Protein AF-A0AAN7WQH7-F1 (afdb_monomer)

Solvent-accessible surface area (backbone atoms only — not comparable to full-atom values): 26735 Å² total; per-residue (Å²): 132,56,73,67,61,53,50,55,52,54,61,69,69,36,93,57,98,57,73,86,52,89,55,42,51,72,68,57,43,53,48,24,53,75,62,36,72,78,62,53,54,67,74,56,50,50,50,42,28,52,52,40,49,50,50,51,46,52,54,46,56,75,70,46,79,95,79,89,84,90,89,86,90,83,91,79,92,82,89,93,85,87,84,91,80,90,81,90,86,85,90,90,80,91,70,71,60,58,62,56,51,54,50,51,52,51,49,54,52,50,48,69,76,42,80,89,66,91,79,60,89,88,52,58,71,67,57,56,49,49,57,73,73,61,81,73,93,64,70,69,64,54,55,52,50,54,54,52,52,53,56,50,54,44,55,74,69,70,64,50,83,70,59,75,69,74,69,84,75,78,53,73,66,51,52,52,48,48,48,48,46,70,76,56,61,74,52,68,64,57,60,46,49,41,49,40,58,54,49,57,66,96,77,72,82,56,92,42,41,44,57,39,48,52,52,38,62,53,39,50,40,73,79,36,63,43,52,28,20,14,51,49,51,22,53,46,53,15,16,74,70,49,43,44,61,25,55,54,59,93,55,74,30,90,53,66,43,20,32,15,46,56,36,24,35,51,54,42,58,45,45,38,46,52,98,42,24,41,64,48,52,23,54,63,24,64,92,66,66,32,54,81,48,68,65,52,62,75,75,44,81,61,52,59,65,62,59,56,49,53,52,36,54,54,48,12,73,75,41,95,31,15,25,39,36,40,40,40,42,37,42,52,48,52,48,56,28,45,79,69,76,51,31,92,67,41,34,72,84,51,46,28,28,27,36,38,30,25,65,86,27,32,31,46,45,46,19,33,44,98,90,58,42,29,33,64,58,29,45,76,72,51,62,49,44,84,29,49,71,63,60,47,47,51,47,45,50,38,47,50,58,53,46,72,52,69,47,68,64,45,72,69,55,37,50,31,44,23,72,66,68,79,42,60,54,59,66,37,24,30,99,88,21,92,43,51,39,53,49,65,54,35,37,54,38,35,48,72,50,75,46,74,68,33,45,59,68,29,52,55,49,66,47,77,43,82,126

Organism: NCBI:txid574655

Mean predicted aligned error: 17.15 Å

Foldseek 3Di:
DDPVVVVVVLCVVQPDNLDQDPLADPVVSVQCSVPNPPSAPPVRRVVRSVVSVVVVVVVVVVVDDDDDDDDDDDDDDDDDDDDDDDDDDDDDDPDPVVVVVVLVVVVVVVCVVPPPQPDDSVDDPVVSVCCVPPVDDDDVVVVVVVVVVVVVVCVVVVDDPVNVPPDPDADPVRVVVVVCCVVPVPPVVLVVQLLCQLVPDPPPDPPAPLSSLLSNLLSCQPVHDQQVQQQLVQLLVCLVVLHQEGERGPGRHPDQLLAQLSFLLVSQSLFFASNCSVVSNLCSDVVNVNDDALVCQVPPAFDQPVVVQVVQQVQQQVDRFKKKKKKWKDWSVLNVCVVVVNNVQADELIGIWMWIQHVQAIFIFGHHDDPTGGRNRCVVVCVRPGDHPVLVVVLSVLVNVLQPDWFFDDPVNQVSSCSNPVDRVCCQCPPPHPDRHHDGIGHIGMDMDMRTGGDPCSNSVHDYDYD

Radius of gyration: 30.66 Å; Cα contacts (8 Å, |Δi|>4): 570; chains: 1; bounding box: 71×86×69 Å

Sequence (467 aa):
MDPATILARLSQMSGGGTQWDPTLPHMANCVRMVQGNDAIPEPELRRMREETAARAHRRAQMMAGPSPLSASPNEATATTQVSETQQQSDTANQTDEKAASDADEITERMQSLFPGSTWDPTLDPRANIARMVMGSTNLDDDLKRVNEANARQRRAMGITQAEERAEGSISYGDRVIARAKKEFEFTGTEFQEIIQALNPKRGQVCNTPLLALQHLVASVFLHGPLRAGGLYGSLGLAAEHNTNEAEVPSENLDVEWRSCKAAATLVGLLACPVKQLYSTRKFLSGLLGGLPTLKEIRTTPSASLPVAFRAAKTLARKAPVMTLILVSLVDVHIFELAAKRKADNFTSFAHSFAIGIGPEGVIVWQAWGEHGYSLDKFIENGGARLRDWQEAGSFIDWFDRLTQYKGKWDAKRNKLYQQCFEVDINSICGPEGPSKPIVPEYEAWVRLKVVEGVQFADLYKYSFHFL

Secondary structure (DSSP, 8-state):
--HHHHHHHHHHH-SS-----TTS-HHHHHHHHHH-GGGS-HHHHHHHHHHHHHHHHHHHHHH-------------------------------SSHHHHHHHHHHHHHHHHHSTT----TTS-HHHHHHHHHH--S-HHHHHHHHHHHHHHHHHHTT--TTGGGT--S--HHHHHHHHHHHHS---HHHHHHHHHHHS--TTS---SHHHHHHHHHHHTTTT-HHHHHHHHHHHHHHHHTT-SEEEPPSS-----TT-HHHHHHHHHHHHS-GGGHHHHHHHH-TTTT-SPPHHHHHHSPPP-HHHHHHHHHHHHHHSS-EEEEEEEEEEHHHHHHHHTT-GGG-B---EEEEEEEETTEEEEEE---TTS--HHHHHHTTTTPPBPHHHHHHHHHHHHHHHH-EEE--HHHHHHHHHHHS--HHHHHSTTSSSPPBPSEEEEEEEEEEEEEE-HHHHT-PEEE--

pLDDT: mean 78.32, std 23.04, range [24.48, 98.81]

Structure (mmCIF, N/CA/C/O backbone):
data_AF-A0AAN7WQH7-F1
#
_entry.id   AF-A0AAN7WQH7-F1
#
loop_
_atom_site.group_PDB
_atom_site.id
_atom_site.type_symbol
_atom_site.label_atom_id
_atom_site.label_alt_id
_atom_site.label_comp_id
_atom_site.label_asym_id
_atom_site.label_entity_id
_atom_site.label_seq_id
_atom_site.pdbx_PDB_ins_code
_atom_site.Cartn_x
_atom_site.Cartn_y
_atom_site.Cartn_z
_atom_site.occupancy
_atom_site.B_iso_or_equiv
_atom_site.auth_seq_id
_atom_site.auth_comp_id
_atom_site.auth_asym_id
_atom_site.auth_atom_id
_atom_site.pdbx_PDB_model_num
ATOM 1 N N . MET A 1 1 ? -5.926 27.443 4.613 1.00 49.62 1 MET A N 1
ATOM 2 C CA . MET A 1 1 ? -4.836 28.229 3.993 1.00 49.62 1 MET A CA 1
ATOM 3 C C . MET A 1 1 ? -5.331 28.577 2.604 1.00 49.62 1 MET A C 1
ATOM 5 O O . MET A 1 1 ? -5.699 27.648 1.897 1.00 49.62 1 MET A O 1
ATOM 9 N N . ASP A 1 2 ? -5.499 29.857 2.273 1.00 53.31 2 ASP A N 1
ATOM 10 C CA . ASP A 1 2 ? -6.113 30.230 0.994 1.00 53.31 2 ASP A CA 1
ATOM 11 C C . ASP A 1 2 ? -5.168 29.920 -0.196 1.00 53.31 2 ASP A C 1
ATOM 13 O O . ASP A 1 2 ? -3.948 29.816 -0.001 1.00 53.31 2 ASP A O 1
ATOM 17 N N . PRO A 1 3 ? -5.701 29.752 -1.421 1.00 47.38 3 PRO A N 1
ATOM 18 C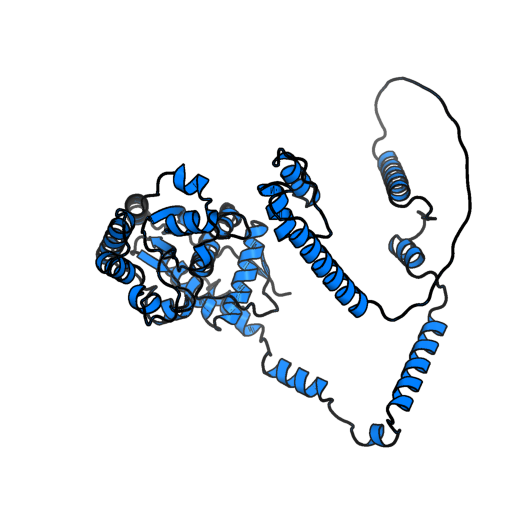 CA . PRO A 1 3 ? -4.904 29.417 -2.601 1.00 47.38 3 PRO A CA 1
ATOM 19 C C . PRO A 1 3 ? -3.776 30.412 -2.913 1.00 47.38 3 PRO A C 1
ATOM 21 O O . PRO A 1 3 ? -2.714 29.990 -3.366 1.00 47.38 3 PRO A O 1
ATOM 24 N N . ALA A 1 4 ? -3.951 31.706 -2.627 1.00 49.34 4 ALA A N 1
ATOM 25 C CA . ALA A 1 4 ? -2.916 32.721 -2.823 1.00 49.34 4 ALA A CA 1
ATOM 26 C C . ALA A 1 4 ? -1.769 32.561 -1.811 1.00 49.34 4 ALA A C 1
ATOM 28 O O . ALA A 1 4 ? -0.601 32.690 -2.178 1.00 49.34 4 ALA A O 1
ATOM 29 N N . THR A 1 5 ? -2.069 32.164 -0.572 1.00 50.62 5 THR A N 1
ATOM 30 C CA . THR A 1 5 ? -1.054 31.841 0.446 1.00 50.62 5 THR A CA 1
ATOM 31 C C . THR A 1 5 ? -0.251 30.579 0.094 1.00 50.62 5 THR A C 1
ATOM 33 O O . THR A 1 5 ? 0.956 30.514 0.346 1.00 50.62 5 THR A O 1
ATOM 36 N N . ILE A 1 6 ? -0.886 29.575 -0.521 1.00 52.66 6 ILE A N 1
ATOM 37 C CA . ILE A 1 6 ? -0.199 28.368 -1.016 1.00 52.66 6 ILE A CA 1
ATOM 38 C C . ILE A 1 6 ? 0.709 28.720 -2.207 1.00 52.66 6 ILE A C 1
ATOM 40 O O . ILE A 1 6 ? 1.864 28.295 -2.243 1.00 52.66 6 ILE A O 1
ATOM 44 N N . LEU A 1 7 ? 0.229 29.555 -3.134 1.00 49.47 7 LEU A N 1
ATOM 45 C CA . LEU A 1 7 ? 0.996 30.030 -4.292 1.00 49.47 7 LEU A CA 1
ATOM 46 C C . LEU A 1 7 ? 2.202 30.894 -3.889 1.00 49.47 7 LEU A C 1
ATOM 48 O O . LEU A 1 7 ? 3.297 30.696 -4.414 1.00 49.47 7 LEU A O 1
ATOM 52 N N . ALA A 1 8 ? 2.044 31.784 -2.904 1.00 52.69 8 ALA A N 1
ATOM 53 C CA . ALA A 1 8 ? 3.135 32.611 -2.386 1.00 52.69 8 ALA A CA 1
ATOM 54 C C . ALA A 1 8 ? 4.249 31.768 -1.739 1.00 52.69 8 ALA A C 1
ATOM 56 O O . ALA A 1 8 ? 5.434 32.043 -1.931 1.00 52.69 8 ALA A O 1
ATOM 57 N N . ARG A 1 9 ? 3.886 30.695 -1.022 1.00 51.75 9 ARG A N 1
ATOM 58 C CA . ARG A 1 9 ? 4.861 29.776 -0.412 1.00 51.75 9 ARG A CA 1
ATOM 59 C C . ARG A 1 9 ? 5.580 28.907 -1.439 1.00 51.75 9 ARG A C 1
ATOM 61 O O . ARG A 1 9 ? 6.777 28.681 -1.294 1.00 51.75 9 ARG A O 1
ATOM 68 N N . LEU A 1 10 ? 4.890 28.462 -2.488 1.00 48.41 10 LEU A N 1
ATOM 69 C CA . LEU A 1 10 ? 5.517 27.715 -3.583 1.00 48.41 10 LEU A CA 1
ATOM 70 C C . LEU A 1 10 ? 6.505 28.591 -4.371 1.00 48.41 10 LEU A C 1
ATOM 72 O O . LEU A 1 10 ? 7.607 28.134 -4.664 1.00 48.41 10 LEU A O 1
ATOM 76 N N . SER A 1 11 ? 6.167 29.865 -4.605 1.00 47.94 11 SER A N 1
ATOM 77 C CA . SER A 1 11 ? 7.053 30.827 -5.277 1.00 47.94 11 SER A CA 1
ATOM 78 C C . SER A 1 11 ? 8.308 31.181 -4.466 1.00 47.94 11 SER A C 1
ATOM 80 O O . SER A 1 11 ? 9.324 31.533 -5.056 1.00 47.94 11 SER A O 1
ATOM 82 N N . GLN A 1 12 ? 8.260 31.094 -3.131 1.00 50.81 12 GLN A N 1
ATOM 83 C CA . GLN A 1 12 ? 9.423 31.319 -2.257 1.00 50.81 12 GLN A CA 1
ATOM 84 C C . GLN A 1 12 ? 10.352 30.097 -2.155 1.00 50.81 12 GLN A C 1
ATOM 86 O O . GLN A 1 12 ? 11.524 30.247 -1.819 1.00 50.81 12 GLN A O 1
ATOM 91 N N . MET A 1 13 ? 9.852 28.888 -2.433 1.00 45.81 13 MET A N 1
ATOM 92 C CA . MET A 1 13 ? 10.630 27.645 -2.337 1.00 45.81 13 MET A CA 1
ATOM 93 C C . MET A 1 13 ? 11.426 27.318 -3.609 1.00 45.81 13 MET A C 1
ATOM 95 O O . MET A 1 13 ? 12.430 26.608 -3.533 1.00 45.81 13 MET A O 1
ATOM 99 N N . SER A 1 14 ? 11.020 27.832 -4.771 1.00 49.56 14 SER A N 1
ATOM 100 C CA . SER A 1 14 ? 11.777 27.715 -6.017 1.00 49.56 14 SER A CA 1
ATOM 101 C C . SER A 1 14 ? 12.764 28.879 -6.129 1.00 49.56 14 SER A C 1
ATOM 103 O O . SER A 1 14 ? 12.412 29.954 -6.604 1.00 49.56 14 SER A O 1
ATOM 105 N N . GLY A 1 15 ? 14.016 28.680 -5.714 1.00 43.00 15 GLY A N 1
ATOM 106 C CA . GLY A 1 15 ? 15.107 29.663 -5.846 1.00 43.00 15 GLY A CA 1
ATOM 107 C C . GLY A 1 15 ? 15.512 30.023 -7.290 1.00 43.00 15 GLY A C 1
ATOM 108 O O . GLY A 1 15 ? 16.640 30.440 -7.518 1.00 43.00 15 GLY A O 1
ATOM 109 N N . GLY A 1 16 ? 14.624 29.849 -8.269 1.00 54.34 16 GLY A N 1
ATOM 110 C CA . GLY A 1 16 ? 14.781 30.275 -9.655 1.00 54.34 16 GLY A CA 1
ATOM 111 C C . GLY A 1 16 ? 13.461 30.867 -10.138 1.00 54.34 16 GLY A C 1
ATOM 112 O O . GLY A 1 16 ? 12.416 30.261 -9.914 1.00 54.34 16 GLY A O 1
ATOM 113 N N . GLY A 1 17 ? 13.512 32.048 -10.766 1.00 57.59 17 GLY A N 1
ATOM 114 C CA . GLY A 1 17 ? 12.376 32.897 -11.171 1.00 57.59 17 GLY A CA 1
ATOM 115 C C . GLY A 1 17 ? 11.434 32.304 -12.227 1.00 57.59 17 GLY A C 1
ATOM 116 O O . GLY A 1 17 ? 11.171 32.919 -13.257 1.00 57.59 17 GLY A O 1
ATOM 117 N N . THR A 1 18 ? 10.926 31.101 -11.989 1.00 68.56 18 THR A N 1
ATOM 118 C CA . THR A 1 18 ? 9.973 30.417 -12.857 1.00 68.56 18 THR A CA 1
ATOM 119 C C . THR A 1 18 ? 8.566 30.845 -12.461 1.00 68.56 18 THR A C 1
ATOM 121 O O . THR A 1 18 ? 7.993 30.331 -11.505 1.00 68.56 18 THR A O 1
ATOM 124 N N . GLN A 1 19 ? 8.026 31.827 -13.180 1.00 79.81 19 GLN A N 1
ATOM 125 C CA . GLN A 1 19 ? 6.656 32.299 -12.997 1.00 79.81 19 GLN A CA 1
ATOM 126 C C . GLN A 1 19 ? 5.653 31.290 -13.577 1.00 79.81 19 GLN A C 1
ATOM 128 O O . GLN A 1 19 ? 5.892 30.698 -14.633 1.00 79.81 19 GLN A O 1
ATOM 133 N N . TRP A 1 20 ? 4.523 31.112 -12.888 1.00 82.06 20 TRP A N 1
ATOM 134 C CA . TRP A 1 20 ? 3.401 30.303 -13.364 1.00 82.06 20 TRP A CA 1
ATOM 135 C C . TRP A 1 20 ? 2.875 30.832 -14.705 1.00 82.06 20 TRP A C 1
ATOM 137 O O . TRP A 1 20 ? 2.549 32.013 -14.821 1.00 82.06 20 TRP A O 1
ATOM 147 N N . ASP A 1 21 ? 2.762 29.956 -15.704 1.00 89.31 21 ASP A N 1
ATOM 148 C CA . ASP A 1 21 ? 2.256 30.285 -17.036 1.00 89.31 21 ASP A CA 1
ATOM 149 C C . ASP A 1 21 ? 0.837 29.708 -17.196 1.00 89.31 21 ASP A C 1
ATOM 151 O O . ASP A 1 21 ? 0.681 28.493 -17.368 1.00 89.31 21 ASP A O 1
ATOM 155 N N . PRO A 1 22 ? -0.225 30.535 -17.138 1.00 83.25 22 PRO A N 1
ATOM 156 C CA . PRO A 1 22 ? -1.606 30.055 -17.209 1.00 83.25 22 PRO A CA 1
ATOM 157 C C . PRO A 1 22 ? -1.963 29.447 -18.574 1.00 83.25 22 PRO A C 1
ATOM 159 O O . PRO A 1 22 ? -3.014 28.823 -18.703 1.00 83.25 22 PRO A O 1
ATOM 162 N N . THR A 1 23 ? -1.104 29.608 -19.586 1.00 90.38 23 THR A N 1
ATOM 163 C CA . THR A 1 23 ? -1.295 29.005 -20.911 1.00 90.38 23 THR A CA 1
ATOM 164 C C . THR A 1 23 ? -0.819 27.554 -20.979 1.00 90.38 23 THR A C 1
ATOM 166 O O . THR A 1 23 ? -1.088 26.871 -21.965 1.00 90.38 23 THR A O 1
ATOM 169 N N . LEU A 1 24 ? -0.142 27.057 -19.940 1.00 89.50 24 LEU A N 1
ATOM 170 C CA . LEU A 1 24 ? 0.323 25.677 -19.857 1.00 89.50 24 LEU A CA 1
ATOM 171 C C . LEU A 1 24 ? -0.598 24.797 -18.999 1.00 89.50 24 LEU A C 1
ATOM 173 O O . LEU A 1 24 ? -1.178 25.264 -18.015 1.00 89.50 24 LEU A O 1
ATOM 177 N N . PRO A 1 25 ? -0.667 23.484 -19.288 1.00 86.81 25 PRO A N 1
ATOM 178 C CA . PRO A 1 25 ? -1.287 22.522 -18.390 1.00 86.81 25 PRO A CA 1
ATOM 179 C C . PRO A 1 25 ? -0.640 22.565 -17.001 1.00 86.81 25 PRO A C 1
ATOM 181 O O . PRO A 1 25 ? 0.575 22.724 -16.873 1.00 86.81 25 PRO A O 1
ATOM 184 N N . HIS A 1 26 ? -1.440 22.335 -15.959 1.00 73.69 26 HIS A N 1
ATOM 185 C CA . HIS A 1 26 ? -0.993 22.344 -14.560 1.00 73.69 26 HIS A CA 1
ATOM 186 C C . HIS A 1 26 ? 0.291 21.518 -14.338 1.00 73.69 26 HIS A C 1
ATOM 188 O O . HIS A 1 26 ? 1.238 21.986 -13.715 1.00 73.69 26 HIS A O 1
ATOM 194 N N . MET A 1 27 ? 0.369 20.329 -14.944 1.00 71.69 27 MET A N 1
ATOM 195 C CA . MET A 1 27 ? 1.542 19.451 -14.861 1.00 71.69 27 MET A CA 1
ATOM 196 C C . MET A 1 27 ? 2.812 20.045 -15.488 1.00 71.69 27 MET A C 1
ATOM 198 O O . MET A 1 27 ? 3.896 19.850 -14.945 1.00 71.69 27 MET A O 1
ATOM 202 N N . ALA A 1 28 ? 2.703 20.794 -16.587 1.00 80.69 28 ALA A N 1
ATOM 203 C CA . ALA A 1 28 ? 3.855 21.428 -17.227 1.00 80.69 28 ALA A CA 1
ATOM 204 C C . ALA A 1 28 ? 4.405 22.583 -16.376 1.00 80.69 28 ALA A C 1
ATOM 206 O O . ALA A 1 28 ? 5.620 22.727 -16.243 1.00 80.69 28 ALA A O 1
ATOM 207 N N . ASN A 1 29 ? 3.525 23.349 -15.720 1.00 82.81 29 ASN A N 1
ATOM 208 C CA . ASN A 1 29 ? 3.943 24.341 -14.729 1.00 82.81 29 ASN A CA 1
ATOM 209 C C . ASN A 1 29 ? 4.642 23.691 -13.528 1.00 82.81 29 ASN A C 1
ATOM 211 O O . ASN A 1 29 ? 5.690 24.168 -13.102 1.00 82.81 29 ASN A O 1
ATOM 215 N N . CYS A 1 30 ? 4.123 22.573 -13.015 1.00 69.94 30 CYS A N 1
ATOM 216 C CA . CYS A 1 30 ? 4.768 21.837 -11.926 1.00 69.94 30 CYS A CA 1
ATOM 217 C C . CYS A 1 30 ? 6.173 21.346 -12.304 1.00 69.94 30 CYS A C 1
ATOM 219 O O . CYS A 1 30 ? 7.105 21.496 -11.517 1.00 69.94 30 CYS A O 1
ATOM 221 N N . VAL A 1 31 ? 6.356 20.817 -13.518 1.00 72.88 31 VAL A N 1
ATOM 222 C CA . VAL A 1 31 ? 7.676 20.392 -14.013 1.00 72.88 31 VAL A CA 1
ATOM 223 C C . VAL A 1 31 ? 8.627 21.586 -14.139 1.00 72.88 31 VAL A C 1
ATOM 225 O O . VAL A 1 31 ? 9.744 21.513 -13.630 1.00 72.88 31 VAL A O 1
ATOM 228 N N . ARG A 1 32 ? 8.179 22.710 -14.716 1.00 88.81 32 ARG A N 1
ATOM 229 C CA . ARG A 1 32 ? 8.982 23.942 -14.832 1.00 88.81 32 ARG A CA 1
ATOM 230 C C . ARG A 1 32 ? 9.395 24.516 -13.474 1.00 88.81 32 ARG A C 1
ATOM 232 O O . ARG A 1 32 ? 10.540 24.917 -13.305 1.00 88.81 32 ARG A O 1
ATOM 239 N N . MET A 1 33 ? 8.502 24.520 -12.485 1.00 74.12 33 MET A N 1
ATOM 240 C CA . MET A 1 33 ? 8.811 25.025 -11.139 1.00 74.12 33 MET A CA 1
ATOM 241 C C . MET A 1 33 ? 9.813 24.143 -10.381 1.00 74.12 33 MET A C 1
ATOM 243 O O . MET A 1 33 ? 10.581 24.648 -9.567 1.00 74.12 33 MET A O 1
ATOM 247 N N . VAL A 1 34 ? 9.814 22.832 -10.638 1.00 64.69 34 VAL A N 1
ATOM 248 C CA . VAL A 1 34 ? 10.701 21.878 -9.949 1.00 64.69 34 VAL A CA 1
ATOM 249 C C . VAL A 1 34 ? 12.052 21.738 -10.650 1.00 64.69 34 VAL A C 1
ATOM 251 O O . VAL A 1 34 ? 13.070 21.556 -9.987 1.00 64.69 34 VAL A O 1
ATOM 254 N N . GLN A 1 35 ? 12.069 21.791 -11.981 1.00 72.56 35 GLN A N 1
ATOM 255 C CA . GLN A 1 35 ? 13.239 21.451 -12.797 1.00 72.56 35 GLN A CA 1
ATOM 256 C C . GLN A 1 35 ? 13.820 22.651 -13.569 1.00 72.56 35 GLN A C 1
ATOM 258 O O . GLN A 1 35 ? 14.848 22.503 -14.224 1.00 72.56 35 GLN A O 1
ATOM 263 N N . GLY A 1 36 ? 13.209 23.836 -13.459 1.00 81.94 36 GLY A N 1
ATOM 264 C CA . GLY A 1 36 ? 13.596 25.057 -14.170 1.00 81.94 36 GLY A CA 1
ATOM 265 C C . GLY A 1 36 ? 12.866 25.239 -15.506 1.00 81.94 36 GLY A C 1
ATOM 266 O O . GLY A 1 36 ? 12.268 24.307 -16.045 1.00 81.94 36 GLY A O 1
ATOM 267 N N . ASN A 1 37 ? 12.917 26.459 -16.058 1.00 79.44 37 ASN A N 1
ATOM 268 C CA . ASN A 1 37 ? 12.239 26.809 -17.315 1.00 79.44 37 ASN A CA 1
ATOM 269 C C . ASN A 1 37 ? 12.670 25.942 -18.511 1.00 79.44 37 ASN A C 1
ATOM 271 O O . ASN A 1 37 ? 11.840 25.671 -19.373 1.00 79.44 37 ASN A O 1
ATOM 275 N N . ASP A 1 38 ? 13.913 25.456 -18.517 1.00 85.00 38 ASP A N 1
ATOM 276 C CA . ASP A 1 38 ? 14.481 24.664 -19.617 1.00 85.00 38 ASP A CA 1
ATOM 277 C C . ASP A 1 38 ? 14.155 23.160 -19.527 1.00 85.00 38 ASP A C 1
ATOM 279 O O . ASP A 1 38 ? 14.583 22.371 -20.370 1.00 85.00 38 ASP A O 1
ATOM 283 N N . ALA A 1 39 ? 13.405 22.735 -18.503 1.00 83.44 39 ALA A N 1
ATOM 284 C CA . ALA A 1 39 ? 13.074 21.327 -18.277 1.00 83.44 39 ALA A CA 1
ATOM 285 C C . ALA A 1 39 ? 12.164 20.728 -19.358 1.00 83.44 39 ALA A C 1
ATOM 287 O O . ALA A 1 39 ? 12.186 19.518 -19.593 1.00 83.44 39 ALA A O 1
ATOM 288 N N . ILE A 1 40 ? 11.372 21.572 -20.018 1.00 87.31 40 ILE A N 1
ATOM 289 C CA . ILE A 1 40 ? 10.527 21.193 -21.147 1.00 87.31 40 ILE A CA 1
ATOM 290 C C . ILE A 1 40 ? 11.029 21.981 -22.361 1.00 87.31 40 ILE A C 1
ATOM 292 O O . ILE A 1 40 ? 11.035 23.211 -22.305 1.00 87.31 40 ILE A O 1
ATOM 296 N N . PRO A 1 41 ? 11.448 21.319 -23.455 1.00 91.94 41 PRO A N 1
ATOM 297 C CA . PRO A 1 41 ? 11.895 22.015 -24.655 1.00 91.94 41 PRO A CA 1
ATOM 298 C C . PRO A 1 41 ? 10.826 22.979 -25.185 1.00 91.94 41 PRO A C 1
ATOM 300 O O . PRO A 1 41 ? 9.646 22.633 -25.247 1.00 91.94 41 PRO A O 1
ATOM 303 N N . GLU A 1 42 ? 11.234 24.163 -25.646 1.00 92.69 42 GLU A N 1
ATOM 304 C CA . GLU A 1 42 ? 10.305 25.192 -26.141 1.00 92.69 42 GLU A CA 1
ATOM 305 C C . GLU A 1 42 ? 9.322 24.707 -27.234 1.00 92.69 42 GLU A C 1
ATOM 307 O O . GLU A 1 42 ? 8.163 25.122 -27.201 1.00 92.69 42 GLU A O 1
ATOM 312 N N . PRO A 1 43 ? 9.687 23.798 -28.170 1.00 93.38 43 PRO A N 1
ATOM 313 C CA . PRO A 1 43 ? 8.718 23.233 -29.117 1.00 93.38 43 PRO A CA 1
ATOM 314 C C . PRO A 1 43 ? 7.573 22.466 -28.439 1.00 93.38 43 PRO A C 1
ATOM 316 O O . PRO A 1 43 ? 6.435 22.497 -28.902 1.00 93.38 43 PRO A O 1
ATOM 319 N N . GLU A 1 44 ? 7.864 21.793 -27.329 1.00 87.88 44 GLU A N 1
ATOM 320 C CA . GLU A 1 44 ? 6.895 21.008 -26.571 1.00 87.88 44 GLU A CA 1
ATOM 321 C C . GLU A 1 44 ? 6.037 21.903 -25.671 1.00 87.88 44 GLU A C 1
ATOM 323 O O . GLU A 1 44 ? 4.818 21.736 -25.631 1.00 87.88 44 GLU A O 1
ATOM 328 N N . LEU A 1 45 ? 6.630 22.940 -25.067 1.00 91.50 45 LEU A N 1
ATOM 329 C CA . LEU A 1 45 ? 5.870 24.002 -24.402 1.00 91.50 45 LEU A CA 1
ATOM 330 C C . LEU A 1 45 ? 4.906 24.687 -25.371 1.00 91.50 45 LEU A C 1
ATOM 332 O O . LEU A 1 45 ? 3.734 24.856 -25.047 1.00 91.50 45 LEU A O 1
ATOM 336 N N . ARG A 1 46 ? 5.361 25.027 -26.581 1.00 93.31 46 ARG A N 1
ATOM 337 C CA . ARG A 1 46 ? 4.517 25.623 -27.624 1.00 93.31 46 ARG A CA 1
ATOM 338 C C . ARG A 1 46 ? 3.333 24.725 -27.978 1.00 93.31 46 ARG A C 1
ATOM 340 O O . ARG A 1 46 ? 2.200 25.194 -27.934 1.00 93.31 46 ARG A O 1
ATOM 347 N N . ARG A 1 47 ? 3.573 23.432 -28.216 1.00 95.56 47 ARG A N 1
ATOM 348 C CA . ARG A 1 47 ? 2.505 22.455 -28.471 1.00 95.56 47 ARG A CA 1
ATOM 349 C C . ARG A 1 47 ? 1.507 22.378 -27.309 1.00 95.56 47 ARG A C 1
ATOM 351 O O . ARG A 1 47 ? 0.302 22.381 -27.534 1.00 95.56 47 ARG A O 1
ATOM 358 N N . MET A 1 48 ? 1.980 22.345 -26.063 1.00 94.12 48 MET A N 1
ATOM 359 C CA . MET A 1 48 ? 1.110 22.307 -24.879 1.00 94.12 48 MET A CA 1
ATOM 360 C C . MET A 1 48 ? 0.273 23.584 -24.719 1.00 94.12 48 MET A C 1
ATOM 362 O O . MET A 1 48 ? -0.890 23.501 -24.311 1.00 94.12 48 MET A O 1
ATOM 366 N N . ARG A 1 49 ? 0.830 24.755 -25.060 1.00 95.00 49 ARG A N 1
ATOM 367 C CA . ARG A 1 49 ? 0.090 26.027 -25.095 1.00 95.00 49 ARG A CA 1
ATOM 368 C C . ARG A 1 49 ? -0.985 26.012 -26.171 1.00 95.00 49 ARG A C 1
ATOM 370 O O . ARG A 1 49 ? -2.123 26.371 -25.888 1.00 95.00 49 ARG A O 1
ATOM 377 N N . GLU A 1 50 ? -0.657 25.539 -27.370 1.00 93.25 50 GLU A N 1
ATOM 378 C CA . GLU A 1 50 ? -1.610 25.388 -28.475 1.00 93.25 50 GLU A CA 1
ATOM 379 C C . GLU A 1 50 ? -2.741 24.415 -28.116 1.00 93.25 50 GLU A C 1
ATOM 381 O O . GLU A 1 50 ? -3.911 24.716 -28.341 1.00 93.25 50 GLU A O 1
ATOM 386 N N . GLU A 1 51 ? -2.431 23.282 -27.483 1.00 86.88 51 GLU A N 1
ATOM 387 C CA . GLU A 1 51 ? -3.436 22.317 -27.027 1.00 86.88 51 GLU A CA 1
ATOM 388 C C . GLU A 1 51 ? -4.328 22.889 -25.913 1.00 86.88 51 GLU A C 1
ATOM 390 O O . GLU A 1 51 ? -5.545 22.677 -25.923 1.00 86.88 51 GLU A O 1
ATOM 395 N N . THR A 1 52 ? -3.749 23.634 -24.967 1.00 88.25 52 THR A N 1
ATOM 396 C CA . THR A 1 52 ? -4.486 24.292 -23.875 1.00 88.25 52 THR A CA 1
ATOM 397 C C . THR A 1 52 ? -5.382 25.402 -24.416 1.00 88.25 52 THR A C 1
ATOM 399 O O . THR A 1 52 ? -6.563 25.453 -24.072 1.00 88.25 52 THR A O 1
ATOM 402 N N . ALA A 1 53 ? -4.870 26.218 -25.339 1.00 88.44 53 ALA A N 1
ATOM 403 C CA . ALA A 1 53 ? -5.631 27.237 -26.049 1.00 88.44 53 ALA A CA 1
ATOM 404 C C . ALA A 1 53 ? -6.749 26.615 -26.895 1.00 88.44 53 ALA A C 1
ATOM 406 O O . ALA A 1 53 ? -7.881 27.080 -26.837 1.00 88.44 53 ALA A O 1
ATOM 407 N N . ALA A 1 54 ? -6.492 25.514 -27.606 1.00 86.94 54 ALA A N 1
ATOM 408 C CA . ALA A 1 54 ? -7.508 24.806 -28.382 1.00 86.94 54 ALA A CA 1
ATOM 409 C C . ALA A 1 54 ? -8.596 24.190 -27.488 1.00 86.94 54 ALA A C 1
ATOM 411 O O . ALA A 1 54 ? -9.770 24.194 -27.854 1.00 86.94 54 ALA A O 1
ATOM 412 N N . ARG A 1 55 ? -8.244 23.676 -26.301 1.00 82.88 55 ARG A N 1
ATOM 413 C CA . ARG A 1 55 ? -9.223 23.203 -25.305 1.00 82.88 55 ARG A CA 1
ATOM 414 C C . ARG A 1 55 ? -10.048 24.352 -24.738 1.00 82.88 55 ARG A C 1
ATOM 416 O O . ARG A 1 55 ? -11.267 24.221 -24.667 1.00 82.88 55 ARG A O 1
ATOM 423 N N . ALA A 1 56 ? -9.409 25.461 -24.373 1.00 78.12 56 ALA A N 1
ATOM 424 C CA . ALA A 1 56 ? -10.092 26.660 -23.899 1.00 78.12 56 ALA A CA 1
ATOM 425 C C . ALA A 1 56 ? -11.017 27.233 -24.980 1.00 78.12 56 ALA A C 1
ATOM 427 O O . ALA A 1 56 ? -12.155 27.573 -24.683 1.00 78.12 56 ALA A O 1
ATOM 428 N N . HIS A 1 57 ? -10.576 27.240 -26.239 1.00 82.44 57 HIS A N 1
ATOM 429 C CA . HIS A 1 57 ? -11.363 27.682 -27.383 1.00 82.44 57 HIS A CA 1
ATOM 430 C C . HIS A 1 57 ? -12.547 26.755 -27.663 1.00 82.44 57 HIS A C 1
ATOM 432 O O . HIS A 1 57 ? -13.659 27.245 -27.787 1.00 82.44 57 HIS A O 1
ATOM 438 N N . ARG A 1 58 ? -12.364 25.426 -27.672 1.00 82.81 58 ARG A N 1
ATOM 439 C CA . ARG A 1 58 ? -13.483 24.470 -27.788 1.00 82.81 58 ARG A CA 1
ATOM 440 C C . ARG A 1 58 ? -14.487 24.638 -26.651 1.00 82.81 58 ARG A C 1
ATOM 442 O O . ARG A 1 58 ? -15.688 24.629 -26.889 1.00 82.81 58 ARG A O 1
ATOM 449 N N . ARG A 1 59 ? -14.001 24.836 -25.424 1.00 75.25 59 ARG A N 1
ATOM 450 C CA . ARG A 1 59 ? -14.847 25.093 -24.254 1.00 75.25 59 ARG A CA 1
ATOM 451 C C . ARG A 1 59 ? -15.587 26.425 -24.379 1.00 75.25 59 ARG A C 1
ATOM 453 O O . ARG A 1 59 ? -16.765 26.479 -24.065 1.00 75.25 59 ARG A O 1
ATOM 460 N N . ALA A 1 60 ? -14.933 27.468 -24.881 1.00 71.56 60 ALA A N 1
ATOM 461 C CA . ALA A 1 60 ? -15.553 28.761 -25.148 1.00 71.56 60 ALA A CA 1
ATOM 462 C C . ALA A 1 60 ? -16.569 28.685 -26.298 1.00 71.56 60 ALA A C 1
ATOM 464 O O . ALA A 1 60 ? -17.633 29.265 -26.179 1.00 71.56 60 ALA A O 1
ATOM 465 N N . GLN A 1 61 ? -16.307 27.921 -27.361 1.00 66.19 61 GLN A N 1
ATOM 466 C CA . GLN A 1 61 ? -17.245 27.681 -28.467 1.00 66.19 61 GLN A CA 1
ATOM 467 C C . GLN A 1 61 ? -18.467 26.863 -28.038 1.00 66.19 61 GLN A C 1
ATOM 469 O O . GLN A 1 61 ? -19.564 27.098 -28.527 1.00 66.19 61 GLN A O 1
ATOM 474 N N . MET A 1 62 ? -18.301 25.925 -27.102 1.00 62.47 62 MET A N 1
ATOM 475 C CA . MET A 1 62 ? -19.431 25.229 -26.475 1.00 62.47 62 MET A CA 1
ATOM 476 C C . MET A 1 62 ? -20.262 26.159 -25.580 1.00 62.47 62 MET A C 1
ATOM 478 O O . MET A 1 62 ? -21.434 25.886 -25.349 1.00 62.47 62 MET A O 1
ATOM 482 N N . MET A 1 63 ? -19.659 27.242 -25.078 1.00 65.25 63 MET A N 1
ATOM 483 C CA . MET A 1 63 ? -20.291 28.197 -24.162 1.00 65.25 63 MET A CA 1
ATOM 484 C C . MET A 1 63 ? -20.800 29.475 -24.851 1.00 65.25 63 MET A C 1
ATOM 486 O O . MET A 1 63 ? -21.632 30.173 -24.281 1.00 65.25 63 MET A O 1
ATOM 490 N N . ALA A 1 64 ? -20.325 29.797 -26.057 1.00 50.91 64 ALA A N 1
ATOM 491 C CA . ALA A 1 64 ? -20.653 31.018 -26.785 1.00 50.91 64 ALA A CA 1
ATOM 492 C C . ALA A 1 64 ? -21.423 30.691 -28.073 1.00 50.91 64 ALA A C 1
ATOM 494 O O . ALA A 1 64 ? -20.854 30.205 -29.051 1.00 50.91 64 ALA A O 1
ATOM 495 N N . GLY A 1 65 ? -22.722 31.000 -28.089 1.00 47.78 65 GLY A N 1
ATOM 496 C CA . GLY A 1 65 ? -23.454 31.207 -29.343 1.00 47.78 65 GLY A CA 1
ATOM 497 C C . GLY A 1 65 ? -22.901 32.425 -30.114 1.00 47.78 65 GLY A C 1
ATOM 498 O O . GLY A 1 65 ? -22.180 33.237 -29.530 1.00 47.78 65 GLY A O 1
ATOM 499 N N . PRO A 1 66 ? -23.183 32.570 -31.424 1.00 36.47 66 PRO A N 1
ATOM 500 C CA . PRO A 1 66 ? -22.471 33.517 -32.281 1.00 36.47 66 PRO A CA 1
ATOM 501 C C . PRO A 1 66 ? -22.909 34.973 -32.048 1.00 36.47 66 PRO A C 1
ATOM 503 O O . PRO A 1 66 ? -24.098 35.280 -32.112 1.00 36.47 66 PRO A O 1
ATOM 506 N N . SER A 1 67 ? -21.930 35.869 -31.881 1.00 36.12 67 SER A N 1
ATOM 507 C CA . SER A 1 67 ? -22.113 37.330 -31.786 1.00 36.12 67 SER A CA 1
ATOM 508 C C . SER A 1 67 ? -21.307 38.084 -32.857 1.00 36.12 67 SER A C 1
ATOM 510 O O . SER A 1 67 ? -20.231 37.608 -33.234 1.00 36.12 67 SER A O 1
ATOM 512 N N . PRO A 1 68 ? -21.765 39.269 -33.322 1.00 35.94 68 PRO A N 1
ATOM 513 C CA . PRO A 1 68 ? -21.001 40.141 -34.211 1.00 35.94 68 PRO A CA 1
ATOM 514 C C . PRO A 1 68 ? -20.332 41.354 -33.518 1.00 35.94 68 PRO A C 1
ATOM 516 O O . PRO A 1 68 ? -20.590 41.686 -32.366 1.00 35.94 68 PRO A O 1
ATOM 519 N N . LEU A 1 69 ? -19.437 41.959 -34.306 1.00 30.00 69 LEU A N 1
ATOM 520 C CA . LEU A 1 69 ? -18.301 42.864 -34.063 1.00 30.00 69 LEU A CA 1
ATOM 521 C C . LEU A 1 69 ? -18.546 44.333 -33.615 1.00 30.00 69 LEU A C 1
ATOM 523 O O . LEU A 1 69 ? -19.472 44.990 -34.074 1.00 30.00 69 LEU A O 1
ATOM 527 N N . SER A 1 70 ? -17.521 44.836 -32.895 1.00 31.27 70 SER A N 1
ATOM 528 C CA . SER A 1 70 ? -16.775 46.126 -32.992 1.00 31.27 70 SER A CA 1
ATOM 529 C C . SER A 1 70 ? -17.407 47.493 -32.659 1.00 31.27 70 SER A C 1
ATOM 531 O O . SER A 1 70 ? -18.362 47.894 -33.313 1.00 31.27 70 SER A O 1
ATOM 533 N N . ALA A 1 71 ? -16.733 48.289 -31.802 1.00 28.33 71 ALA A N 1
ATOM 534 C CA . ALA A 1 71 ? -15.997 49.535 -32.141 1.00 28.33 71 ALA A CA 1
ATOM 535 C C . ALA A 1 71 ? -15.506 50.304 -30.876 1.00 28.33 71 ALA A C 1
ATOM 537 O O . ALA A 1 71 ? -16.035 50.127 -29.786 1.00 28.33 71 ALA A O 1
ATOM 538 N N . SER A 1 72 ? -14.474 51.138 -31.053 1.00 24.91 72 SER A N 1
ATOM 539 C CA . SER A 1 72 ? -13.712 51.990 -30.099 1.00 24.91 72 SER A CA 1
ATOM 540 C C . SER A 1 72 ? -13.891 53.485 -30.503 1.00 24.91 72 SER A C 1
ATOM 542 O O . SER A 1 72 ? -14.604 53.689 -31.490 1.00 24.91 72 SER A O 1
ATOM 544 N N . PRO A 1 73 ? -13.160 54.523 -30.011 1.00 53.03 73 PRO A N 1
ATOM 545 C CA . PRO A 1 73 ? -12.596 54.922 -28.689 1.00 53.03 73 PRO A CA 1
ATOM 546 C C . PRO A 1 73 ? -12.946 56.404 -28.303 1.00 53.03 73 PRO A C 1
ATOM 548 O O . PRO A 1 73 ? -13.592 57.086 -29.093 1.00 53.03 73 PRO A O 1
ATOM 551 N N . ASN A 1 74 ? -12.488 56.936 -27.143 1.00 27.30 74 ASN A N 1
ATOM 552 C CA . ASN A 1 74 ? -11.639 58.165 -27.053 1.00 27.30 74 ASN A CA 1
ATOM 553 C C . ASN A 1 74 ? -11.370 58.728 -25.626 1.00 27.30 74 ASN A C 1
ATOM 555 O O . ASN A 1 74 ? -12.288 58.803 -24.821 1.00 27.30 74 ASN A O 1
ATOM 559 N N . GLU A 1 75 ? -10.102 59.161 -25.433 1.00 25.81 75 GLU A N 1
ATOM 560 C CA . GLU A 1 75 ? -9.539 60.376 -24.759 1.00 25.81 75 GLU A CA 1
ATOM 561 C C . GLU A 1 75 ? -9.986 60.808 -23.332 1.00 25.81 75 GLU A C 1
ATOM 563 O O . GLU A 1 75 ? -11.146 60.684 -22.983 1.00 25.81 75 GLU A O 1
ATOM 568 N N . ALA A 1 76 ? -9.212 61.466 -22.445 1.00 26.22 76 ALA A N 1
ATOM 569 C CA . ALA A 1 76 ? -7.790 61.808 -22.243 1.00 26.22 76 ALA A CA 1
ATOM 570 C C . ALA A 1 76 ? -7.663 62.673 -20.942 1.00 26.22 76 ALA A C 1
ATOM 572 O O . ALA A 1 76 ? -8.573 63.448 -20.669 1.00 26.22 76 ALA A O 1
ATOM 573 N N . THR A 1 77 ? -6.488 62.655 -20.265 1.00 26.45 77 THR A N 1
ATOM 574 C CA . THR A 1 77 ? -5.839 63.746 -19.440 1.00 26.45 77 THR A CA 1
ATOM 575 C C . THR A 1 77 ? -6.553 64.282 -18.163 1.00 26.45 77 THR A C 1
ATOM 577 O O . THR A 1 77 ? -7.767 64.265 -18.108 1.00 26.45 77 THR A O 1
ATOM 580 N N . ALA A 1 78 ? -5.965 64.791 -17.058 1.00 26.41 78 ALA A N 1
ATOM 581 C CA . ALA A 1 78 ? -4.687 65.424 -16.643 1.00 26.41 78 ALA A CA 1
ATOM 582 C C . ALA A 1 78 ? -4.623 65.448 -15.069 1.00 26.41 78 ALA A C 1
ATOM 584 O O . ALA A 1 78 ? -5.674 65.542 -14.448 1.00 26.41 78 ALA A O 1
ATOM 585 N N . THR A 1 79 ? -3.507 65.148 -14.375 1.00 25.03 79 THR A N 1
ATOM 586 C CA . THR A 1 79 ? -2.424 66.015 -13.795 1.00 25.03 79 THR A CA 1
ATOM 587 C C . THR A 1 79 ? -2.672 66.704 -12.419 1.00 25.03 79 THR A C 1
ATOM 589 O O . THR A 1 79 ? -3.619 67.468 -12.275 1.00 25.03 79 THR A O 1
ATOM 592 N N . THR A 1 80 ? -1.653 66.606 -11.529 1.00 25.72 80 THR A N 1
ATOM 593 C CA . THR A 1 80 ? -1.213 67.541 -10.432 1.00 25.72 80 THR A CA 1
ATOM 594 C C . THR A 1 80 ? -1.718 67.256 -9.000 1.00 25.72 80 THR A C 1
ATOM 596 O O . THR A 1 80 ? -2.870 66.888 -8.854 1.00 25.72 80 THR A O 1
ATOM 599 N N . GLN A 1 81 ? -1.045 67.558 -7.873 1.00 24.48 81 GLN A N 1
ATOM 600 C CA . GLN A 1 81 ? 0.307 67.378 -7.279 1.00 24.48 81 GLN A CA 1
ATOM 601 C C . GLN A 1 81 ? 0.190 67.800 -5.767 1.00 24.48 81 GLN A C 1
ATOM 603 O O . GLN A 1 81 ? -0.687 68.587 -5.428 1.00 24.48 81 GLN A O 1
ATOM 608 N N . VAL A 1 82 ? 1.181 67.386 -4.950 1.00 25.64 82 VAL A N 1
ATOM 609 C CA . VAL A 1 82 ? 1.804 67.986 -3.724 1.00 25.64 82 VAL A CA 1
ATOM 610 C C . VAL A 1 82 ? 1.228 67.809 -2.284 1.00 25.64 82 VAL A C 1
ATOM 612 O O . VAL A 1 82 ? 0.130 68.251 -1.969 1.00 25.64 82 VAL A O 1
ATOM 615 N N . SER A 1 83 ? 2.161 67.360 -1.405 1.00 27.78 83 SER A N 1
ATOM 616 C CA . SER A 1 83 ? 2.525 67.763 -0.001 1.00 27.78 83 SER A CA 1
ATOM 617 C C . SER A 1 83 ? 1.672 67.322 1.206 1.00 27.78 83 SER A C 1
ATOM 619 O O . SER A 1 83 ? 0.481 67.585 1.236 1.00 27.78 83 SER A O 1
ATOM 621 N N . GLU A 1 84 ? 2.224 66.518 2.142 1.00 26.91 84 GLU A N 1
ATOM 622 C CA . GLU A 1 84 ? 2.988 66.850 3.397 1.00 26.91 84 GLU A CA 1
ATOM 623 C C . GLU A 1 84 ? 2.085 67.343 4.562 1.00 26.91 84 GLU A C 1
ATOM 625 O O . GLU A 1 84 ? 1.184 68.123 4.308 1.00 26.91 84 GLU A O 1
ATOM 630 N N . THR A 1 85 ? 2.233 67.076 5.874 1.00 24.67 85 THR A N 1
ATOM 631 C CA . THR A 1 85 ? 2.973 66.151 6.768 1.00 24.67 85 THR A CA 1
ATOM 632 C C . THR A 1 85 ? 2.459 66.416 8.217 1.00 24.67 85 THR A C 1
ATOM 634 O O . THR A 1 85 ? 2.230 67.575 8.537 1.00 24.67 85 THR A O 1
ATOM 637 N N . GLN A 1 86 ? 2.384 65.383 9.090 1.00 25.31 86 GLN A N 1
ATOM 638 C CA . GLN A 1 86 ? 2.339 65.398 10.592 1.00 25.31 86 GLN A CA 1
ATOM 639 C C . GLN A 1 86 ? 1.120 66.069 11.296 1.00 25.31 86 GLN A C 1
ATOM 641 O O . GLN A 1 86 ? 0.586 67.049 10.815 1.00 25.31 86 GLN A O 1
ATOM 646 N N . GLN A 1 87 ? 0.586 65.633 12.452 1.00 25.14 87 GLN A N 1
ATOM 647 C CA . GLN A 1 87 ? 1.194 65.040 13.654 1.00 25.14 87 GLN A CA 1
ATOM 648 C C . GLN A 1 87 ? 0.110 64.454 14.616 1.00 25.14 87 GLN A C 1
ATOM 650 O O . GLN A 1 87 ? -0.970 65.014 14.733 1.00 25.14 87 GLN A O 1
ATOM 655 N N . GLN A 1 88 ? 0.451 63.361 15.317 1.00 26.39 88 GLN A N 1
ATOM 656 C CA . GLN A 1 88 ? 0.082 62.919 16.689 1.00 26.39 88 GLN A CA 1
ATOM 657 C C . GLN A 1 88 ? -1.326 63.096 17.338 1.00 26.39 88 GLN A C 1
ATOM 659 O O . GLN A 1 88 ? -1.813 64.198 17.554 1.00 26.39 88 GLN A O 1
ATOM 664 N N . SER A 1 89 ? -1.754 61.969 17.943 1.00 29.00 89 SER A N 1
ATOM 665 C CA . SER A 1 89 ? -2.355 61.754 19.288 1.00 29.00 89 SER A CA 1
ATOM 666 C C . SER A 1 89 ? -3.852 61.390 19.430 1.00 29.00 89 SER A C 1
ATOM 668 O O . SER A 1 89 ? -4.751 62.180 19.185 1.00 29.00 89 SER A O 1
ATOM 670 N N . ASP A 1 90 ? -4.034 60.144 19.890 1.00 28.28 90 ASP A N 1
ATOM 671 C CA . ASP A 1 90 ? -4.824 59.659 21.033 1.00 28.28 90 ASP A CA 1
ATOM 672 C C . ASP A 1 90 ? -6.370 59.713 21.065 1.00 28.28 90 ASP A C 1
ATOM 674 O O . ASP A 1 90 ? -7.003 60.685 21.456 1.00 28.28 90 ASP A O 1
ATOM 678 N N . THR A 1 91 ? -6.925 58.504 20.875 1.00 31.41 91 THR A N 1
ATOM 679 C CA . THR A 1 91 ? -8.047 57.861 21.600 1.00 31.41 91 THR A CA 1
ATOM 680 C C . THR A 1 91 ? -9.434 58.513 21.621 1.00 31.41 91 THR A C 1
ATOM 682 O O . THR A 1 91 ? -9.713 59.375 22.444 1.00 31.41 91 THR A O 1
ATOM 685 N N . ALA A 1 92 ? -10.342 57.896 20.845 1.00 34.62 92 ALA A N 1
ATOM 686 C CA . ALA A 1 92 ? -11.657 57.351 21.244 1.00 34.62 92 ALA A CA 1
ATOM 687 C C . ALA A 1 92 ? -12.750 57.678 20.209 1.00 34.62 92 ALA A C 1
ATOM 689 O O . ALA A 1 92 ? -13.399 58.706 20.335 1.00 34.62 92 ALA A O 1
ATOM 690 N N . ASN A 1 93 ? -12.928 56.804 19.202 1.00 34.72 93 ASN A N 1
ATOM 691 C CA . ASN A 1 93 ? -14.163 56.583 18.416 1.00 34.72 93 ASN A CA 1
ATOM 692 C C . ASN A 1 93 ? -13.902 55.520 17.322 1.00 34.72 93 ASN A C 1
ATOM 694 O O . ASN A 1 93 ? -13.721 55.837 16.156 1.00 34.72 93 ASN A O 1
ATOM 698 N N . GLN A 1 94 ? -13.830 54.235 17.687 1.00 38.09 94 GLN A N 1
ATOM 699 C CA . GLN A 1 94 ? -13.613 53.135 16.731 1.00 38.09 94 GLN A CA 1
ATOM 700 C C . GLN A 1 94 ? -14.852 52.243 16.643 1.00 38.09 94 GLN A C 1
ATOM 702 O O . GLN A 1 94 ? -14.890 51.192 17.273 1.00 38.09 94 GLN A O 1
ATOM 707 N N . THR A 1 95 ? -15.836 52.642 15.837 1.00 45.12 95 THR A N 1
ATOM 708 C CA . THR A 1 95 ? -16.807 51.690 15.259 1.00 45.12 95 THR A CA 1
ATOM 709 C C . THR A 1 95 ? -17.421 52.178 13.944 1.00 45.12 95 THR A C 1
ATOM 711 O O . THR A 1 95 ? -17.638 51.343 13.074 1.00 45.12 95 THR A O 1
ATOM 714 N N . ASP A 1 96 ? -17.586 53.488 13.728 1.00 42.47 96 ASP A N 1
ATOM 715 C CA . ASP A 1 96 ? -18.235 54.001 12.504 1.00 42.47 96 ASP A CA 1
ATOM 716 C C . ASP A 1 96 ? -17.252 54.417 11.390 1.00 42.47 96 ASP A C 1
ATOM 718 O O . ASP A 1 96 ? -17.585 54.336 10.210 1.00 42.47 96 ASP A O 1
ATOM 722 N N . GLU A 1 97 ? -15.996 54.743 11.718 1.00 43.53 97 GLU A N 1
ATOM 723 C CA . GLU A 1 97 ? -14.959 55.051 10.712 1.00 43.53 97 GLU A CA 1
ATOM 724 C C . GLU A 1 97 ? -14.473 53.813 9.944 1.00 43.53 97 GLU A C 1
ATOM 726 O O . GLU A 1 97 ? -14.021 53.923 8.807 1.00 43.53 97 GLU A O 1
ATOM 731 N N . LYS A 1 98 ? -14.606 52.614 10.524 1.00 44.03 98 LYS A N 1
ATOM 732 C CA . LYS A 1 98 ? -14.142 51.375 9.885 1.00 44.03 98 LYS A CA 1
ATOM 733 C C . LYS A 1 98 ? -14.999 50.994 8.675 1.00 44.03 98 LYS A C 1
ATOM 735 O O . LYS A 1 98 ? -14.466 50.542 7.674 1.00 44.03 98 LYS A O 1
ATOM 740 N N . ALA A 1 99 ? -16.310 51.228 8.737 1.00 48.69 99 ALA A N 1
ATOM 741 C CA . ALA A 1 99 ? -17.205 50.929 7.620 1.00 48.69 99 ALA A CA 1
ATOM 742 C C . ALA A 1 99 ? -17.016 51.899 6.440 1.00 48.69 99 ALA A C 1
ATOM 744 O O . ALA A 1 99 ? -17.109 51.479 5.289 1.00 48.69 99 ALA A O 1
ATOM 745 N N . ALA A 1 100 ? -16.715 53.172 6.717 1.00 48.16 100 ALA A N 1
ATOM 746 C CA . ALA A 1 100 ? -16.373 54.148 5.683 1.00 48.16 100 ALA A CA 1
ATOM 747 C C . ALA A 1 100 ? -14.990 53.854 5.068 1.00 48.16 100 ALA A C 1
ATOM 749 O O . ALA A 1 100 ? -14.853 53.831 3.849 1.00 48.16 100 ALA A O 1
ATOM 750 N N . SER A 1 101 ? -14.001 53.506 5.901 1.00 46.59 101 SER A N 1
ATOM 751 C CA . SER A 1 101 ? -12.654 53.113 5.464 1.00 46.59 101 SER A CA 1
ATOM 752 C C . SER A 1 101 ? -12.650 51.845 4.603 1.00 46.59 101 SER A C 1
ATOM 754 O O . SER A 1 101 ? -11.936 51.787 3.605 1.00 46.59 101 SER A O 1
ATOM 756 N N . ASP A 1 102 ? -13.450 50.837 4.960 1.00 52.59 102 ASP A N 1
ATOM 757 C CA . ASP A 1 102 ? -13.534 49.586 4.199 1.00 52.59 102 ASP A CA 1
ATOM 758 C C . ASP A 1 102 ? -14.227 49.809 2.832 1.00 52.59 102 ASP A C 1
ATOM 760 O O . ASP A 1 102 ? -13.883 49.159 1.843 1.00 52.59 102 ASP A O 1
ATOM 764 N N . ALA A 1 103 ? -15.182 50.745 2.742 1.00 52.34 103 ALA A N 1
ATOM 765 C CA . ALA A 1 103 ? -15.872 51.082 1.493 1.00 52.34 103 ALA A CA 1
ATOM 766 C C . ALA A 1 103 ? -14.980 51.865 0.512 1.00 52.34 103 ALA A C 1
ATOM 768 O O . ALA A 1 103 ? -14.999 51.589 -0.695 1.00 52.34 103 ALA A O 1
ATOM 769 N N . ASP A 1 104 ? -14.162 52.786 1.024 1.00 54.59 104 ASP A N 1
ATOM 770 C CA . ASP A 1 104 ? -13.203 53.546 0.219 1.00 54.59 104 ASP A CA 1
ATOM 771 C C . ASP A 1 104 ? -12.045 52.650 -0.261 1.00 54.59 104 ASP A C 1
ATOM 773 O O . ASP A 1 104 ? -11.679 52.701 -1.438 1.00 54.59 104 ASP A O 1
ATOM 777 N N . GLU A 1 105 ? -11.560 51.723 0.580 1.00 55.16 105 GLU A N 1
ATOM 778 C CA . GLU A 1 105 ? -10.524 50.746 0.203 1.00 55.16 105 GLU A CA 1
ATOM 779 C C . GLU A 1 105 ? -11.017 49.775 -0.886 1.00 55.16 105 GLU A C 1
ATOM 781 O O . GLU A 1 105 ? -10.292 49.466 -1.836 1.00 55.16 105 GLU A O 1
ATOM 786 N N . ILE A 1 106 ? -12.267 49.305 -0.804 1.00 54.56 106 ILE A N 1
ATOM 787 C CA . ILE A 1 106 ? -12.862 48.448 -1.844 1.00 54.56 106 ILE A CA 1
ATOM 788 C C . ILE A 1 106 ? -13.032 49.222 -3.157 1.00 54.56 106 ILE A C 1
ATOM 790 O O . ILE A 1 106 ? -12.798 48.663 -4.233 1.00 54.56 106 ILE A O 1
ATOM 794 N N . THR A 1 107 ? -13.397 50.502 -3.085 1.00 52.12 107 THR A N 1
ATOM 795 C CA . THR A 1 107 ? -13.608 51.352 -4.263 1.00 52.12 107 THR A CA 1
ATOM 796 C C . THR A 1 107 ? -12.291 51.650 -4.985 1.00 52.12 107 THR A C 1
ATOM 798 O O . THR A 1 107 ? -12.204 51.422 -6.195 1.00 52.12 107 THR A O 1
ATOM 801 N N . GLU A 1 108 ? -11.235 52.042 -4.264 1.00 58.09 108 GLU A N 1
ATOM 802 C CA . GLU A 1 108 ? -9.890 52.230 -4.836 1.00 58.09 108 GLU A CA 1
ATOM 803 C C . GLU A 1 108 ? -9.348 50.935 -5.448 1.00 58.09 108 GLU A C 1
ATOM 805 O O . GLU A 1 108 ? -8.778 50.922 -6.545 1.00 58.09 108 GLU A O 1
ATOM 810 N N . ARG A 1 109 ? -9.564 49.808 -4.766 1.00 52.97 109 ARG A N 1
ATOM 811 C CA . ARG A 1 109 ? -9.069 48.504 -5.207 1.00 52.97 109 ARG A CA 1
ATOM 812 C C . ARG A 1 109 ? -9.791 47.997 -6.454 1.00 52.97 109 ARG A C 1
ATOM 814 O O . ARG A 1 109 ? -9.155 47.378 -7.303 1.00 52.97 109 ARG A O 1
ATOM 821 N N . MET A 1 110 ? -11.081 48.293 -6.615 1.00 50.75 110 MET A N 1
ATOM 822 C CA . MET A 1 110 ? -11.830 47.955 -7.831 1.00 50.75 110 MET A CA 1
ATOM 823 C C . MET A 1 110 ? -11.488 48.880 -9.007 1.00 50.75 110 MET A C 1
ATOM 825 O O . MET A 1 110 ? -11.343 48.396 -10.129 1.00 50.75 110 MET A O 1
ATOM 829 N N . GLN A 1 111 ? -11.274 50.178 -8.769 1.00 53.44 111 GLN A N 1
ATOM 830 C CA . GLN A 1 111 ? -10.832 51.123 -9.808 1.00 53.44 111 GLN A CA 1
ATOM 831 C C . GLN A 1 111 ? -9.407 50.826 -10.305 1.00 53.44 111 GLN A C 1
ATOM 833 O O . GLN A 1 111 ? -9.119 50.979 -11.491 1.00 53.44 111 GLN A O 1
ATOM 838 N N . SER A 1 112 ? -8.544 50.326 -9.419 1.00 53.31 112 SER A N 1
ATOM 839 C CA . SER A 1 112 ? -7.207 49.807 -9.737 1.00 53.31 112 SER A CA 1
ATOM 840 C C . SER A 1 112 ? -7.247 48.569 -10.643 1.00 53.31 112 SER A C 1
ATOM 842 O O . SER A 1 112 ? -6.451 48.444 -11.575 1.00 53.31 112 SER A O 1
ATOM 844 N N . LEU A 1 113 ? -8.199 47.661 -10.406 1.00 48.00 113 LEU A N 1
ATOM 845 C CA . LEU A 1 113 ? -8.337 46.426 -11.180 1.00 48.00 113 LEU A CA 1
ATOM 846 C C . LEU A 1 113 ? -8.985 46.645 -12.557 1.00 48.00 113 LEU A C 1
ATOM 848 O O . LEU A 1 113 ? -8.718 45.865 -13.473 1.00 48.00 113 LEU A O 1
ATOM 852 N N . PHE A 1 114 ? -9.801 47.695 -12.721 1.00 55.50 114 PHE A N 1
ATOM 853 C CA . PHE A 1 114 ? -10.555 47.972 -13.952 1.00 55.50 114 PHE A CA 1
ATOM 854 C C . PHE A 1 114 ? -10.533 49.465 -14.342 1.00 55.50 114 PHE A C 1
ATOM 856 O O . PHE A 1 114 ? -11.561 50.150 -14.278 1.00 55.50 114 PHE A O 1
ATOM 863 N N . PRO A 1 115 ? -9.379 50.004 -14.774 1.00 41.38 115 PRO A N 1
ATOM 864 C CA . PRO A 1 115 ? -9.275 51.412 -15.144 1.00 41.38 115 PRO A CA 1
ATOM 865 C C . PRO A 1 115 ? -10.158 51.730 -16.366 1.00 41.38 115 PRO A C 1
ATOM 867 O O . PRO A 1 115 ? -9.949 51.196 -17.454 1.00 41.38 115 PRO A O 1
ATOM 870 N N . GLY A 1 116 ? -11.153 52.606 -16.173 1.00 53.38 116 GLY A N 1
ATOM 871 C CA . GLY A 1 116 ? -12.082 53.079 -17.213 1.00 53.38 116 GLY A CA 1
ATOM 872 C C . GLY A 1 116 ? -13.533 52.590 -17.099 1.00 53.38 116 GLY A C 1
ATOM 873 O O . GLY A 1 116 ? -14.367 53.011 -17.898 1.00 53.38 116 GLY A O 1
ATOM 874 N N . SER A 1 117 ? -13.873 51.735 -16.126 1.00 61.31 117 SER A N 1
ATOM 875 C CA . SER A 1 117 ? -15.266 51.310 -15.903 1.00 61.31 117 SER A CA 1
ATOM 876 C C . SER A 1 117 ? -16.025 52.248 -14.956 1.00 61.31 117 SER A C 1
ATOM 878 O O . SER A 1 117 ? -15.508 52.615 -13.901 1.00 61.31 117 SER A O 1
ATOM 880 N N . THR A 1 118 ? -17.273 52.588 -15.289 1.00 57.00 118 THR A N 1
ATOM 881 C CA . THR A 1 118 ? -18.194 53.358 -14.436 1.00 57.00 118 THR A CA 1
ATOM 882 C C . THR A 1 118 ? -18.833 52.460 -13.371 1.00 57.00 118 THR A C 1
ATOM 884 O O . THR A 1 118 ? -19.998 52.078 -13.469 1.00 57.00 118 THR A O 1
ATOM 887 N N . TRP A 1 119 ? -18.050 52.076 -12.362 1.00 59.97 119 TRP A N 1
ATOM 888 C CA . TRP A 1 119 ? -18.565 51.365 -11.190 1.00 59.97 119 TRP A CA 1
ATOM 889 C C . TRP A 1 119 ? -19.388 52.323 -10.319 1.00 59.97 119 TRP A C 1
ATOM 891 O O . TRP A 1 119 ? -18.853 53.316 -9.828 1.00 59.97 119 TRP A O 1
ATOM 901 N N . ASP A 1 120 ? -20.679 52.031 -10.136 1.00 62.84 120 ASP A N 1
ATOM 902 C CA . ASP A 1 120 ? -21.564 52.796 -9.255 1.00 62.84 120 ASP A CA 1
ATOM 903 C C . ASP A 1 120 ? -21.703 52.062 -7.909 1.00 62.84 120 ASP A C 1
ATOM 905 O O . ASP A 1 120 ? -22.328 50.995 -7.855 1.00 62.84 120 ASP A O 1
ATOM 909 N N . PRO A 1 121 ? -21.131 52.593 -6.816 1.00 46.81 121 PRO A N 1
ATOM 910 C CA . PRO A 1 121 ? -21.133 51.931 -5.515 1.00 46.81 121 PRO A CA 1
ATOM 911 C C . PRO A 1 121 ? -22.520 51.888 -4.855 1.00 46.81 121 PRO A C 1
ATOM 913 O O . PRO A 1 121 ? -22.682 51.229 -3.831 1.00 46.81 121 PRO A O 1
ATOM 916 N N . THR A 1 122 ? -23.527 52.557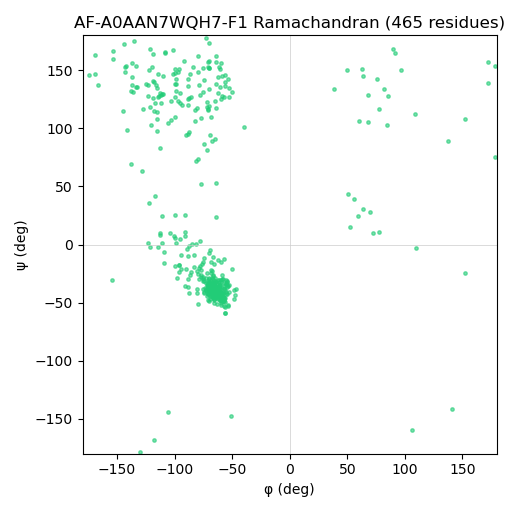 -5.428 1.00 50.31 122 THR A N 1
ATOM 917 C CA . THR A 1 122 ? -24.910 52.526 -4.926 1.00 50.31 122 THR A CA 1
ATOM 918 C C . THR A 1 122 ? -25.744 51.376 -5.501 1.00 50.31 122 THR A C 1
ATOM 920 O O . THR A 1 122 ? -26.845 51.112 -5.015 1.00 50.31 122 THR A O 1
ATOM 923 N N . LEU A 1 123 ? -25.230 50.665 -6.512 1.00 47.41 123 LEU A N 1
ATOM 924 C CA . LEU A 1 123 ? -25.891 49.511 -7.122 1.00 47.41 123 LEU A CA 1
ATOM 925 C C . LEU A 1 123 ? -25.396 48.186 -6.533 1.00 47.41 123 LEU A C 1
ATOM 927 O O . LEU A 1 123 ? -24.240 48.038 -6.139 1.00 47.41 123 LEU A O 1
ATOM 931 N N . ASP A 1 124 ? -26.278 47.184 -6.541 1.00 54.69 124 ASP A N 1
ATOM 932 C CA . ASP A 1 124 ? -25.917 45.811 -6.189 1.00 54.69 124 ASP A CA 1
ATOM 933 C C . ASP A 1 124 ? -24.752 45.306 -7.078 1.00 54.69 124 ASP A C 1
ATOM 935 O O . ASP A 1 124 ? -24.784 45.490 -8.302 1.00 54.69 124 ASP A O 1
ATOM 939 N N . PRO A 1 125 ? -23.735 44.624 -6.512 1.00 44.16 125 PRO A N 1
ATOM 940 C CA . PRO A 1 125 ? -22.567 44.162 -7.263 1.00 44.16 125 PRO A CA 1
ATOM 941 C C . PRO A 1 125 ? -22.898 43.284 -8.478 1.00 44.16 125 PRO A C 1
ATOM 943 O O . PRO A 1 125 ? -22.185 43.329 -9.479 1.00 44.16 125 PRO A O 1
ATOM 946 N N . ARG A 1 126 ? -23.992 42.510 -8.446 1.00 45.75 126 ARG A N 1
ATOM 947 C CA . ARG A 1 126 ? -24.427 41.685 -9.586 1.00 45.75 126 ARG A CA 1
ATOM 948 C C . ARG A 1 126 ? -25.060 42.535 -10.680 1.00 45.75 126 ARG A C 1
ATOM 950 O O . ARG A 1 126 ? -24.904 42.206 -11.853 1.00 45.75 126 ARG A O 1
ATOM 957 N N . ALA A 1 127 ? -25.722 43.633 -10.317 1.00 47.41 127 ALA A N 1
ATOM 958 C CA . ALA A 1 127 ? -26.252 44.601 -11.271 1.00 47.41 127 ALA A CA 1
ATOM 959 C C . ALA A 1 127 ? -25.119 45.360 -11.978 1.00 47.41 127 ALA A C 1
ATOM 961 O O . ALA A 1 127 ? -25.167 45.502 -13.200 1.00 47.41 127 ALA A O 1
ATOM 962 N N . ASN A 1 128 ? -24.062 45.749 -11.255 1.00 52.34 128 ASN A N 1
ATOM 963 C CA . ASN A 1 128 ? -22.860 46.329 -11.866 1.00 52.34 128 ASN A CA 1
ATOM 964 C C . ASN A 1 128 ? -22.184 45.349 -12.843 1.00 52.34 128 ASN A C 1
ATOM 966 O O . ASN A 1 128 ? -21.846 45.724 -13.965 1.00 52.34 128 ASN A O 1
ATOM 970 N N . ILE A 1 129 ? -22.083 44.068 -12.475 1.00 49.34 129 ILE A N 1
ATOM 971 C CA . ILE A 1 129 ? -21.505 43.021 -13.335 1.00 49.34 129 ILE A CA 1
ATOM 972 C C . ILE A 1 129 ? -22.383 42.742 -14.566 1.00 49.34 129 ILE A C 1
ATOM 974 O O . ILE A 1 129 ? -21.872 42.648 -15.680 1.00 49.34 129 ILE A O 1
ATOM 978 N N . ALA A 1 130 ? -23.705 42.653 -14.410 1.00 47.41 130 ALA A N 1
ATOM 979 C CA . ALA A 1 130 ? -24.621 42.430 -15.531 1.00 47.41 130 ALA A CA 1
ATOM 980 C C . ALA A 1 130 ? -24.586 43.592 -16.537 1.00 47.41 130 ALA A C 1
ATOM 982 O O . ALA A 1 130 ? -24.605 43.371 -17.751 1.00 47.41 130 ALA A O 1
ATOM 983 N N . ARG A 1 131 ? -24.463 44.826 -16.035 1.00 51.62 131 ARG A N 1
ATOM 984 C CA . ARG A 1 131 ? -24.343 46.038 -16.852 1.00 51.62 131 ARG A CA 1
ATOM 985 C C . ARG A 1 131 ? -23.008 46.095 -17.602 1.00 51.62 131 ARG A C 1
ATOM 987 O O . ARG A 1 131 ? -22.993 46.503 -18.759 1.00 51.62 131 ARG A O 1
ATOM 994 N N . MET A 1 132 ? -21.926 45.619 -16.980 1.00 49.59 132 MET A N 1
ATOM 995 C CA . MET A 1 132 ? -20.608 45.476 -17.612 1.00 49.59 132 MET A CA 1
ATOM 996 C C . MET A 1 132 ? -20.566 44.396 -18.701 1.00 49.59 132 MET A C 1
ATOM 998 O O . MET A 1 132 ? -19.842 44.553 -19.679 1.00 49.59 132 MET A O 1
ATOM 1002 N N . VAL A 1 133 ? -21.306 43.296 -18.539 1.00 46.31 133 VAL A N 1
ATOM 1003 C CA . VAL A 1 133 ? -21.175 42.121 -19.419 1.00 46.31 133 VAL A CA 1
ATOM 1004 C C . VAL A 1 133 ? -22.114 42.168 -20.622 1.00 46.31 133 VAL A C 1
ATOM 1006 O O . VAL A 1 133 ? -21.737 41.701 -21.693 1.00 46.31 133 VAL A O 1
ATOM 1009 N N . MET A 1 134 ? -23.332 42.698 -20.472 1.00 53.16 134 MET A N 1
ATOM 1010 C CA . MET A 1 134 ? -24.380 42.463 -21.476 1.00 53.16 134 MET A CA 1
ATOM 1011 C C . MET A 1 134 ? -24.756 43.668 -22.339 1.00 53.16 134 MET A C 1
ATOM 1013 O O . MET A 1 134 ? -25.381 43.466 -23.373 1.00 53.16 134 MET A O 1
ATOM 1017 N N . GLY A 1 135 ? -24.386 44.897 -21.967 1.00 54.50 135 GLY A N 1
ATOM 1018 C CA . GLY A 1 135 ? -24.511 46.081 -22.834 1.00 54.50 135 GLY A CA 1
ATOM 1019 C C . GLY A 1 135 ? -25.889 46.360 -23.474 1.00 54.50 135 GLY A C 1
ATOM 1020 O O . GLY A 1 135 ? -25.950 47.145 -24.414 1.00 54.50 135 GLY A O 1
ATOM 1021 N N . SER A 1 136 ? -26.985 45.746 -23.010 1.00 51.50 136 SER A N 1
ATOM 1022 C CA . SER A 1 136 ? -28.325 45.841 -23.614 1.00 51.50 136 SER A CA 1
ATOM 1023 C C . SER A 1 136 ? -29.399 46.014 -22.539 1.00 51.50 136 SER A C 1
ATOM 1025 O O . SER A 1 136 ? -29.292 45.455 -21.447 1.00 51.50 136 SER A O 1
ATOM 1027 N N . THR A 1 137 ? -30.434 46.805 -22.836 1.00 46.78 137 THR A N 1
ATOM 1028 C CA . THR A 1 137 ? -31.498 47.192 -21.894 1.00 46.78 137 THR A CA 1
ATOM 1029 C C . THR A 1 137 ? -32.883 46.624 -22.223 1.00 46.78 137 THR A C 1
ATOM 1031 O O . THR A 1 137 ? -33.839 47.016 -21.557 1.00 46.78 137 THR A O 1
ATOM 1034 N N . ASN A 1 138 ? -33.048 45.715 -23.200 1.00 56.06 138 ASN A N 1
ATOM 1035 C CA . ASN A 1 138 ? -34.391 45.224 -23.549 1.00 56.06 138 ASN A CA 1
ATOM 1036 C C . ASN A 1 138 ? -34.467 43.725 -23.898 1.00 56.06 138 ASN A C 1
ATOM 1038 O O . ASN A 1 138 ? -34.209 43.308 -25.024 1.00 56.06 138 ASN A O 1
ATOM 1042 N N . LEU A 1 139 ? -34.871 42.932 -22.902 1.00 44.53 139 LEU A N 1
ATOM 1043 C CA . LEU A 1 139 ? -34.879 41.466 -22.909 1.00 44.53 139 LEU A CA 1
ATOM 1044 C C . LEU A 1 139 ? -35.976 40.847 -23.803 1.00 44.53 139 LEU A C 1
ATOM 1046 O O . LEU A 1 139 ? -35.790 39.756 -24.344 1.00 44.53 139 LEU A O 1
ATOM 1050 N N . ASP A 1 140 ? -37.107 41.533 -23.991 1.00 47.38 140 ASP A N 1
ATOM 1051 C CA . ASP A 1 140 ? -38.258 40.996 -24.738 1.00 47.38 140 ASP A CA 1
ATOM 1052 C C . ASP A 1 140 ? -38.006 40.934 -26.253 1.00 47.38 140 ASP A C 1
ATOM 1054 O O . ASP A 1 140 ? -38.442 40.001 -26.937 1.00 47.38 140 ASP A O 1
ATOM 1058 N N . ASP A 1 141 ? -37.237 41.886 -26.782 1.00 48.22 141 ASP A N 1
ATOM 1059 C CA . ASP A 1 141 ? -36.851 41.896 -28.194 1.00 48.22 141 ASP A CA 1
ATOM 1060 C C . ASP A 1 141 ? -35.839 40.790 -28.518 1.00 48.22 141 ASP A C 1
ATOM 1062 O O . ASP A 1 141 ? -35.894 40.198 -29.601 1.00 48.22 141 ASP A O 1
ATOM 1066 N N . ASP A 1 142 ? -34.959 40.456 -27.573 1.00 47.81 142 ASP A N 1
ATOM 1067 C CA . ASP A 1 142 ? -33.994 39.366 -27.725 1.00 47.81 142 ASP A CA 1
ATOM 1068 C C . ASP A 1 142 ? -34.700 38.004 -27.721 1.00 47.81 142 ASP A C 1
ATOM 1070 O O . ASP A 1 142 ? -34.431 37.151 -28.575 1.00 47.81 142 ASP A O 1
ATOM 1074 N N . LEU A 1 143 ? -35.701 37.828 -26.852 1.00 44.59 143 LEU A N 1
ATOM 1075 C CA . LEU A 1 143 ? -36.505 36.607 -26.806 1.00 44.59 143 LEU A CA 1
ATOM 1076 C C . LEU A 1 143 ? -37.304 36.392 -28.103 1.00 44.59 143 LEU A C 1
ATOM 1078 O O . LEU A 1 143 ? -37.400 35.273 -28.618 1.00 44.59 143 LEU A O 1
ATOM 1082 N N . LYS A 1 144 ? -37.850 37.471 -28.676 1.00 53.03 144 LYS A N 1
ATOM 1083 C CA . LYS A 1 144 ? -38.582 37.420 -29.948 1.00 53.03 144 LYS A CA 1
ATOM 1084 C C . LYS A 1 144 ? -37.670 37.030 -31.117 1.00 53.03 144 LYS A C 1
ATOM 1086 O O . LYS A 1 144 ? -38.050 36.193 -31.938 1.00 53.03 144 LYS A O 1
ATOM 1091 N N . ARG A 1 145 ? -36.441 37.558 -31.161 1.00 50.38 145 ARG A N 1
ATOM 1092 C CA . ARG A 1 145 ? -35.452 37.246 -32.212 1.00 50.38 145 ARG A CA 1
ATOM 1093 C C . ARG A 1 145 ? -34.974 35.796 -32.156 1.00 50.38 145 ARG A C 1
ATOM 1095 O O . ARG A 1 145 ? -34.859 35.159 -33.203 1.00 50.38 145 ARG A O 1
ATOM 1102 N N . VAL A 1 146 ? -34.760 35.252 -30.958 1.00 47.84 146 VAL A N 1
ATOM 1103 C CA . VAL A 1 146 ? -34.377 33.842 -30.767 1.00 47.84 146 VAL A CA 1
ATOM 1104 C C . VAL A 1 146 ? -35.483 32.900 -31.252 1.00 47.84 146 VAL A C 1
ATOM 1106 O O . VAL A 1 146 ? -35.217 31.932 -31.970 1.00 47.84 146 VAL A O 1
ATOM 1109 N N . ASN A 1 147 ? -36.741 33.211 -30.938 1.00 53.81 147 ASN A N 1
ATOM 1110 C CA . ASN A 1 147 ? -37.878 32.397 -31.366 1.00 53.81 147 ASN A CA 1
ATOM 1111 C C . ASN A 1 147 ? -38.080 32.421 -32.889 1.00 53.81 147 ASN A C 1
ATOM 1113 O O . ASN A 1 147 ? -38.363 31.386 -33.499 1.00 53.81 147 ASN A O 1
ATOM 1117 N N . GLU A 1 148 ? -37.856 33.565 -33.534 1.00 58.44 148 GLU A N 1
ATOM 1118 C CA . GLU A 1 148 ? -37.905 33.664 -34.993 1.00 58.44 148 GLU A CA 1
ATOM 1119 C C . GLU A 1 148 ? 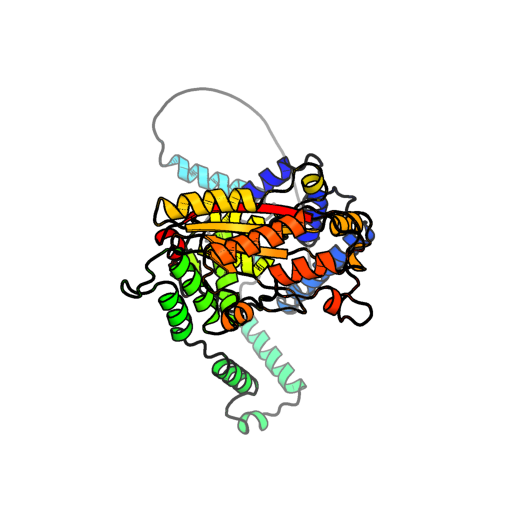-36.731 32.959 -35.688 1.00 58.44 148 GLU A C 1
ATOM 1121 O O . GLU A 1 148 ? -36.922 32.376 -36.759 1.00 58.44 148 GLU A O 1
ATOM 1126 N N . ALA A 1 149 ? -35.530 32.973 -35.103 1.00 54.22 149 ALA A N 1
ATOM 1127 C CA . ALA A 1 149 ? -34.367 32.257 -35.632 1.00 54.22 149 ALA A CA 1
ATOM 1128 C C . ALA A 1 149 ? -34.579 30.733 -35.588 1.00 54.22 149 ALA A C 1
ATOM 1130 O O . ALA A 1 149 ? -34.370 30.042 -36.589 1.00 54.22 149 ALA A O 1
ATOM 1131 N N . ASN A 1 150 ? -35.118 30.227 -34.477 1.00 50.31 150 ASN A N 1
ATOM 1132 C CA . ASN A 1 150 ? -35.457 28.813 -34.315 1.00 50.31 150 ASN A CA 1
ATOM 1133 C C . ASN A 1 150 ? -36.557 28.365 -35.289 1.00 50.31 150 ASN A C 1
ATOM 1135 O O . ASN A 1 150 ? -36.473 27.282 -35.874 1.00 50.31 150 ASN A O 1
ATOM 1139 N N . ALA A 1 151 ? -37.563 29.210 -35.530 1.00 57.12 151 ALA A N 1
ATOM 1140 C CA . ALA A 1 151 ? -38.612 28.923 -36.507 1.00 57.12 151 ALA A CA 1
ATOM 1141 C C . ALA A 1 151 ? -38.071 28.845 -37.948 1.00 57.12 151 ALA A C 1
ATOM 1143 O O . ALA A 1 151 ? -38.532 28.017 -38.735 1.00 57.12 151 ALA A O 1
ATOM 1144 N N . ARG A 1 152 ? -37.073 29.667 -38.304 1.00 63.50 152 ARG A N 1
ATOM 1145 C CA . ARG A 1 152 ? -36.425 29.630 -39.629 1.00 63.50 152 ARG A CA 1
ATOM 1146 C C . ARG A 1 152 ? -35.555 28.387 -39.806 1.00 63.50 152 ARG A C 1
ATOM 1148 O O . ARG A 1 152 ? -35.626 27.750 -40.854 1.00 63.50 152 ARG A O 1
ATOM 1155 N N . GLN A 1 153 ? -34.801 28.004 -38.777 1.00 53.75 153 GLN A N 1
ATOM 1156 C CA . GLN A 1 153 ? -33.954 26.811 -38.806 1.00 53.75 153 GLN A CA 1
ATOM 1157 C C . GLN A 1 153 ? -34.776 25.524 -38.969 1.00 53.75 153 GLN A C 1
ATOM 1159 O O . GLN A 1 153 ? -34.404 24.649 -39.745 1.00 53.75 153 GLN A O 1
ATOM 1164 N N . ARG A 1 154 ? -35.941 25.430 -38.316 1.00 57.19 154 ARG A N 1
ATOM 1165 C CA . ARG A 1 154 ? -36.850 24.277 -38.455 1.00 57.19 154 ARG A CA 1
ATOM 1166 C C . ARG A 1 154 ? -37.443 24.148 -39.861 1.00 57.19 154 ARG A C 1
ATOM 1168 O O . ARG A 1 154 ? -37.522 23.040 -40.381 1.00 57.19 154 ARG A O 1
ATOM 1175 N N . ARG A 1 155 ? -37.771 25.270 -40.516 1.00 64.94 155 ARG A N 1
ATOM 1176 C CA . ARG A 1 155 ? -38.228 25.277 -41.922 1.00 64.94 155 ARG A CA 1
ATOM 1177 C C . ARG A 1 155 ? -37.121 24.874 -42.898 1.00 64.94 155 ARG A C 1
ATOM 1179 O O . ARG A 1 155 ? -37.402 24.196 -43.878 1.00 64.94 155 ARG A O 1
ATOM 1186 N N . ALA A 1 156 ? -35.873 25.253 -42.619 1.00 58.69 156 ALA A N 1
ATOM 1187 C CA . ALA A 1 156 ? -34.721 24.877 -43.442 1.00 58.69 156 ALA A CA 1
ATOM 1188 C C . ALA A 1 156 ? -34.395 23.371 -43.381 1.00 58.69 156 ALA A C 1
ATOM 1190 O O . ALA A 1 156 ? -33.779 22.847 -44.303 1.00 58.69 156 ALA A O 1
ATOM 1191 N N . MET A 1 157 ? -34.836 22.671 -42.329 1.00 62.09 157 MET A N 1
ATOM 1192 C CA . MET A 1 157 ? -34.658 21.222 -42.161 1.00 62.09 157 MET A CA 1
ATOM 1193 C C . MET A 1 157 ? -35.818 20.385 -42.727 1.00 62.09 157 MET A C 1
ATOM 1195 O O . MET A 1 157 ? -35.846 19.178 -42.523 1.00 62.09 157 MET A O 1
ATOM 1199 N N . GLY A 1 158 ? -36.774 21.002 -43.431 1.00 69.12 158 GLY A N 1
ATOM 1200 C CA . GLY A 1 158 ? -37.866 20.283 -44.097 1.00 69.12 158 GLY A CA 1
ATOM 1201 C C . GLY A 1 158 ? -38.940 19.710 -43.167 1.00 69.12 158 GLY A C 1
ATOM 1202 O O . GLY A 1 158 ? -39.802 18.983 -43.646 1.00 69.12 158 GLY A O 1
ATOM 1203 N N . ILE A 1 159 ? -38.924 20.056 -41.875 1.00 59.25 159 ILE A N 1
ATOM 1204 C CA . ILE A 1 159 ? -39.906 19.579 -40.892 1.00 59.25 159 ILE A CA 1
ATOM 1205 C C . ILE A 1 159 ? -41.253 20.241 -41.188 1.00 59.25 159 ILE A C 1
ATOM 1207 O O . ILE A 1 159 ? -41.387 21.468 -41.105 1.00 59.25 159 ILE A O 1
ATOM 1211 N N . THR A 1 160 ? -42.257 19.441 -41.541 1.00 66.81 160 THR A N 1
ATOM 1212 C CA . THR A 1 160 ? -43.609 19.948 -41.821 1.00 66.81 160 THR A CA 1
ATOM 1213 C C . THR A 1 160 ? -44.512 19.804 -40.594 1.00 66.81 160 THR A C 1
ATOM 1215 O O . THR A 1 160 ? -44.392 18.858 -39.823 1.00 66.81 160 THR A O 1
ATOM 1218 N N . GLN A 1 161 ? -45.478 20.716 -40.414 1.00 52.16 161 GLN A N 1
ATOM 1219 C CA . GLN A 1 161 ? -46.450 20.686 -39.297 1.00 52.16 161 GLN A CA 1
ATOM 1220 C C . GLN A 1 161 ? -47.280 19.386 -39.203 1.00 52.16 161 GLN A C 1
ATOM 1222 O O . GLN A 1 161 ? -47.966 19.164 -38.206 1.00 52.16 161 GLN A O 1
ATOM 1227 N N . ALA A 1 162 ? -47.245 18.533 -40.231 1.00 48.78 162 ALA A N 1
ATOM 1228 C CA . ALA A 1 162 ? -47.877 17.219 -40.218 1.00 48.78 162 ALA A CA 1
ATOM 1229 C C . ALA A 1 162 ? -47.085 16.188 -39.386 1.00 48.78 162 ALA A C 1
ATOM 1231 O O . ALA A 1 162 ? -47.696 15.314 -38.775 1.00 48.78 162 ALA A O 1
ATOM 1232 N N . GLU A 1 163 ? -45.758 16.324 -39.292 1.00 47.09 163 GLU A N 1
ATOM 1233 C CA . GLU A 1 163 ? -44.881 15.422 -38.527 1.00 47.09 163 GLU A CA 1
ATOM 1234 C C . GLU A 1 163 ? -44.929 15.720 -37.019 1.00 47.09 163 GLU A C 1
ATOM 1236 O O . GLU A 1 163 ? -44.892 14.801 -36.205 1.00 47.09 163 GLU A O 1
ATOM 1241 N N . GLU A 1 164 ? -45.173 16.978 -36.626 1.00 45.91 164 GLU A N 1
ATOM 1242 C CA . GLU A 1 164 ? -45.389 17.363 -35.217 1.00 45.91 164 GLU A CA 1
ATOM 1243 C C . GLU A 1 164 ? -46.680 16.773 -34.608 1.00 45.91 164 GLU A C 1
ATOM 1245 O O . GLU A 1 164 ? -46.817 16.735 -33.387 1.00 45.91 164 GLU A O 1
ATOM 1250 N N . ARG A 1 165 ? -47.633 16.291 -35.424 1.00 46.28 165 ARG A N 1
ATOM 1251 C CA . ARG A 1 165 ? -48.892 15.691 -34.932 1.00 46.28 165 ARG A CA 1
ATOM 1252 C C . ARG A 1 165 ? -48.875 14.164 -34.837 1.00 46.28 165 ARG A C 1
ATOM 1254 O O . ARG A 1 165 ? -49.739 13.619 -34.156 1.00 46.28 165 ARG A O 1
ATOM 1261 N N . ALA A 1 166 ? -47.939 13.478 -35.495 1.00 45.50 166 ALA A N 1
ATOM 1262 C CA . ALA A 1 166 ? -47.930 12.013 -35.566 1.00 45.50 166 ALA A CA 1
ATOM 1263 C C . ALA A 1 166 ? -47.055 11.335 -34.492 1.00 45.50 166 ALA A C 1
ATOM 1265 O O . ALA A 1 166 ? -47.296 10.179 -34.160 1.00 45.50 166 ALA A O 1
ATOM 1266 N N . GLU A 1 167 ? -46.091 12.045 -33.900 1.00 43.62 167 GLU A N 1
ATOM 1267 C CA . GLU A 1 167 ? -45.108 11.464 -32.966 1.00 43.62 167 GLU A CA 1
ATOM 1268 C C . GLU A 1 167 ? -45.196 12.045 -31.550 1.00 43.62 167 GLU A C 1
ATOM 1270 O O . GLU A 1 167 ? -44.204 12.295 -30.863 1.00 43.62 167 GLU A O 1
ATOM 1275 N N . GLY A 1 168 ? -46.424 12.222 -31.068 1.00 45.00 168 GLY A N 1
ATOM 1276 C CA . GLY A 1 168 ? -46.661 12.402 -29.645 1.00 45.00 168 GLY A CA 1
ATOM 1277 C C . GLY A 1 168 ? -46.389 11.101 -28.895 1.00 45.00 168 GLY A C 1
ATOM 1278 O O . GLY A 1 168 ? -47.285 10.268 -28.801 1.00 45.00 168 GLY A O 1
ATOM 1279 N N . SER A 1 169 ? -45.172 10.941 -28.364 1.00 53.53 169 SER A N 1
ATOM 1280 C CA . SER A 1 169 ? -44.894 10.459 -26.996 1.00 53.53 169 SER A CA 1
ATOM 1281 C C . SER A 1 169 ? -43.529 9.758 -26.907 1.00 53.53 169 SER A C 1
ATOM 1283 O O . SER A 1 169 ? -43.364 8.613 -27.322 1.00 53.53 169 SER A O 1
ATOM 1285 N N . ILE A 1 170 ? -42.585 10.448 -26.257 1.00 45.12 170 ILE A N 1
ATOM 1286 C CA . ILE A 1 170 ? -41.252 10.009 -25.804 1.00 45.12 170 ILE A CA 1
ATOM 1287 C C . ILE A 1 170 ? -40.152 10.089 -26.877 1.00 45.12 170 ILE A C 1
ATOM 1289 O O . ILE A 1 170 ? -39.990 9.222 -27.744 1.00 45.12 170 ILE A O 1
ATOM 1293 N N . SER A 1 171 ? -39.324 11.135 -26.756 1.00 62.38 171 SER A N 1
ATOM 1294 C CA . SER A 1 171 ? -38.171 11.343 -27.629 1.00 62.38 171 SER A CA 1
ATOM 1295 C C . SER A 1 171 ? -37.138 10.222 -27.454 1.00 62.38 171 SER A C 1
ATOM 1297 O O . SER A 1 171 ? -37.067 9.540 -26.430 1.00 62.38 171 SER A O 1
ATOM 1299 N N . TYR A 1 172 ? -36.296 10.003 -28.465 1.00 41.09 172 TYR A N 1
ATOM 1300 C CA . TYR A 1 172 ? -35.141 9.107 -28.335 1.00 41.09 172 TYR A CA 1
ATOM 1301 C C . TYR A 1 172 ? -34.235 9.520 -27.159 1.00 41.09 172 TYR A C 1
ATOM 1303 O O . TYR A 1 172 ? -33.736 8.656 -26.441 1.00 41.09 172 TYR A O 1
ATOM 1311 N N . GLY A 1 173 ? -34.123 10.828 -26.896 1.00 47.06 173 GLY A N 1
ATOM 1312 C CA . GLY A 1 173 ? -33.464 11.373 -25.710 1.00 47.06 173 GLY A CA 1
ATOM 1313 C C . GLY A 1 173 ? -34.114 10.896 -24.414 1.00 47.06 173 GLY A C 1
ATOM 1314 O O . GLY A 1 173 ? -33.409 10.433 -23.530 1.00 47.06 173 GLY A O 1
ATOM 1315 N N . ASP A 1 174 ? -35.442 10.874 -24.333 1.00 51.09 174 ASP A N 1
ATOM 1316 C CA . ASP A 1 174 ? -36.167 10.382 -23.156 1.00 51.09 174 ASP A CA 1
ATOM 1317 C C . ASP A 1 174 ? -36.048 8.864 -22.984 1.00 51.09 174 ASP A C 1
ATOM 1319 O O . ASP A 1 174 ? -36.043 8.383 -21.858 1.00 51.09 174 ASP A O 1
ATOM 1323 N N . ARG A 1 175 ? -35.888 8.090 -24.067 1.00 51.53 175 ARG A N 1
ATOM 1324 C CA . ARG A 1 175 ? -35.600 6.643 -23.993 1.00 51.53 175 ARG A CA 1
ATOM 1325 C C . ARG A 1 175 ? -34.168 6.354 -23.556 1.00 51.53 175 ARG A C 1
ATOM 1327 O O . ARG A 1 175 ? -33.954 5.423 -22.785 1.00 51.53 175 ARG A O 1
ATOM 1334 N N . VAL A 1 176 ? -33.202 7.153 -24.003 1.00 50.28 176 VAL A N 1
ATOM 1335 C CA . VAL A 1 176 ? -31.807 7.073 -23.546 1.00 50.28 176 VAL A CA 1
ATOM 1336 C C . VAL A 1 176 ? -31.692 7.551 -22.100 1.00 50.28 176 VAL A C 1
ATOM 1338 O O . VAL A 1 176 ? -31.035 6.890 -21.311 1.00 50.28 176 VAL A O 1
ATOM 1341 N N . ILE A 1 177 ? -32.401 8.614 -21.714 1.00 48.22 177 ILE A N 1
ATOM 1342 C CA . ILE A 1 177 ? -32.483 9.106 -20.334 1.00 48.22 177 ILE A CA 1
ATOM 1343 C C . ILE A 1 177 ? -33.243 8.117 -19.452 1.00 48.22 177 ILE A C 1
ATOM 1345 O O . ILE A 1 177 ? -32.826 7.905 -18.328 1.00 48.22 177 ILE A O 1
ATOM 1349 N N . ALA A 1 178 ? -34.311 7.470 -19.920 1.00 50.31 178 ALA A N 1
ATOM 1350 C CA . ALA A 1 178 ? -35.030 6.452 -19.152 1.00 50.31 178 ALA A CA 1
ATOM 1351 C C . ALA A 1 178 ? -34.222 5.156 -19.018 1.00 50.31 178 ALA A C 1
ATOM 1353 O O . ALA A 1 178 ? -34.257 4.531 -17.966 1.00 50.31 178 ALA A O 1
ATOM 1354 N N . ARG A 1 179 ? -33.457 4.760 -20.043 1.00 45.59 179 ARG A N 1
ATOM 1355 C CA . ARG A 1 179 ? -32.535 3.619 -19.963 1.00 45.59 179 ARG A CA 1
ATOM 1356 C C . ARG A 1 179 ? -31.334 3.932 -19.077 1.00 45.59 179 ARG A C 1
ATOM 1358 O O . ARG A 1 179 ? -31.008 3.113 -18.235 1.00 45.59 179 ARG A O 1
ATOM 1365 N N . ALA A 1 180 ? -30.759 5.129 -19.186 1.00 45.31 180 ALA A N 1
ATOM 1366 C CA . ALA A 1 180 ? -29.724 5.613 -18.281 1.00 45.31 180 ALA A CA 1
ATOM 1367 C C . ALA A 1 180 ? -30.262 5.751 -16.854 1.00 45.31 180 ALA A C 1
ATOM 1369 O O . ALA A 1 180 ? -29.604 5.304 -15.939 1.00 45.31 180 ALA A O 1
ATOM 1370 N N . LYS A 1 181 ? -31.484 6.248 -16.639 1.00 42.88 181 LYS A N 1
ATOM 1371 C CA . LYS A 1 181 ? -32.132 6.285 -15.317 1.00 42.88 181 LYS A CA 1
ATOM 1372 C C . LYS A 1 181 ? -32.468 4.898 -14.780 1.00 42.88 181 LYS A C 1
ATOM 1374 O O . LYS A 1 181 ? -32.465 4.742 -13.579 1.00 42.88 181 LYS A O 1
ATOM 1379 N N . LYS A 1 182 ? -32.732 3.901 -15.628 1.00 45.09 182 LYS A N 1
ATOM 1380 C CA . LYS A 1 182 ? -33.037 2.521 -15.212 1.00 45.09 182 LYS A CA 1
ATOM 1381 C C . LYS A 1 182 ? -31.781 1.656 -15.020 1.00 45.09 182 LYS A C 1
ATOM 1383 O O . LYS A 1 182 ? -31.813 0.709 -14.247 1.00 45.09 182 LYS A O 1
ATOM 1388 N N . GLU A 1 183 ? -30.684 1.973 -15.710 1.00 47.75 183 GLU A N 1
ATOM 1389 C CA . GLU A 1 183 ? -29.357 1.354 -15.537 1.00 47.75 183 GLU A CA 1
ATOM 1390 C C . GLU A 1 183 ? -28.501 2.101 -14.482 1.00 47.75 183 GLU A C 1
ATOM 1392 O O . GLU A 1 183 ? -27.607 1.505 -13.890 1.00 47.75 183 GLU A O 1
ATOM 1397 N N . PHE A 1 184 ? -28.817 3.371 -14.189 1.00 47.62 184 PHE A N 1
ATOM 1398 C CA . PHE A 1 184 ? -28.245 4.225 -13.134 1.00 47.62 184 PHE A CA 1
ATOM 1399 C C . PHE A 1 184 ? -29.321 4.732 -12.165 1.00 47.62 184 PHE A C 1
ATOM 1401 O O . PHE A 1 184 ? -29.233 5.861 -11.672 1.00 47.62 184 PHE A O 1
ATOM 1408 N N . GLU A 1 185 ? -30.343 3.928 -11.862 1.00 46.09 185 GLU A N 1
ATOM 1409 C CA . GLU A 1 185 ? -31.212 4.220 -10.718 1.00 46.09 185 GLU A CA 1
ATOM 1410 C C . GLU A 1 185 ? -30.379 3.921 -9.474 1.00 46.09 185 GLU A C 1
ATOM 1412 O O . GLU A 1 185 ? -30.375 2.832 -8.908 1.00 46.09 185 GLU A O 1
ATOM 1417 N N . PHE A 1 186 ? -29.549 4.910 -9.147 1.00 53.19 186 PHE A N 1
ATOM 1418 C CA . PHE A 1 186 ? -28.740 5.001 -7.958 1.00 53.19 186 PHE A CA 1
ATOM 1419 C C . PHE A 1 186 ? -29.720 5.100 -6.810 1.00 53.19 186 PHE A C 1
ATOM 1421 O O . PHE A 1 186 ? -30.220 6.172 -6.461 1.00 53.19 186 PHE A O 1
ATOM 1428 N N . THR A 1 187 ? -30.081 3.951 -6.268 1.00 55.84 187 THR A N 1
ATOM 1429 C CA . THR A 1 187 ? -30.914 3.963 -5.090 1.00 55.84 187 THR A CA 1
ATOM 1430 C C . THR A 1 187 ? -30.008 4.459 -3.970 1.00 55.84 187 THR A C 1
ATOM 1432 O O . THR A 1 187 ? -29.006 3.827 -3.634 1.00 55.84 187 THR A O 1
ATOM 1435 N N . GLY A 1 188 ? -30.310 5.628 -3.396 1.00 61.41 188 GLY A N 1
ATOM 1436 C CA . GLY A 1 188 ? -29.576 6.131 -2.229 1.00 61.41 188 GLY A CA 1
ATOM 1437 C C . GLY A 1 188 ? -29.460 5.073 -1.119 1.00 61.41 188 GLY A C 1
ATOM 1438 O O . GLY A 1 188 ? -28.533 5.124 -0.322 1.00 61.41 188 GLY A O 1
ATOM 1439 N N . THR A 1 189 ? -30.340 4.065 -1.122 1.00 71.12 189 THR A N 1
ATOM 1440 C CA . THR A 1 189 ? -30.293 2.866 -0.280 1.00 71.12 189 THR A CA 1
ATOM 1441 C C . THR A 1 189 ? -29.006 2.048 -0.400 1.00 71.12 189 THR A C 1
ATOM 1443 O O . THR A 1 189 ? -28.514 1.606 0.626 1.00 71.12 189 THR A O 1
ATOM 1446 N N . GLU A 1 190 ? -28.399 1.887 -1.576 1.00 70.81 190 GLU A N 1
ATOM 1447 C CA . GLU A 1 190 ? -27.167 1.085 -1.702 1.00 70.81 190 GLU A CA 1
ATOM 1448 C C . GLU A 1 190 ? -25.947 1.824 -1.135 1.00 70.81 190 GLU A C 1
ATOM 1450 O O . GLU A 1 190 ? -25.133 1.269 -0.403 1.00 70.81 190 GLU A O 1
ATOM 1455 N N . PHE A 1 191 ? -25.818 3.129 -1.386 1.00 67.38 191 PHE A N 1
ATOM 1456 C CA . PHE A 1 191 ? -24.745 3.887 -0.739 1.00 67.38 191 PHE A CA 1
ATOM 1457 C C . PHE A 1 191 ? -24.984 4.003 0.775 1.00 67.38 191 PHE A C 1
ATOM 1459 O O . PHE A 1 191 ? -24.037 3.975 1.557 1.00 67.38 191 PHE A O 1
ATOM 1466 N N . GLN A 1 192 ? -26.248 4.055 1.209 1.00 73.00 192 GLN A N 1
ATOM 1467 C CA . GLN A 1 192 ? -26.609 3.914 2.620 1.00 73.00 192 GLN A CA 1
ATOM 1468 C C . GLN A 1 192 ? -26.192 2.554 3.189 1.00 73.00 192 GLN A C 1
ATOM 1470 O O . GLN A 1 192 ? -25.742 2.522 4.326 1.00 73.00 192 GLN A O 1
ATOM 1475 N N . GLU A 1 193 ? -26.276 1.453 2.439 1.00 77.25 193 GLU A N 1
ATOM 1476 C CA . GLU A 1 193 ? -25.771 0.141 2.869 1.00 77.25 193 GLU A CA 1
ATOM 1477 C C . GLU A 1 193 ? -24.248 0.141 3.028 1.00 77.25 193 GLU A C 1
ATOM 1479 O O . GLU A 1 193 ? -23.759 -0.316 4.061 1.00 77.25 193 GLU A O 1
ATOM 1484 N N . ILE A 1 194 ? -23.494 0.734 2.089 1.00 71.69 194 ILE A N 1
ATOM 1485 C CA . ILE A 1 194 ? -22.043 0.937 2.266 1.00 71.69 194 ILE A CA 1
ATOM 1486 C C . ILE A 1 194 ? -21.783 1.787 3.503 1.00 71.69 194 ILE A C 1
ATOM 1488 O O . ILE A 1 194 ? -20.991 1.386 4.345 1.00 71.69 194 ILE A O 1
ATOM 1492 N N . ILE A 1 195 ? -22.448 2.932 3.665 1.00 72.75 195 ILE A N 1
ATOM 1493 C CA . ILE A 1 195 ? -22.256 3.793 4.840 1.00 72.75 195 ILE A CA 1
ATOM 1494 C C . ILE A 1 195 ? -22.616 3.051 6.123 1.00 72.75 195 ILE A C 1
ATOM 1496 O O . ILE A 1 195 ? -21.914 3.201 7.113 1.00 72.75 195 ILE A O 1
ATOM 1500 N N . GLN A 1 196 ? -23.676 2.247 6.134 1.00 78.31 196 GLN A N 1
ATOM 1501 C CA . GLN A 1 196 ? -24.064 1.444 7.292 1.00 78.31 196 GLN A CA 1
ATOM 1502 C C . GLN A 1 196 ? -23.050 0.334 7.577 1.00 78.31 196 GLN A C 1
ATOM 1504 O O . GLN A 1 196 ? -22.774 0.063 8.741 1.00 78.31 196 GLN A O 1
ATOM 1509 N N . ALA A 1 197 ? -22.453 -0.272 6.550 1.00 74.06 197 ALA A N 1
ATOM 1510 C CA . ALA A 1 197 ? -21.359 -1.228 6.701 1.00 74.06 197 ALA A CA 1
ATOM 1511 C C . ALA A 1 197 ? -20.054 -0.546 7.151 1.00 74.06 197 ALA A C 1
ATOM 1513 O O . ALA A 1 197 ? -19.266 -1.137 7.892 1.00 74.06 197 ALA A O 1
ATOM 1514 N N . LEU A 1 198 ? -19.848 0.710 6.741 1.00 70.38 198 LEU A N 1
ATOM 1515 C CA . LEU A 1 198 ? -18.757 1.570 7.189 1.00 70.38 198 LEU A CA 1
ATOM 1516 C C . LEU A 1 198 ? -19.002 2.147 8.583 1.00 70.38 198 LEU A C 1
ATOM 1518 O O . LEU A 1 198 ? -18.040 2.493 9.246 1.00 70.38 198 LEU A O 1
ATOM 1522 N N . ASN A 1 199 ? -20.251 2.218 9.040 1.00 70.81 199 ASN A N 1
ATOM 1523 C CA . ASN A 1 199 ? -20.673 2.680 10.360 1.00 70.81 199 ASN A CA 1
ATOM 1524 C C . ASN A 1 199 ? -21.592 1.634 11.007 1.00 70.81 199 ASN A C 1
ATOM 1526 O O . ASN A 1 199 ? -22.775 1.915 11.247 1.00 70.81 199 ASN A O 1
ATOM 1530 N N . PRO A 1 200 ? -21.086 0.416 11.285 1.00 63.72 200 PRO A N 1
ATOM 1531 C CA . PRO A 1 200 ? -21.908 -0.638 11.846 1.00 63.72 200 PRO A CA 1
ATOM 1532 C C . PRO A 1 200 ? -22.527 -0.137 13.150 1.00 63.72 200 PRO A C 1
ATOM 1534 O O . PRO A 1 200 ? -21.833 0.353 14.050 1.00 63.72 200 PRO A O 1
ATOM 1537 N N . LYS A 1 201 ? -23.857 -0.251 13.261 1.00 59.00 201 LYS A N 1
ATOM 1538 C CA . LYS A 1 201 ? -24.563 0.009 14.522 1.00 59.00 201 LYS A CA 1
ATOM 1539 C C . LYS A 1 201 ? -23.854 -0.786 15.619 1.00 59.00 201 LYS A C 1
ATOM 1541 O O . LYS A 1 201 ? -23.582 -1.971 15.423 1.00 59.00 201 LYS A O 1
ATOM 1546 N N . ARG A 1 202 ? -23.543 -0.131 16.751 1.00 48.75 202 ARG A N 1
ATOM 1547 C CA . ARG A 1 202 ? -22.919 -0.737 17.948 1.00 48.75 202 ARG A CA 1
ATOM 1548 C C . ARG A 1 202 ? -23.532 -2.126 18.194 1.00 48.75 202 ARG A C 1
ATOM 1550 O O . ARG A 1 202 ? -24.655 -2.206 18.680 1.00 48.75 202 ARG A O 1
ATOM 1557 N N . GLY A 1 203 ? -22.835 -3.196 17.807 1.00 48.69 203 GLY A N 1
ATOM 1558 C CA . GLY A 1 203 ? -23.393 -4.553 17.845 1.00 48.69 203 GLY A CA 1
ATOM 1559 C C . GLY A 1 203 ? -22.816 -5.540 16.828 1.00 48.69 203 GLY A C 1
ATOM 1560 O O . GLY A 1 203 ? -22.824 -6.733 17.111 1.00 48.69 203 GLY A O 1
ATOM 1561 N N . GLN A 1 204 ? -22.264 -5.092 15.693 1.00 54.94 204 GLN A N 1
ATOM 1562 C CA . GLN A 1 204 ? -21.514 -5.987 14.800 1.00 54.94 204 GLN A CA 1
ATOM 1563 C C . GLN A 1 204 ? -20.077 -6.136 15.325 1.00 54.94 204 GLN A C 1
ATOM 1565 O O . GLN A 1 204 ? -19.278 -5.200 15.322 1.00 54.94 204 GLN A O 1
ATOM 1570 N N . VAL A 1 205 ? -19.805 -7.308 15.896 1.00 62.53 205 VAL A N 1
ATOM 1571 C CA . VAL A 1 205 ? -18.722 -7.567 16.853 1.00 62.53 205 VAL A CA 1
ATOM 1572 C C . VAL A 1 205 ? -17.377 -7.780 16.143 1.00 62.53 205 VAL A C 1
ATOM 1574 O O . VAL A 1 205 ? -16.851 -8.887 16.089 1.00 62.53 205 VAL A O 1
ATOM 1577 N N . CYS A 1 206 ? -16.785 -6.722 15.589 1.00 79.81 206 CYS A N 1
ATOM 1578 C CA . CYS A 1 206 ? -15.337 -6.732 15.378 1.00 79.81 206 CYS A CA 1
ATOM 1579 C C . CYS A 1 206 ? -14.671 -6.463 16.731 1.00 79.81 206 CYS A C 1
ATOM 1581 O O . CYS A 1 206 ? -14.750 -5.355 17.254 1.00 79.81 206 CYS A O 1
ATOM 1583 N N . ASN A 1 207 ? -14.035 -7.482 17.312 1.00 88.62 207 ASN A N 1
ATOM 1584 C CA . ASN A 1 207 ? -13.427 -7.390 18.646 1.00 88.62 207 ASN A CA 1
ATOM 1585 C C . ASN A 1 207 ? -12.118 -6.590 18.677 1.00 88.62 207 ASN A C 1
ATOM 1587 O O . ASN A 1 207 ? -11.618 -6.266 19.752 1.00 88.62 207 ASN A O 1
ATOM 1591 N N . THR A 1 208 ? -11.551 -6.276 17.513 1.00 94.31 208 THR A N 1
ATOM 1592 C CA . THR A 1 208 ? -10.253 -5.611 17.378 1.00 94.31 208 THR A CA 1
ATOM 1593 C C . THR A 1 208 ? -10.270 -4.610 16.215 1.00 94.31 208 THR A C 1
ATOM 1595 O O . THR A 1 208 ? -11.015 -4.798 15.244 1.00 94.31 208 THR A O 1
ATOM 1598 N N . PRO A 1 209 ? -9.430 -3.556 16.258 1.00 96.38 209 PRO A N 1
ATOM 1599 C CA . PRO A 1 209 ? -9.302 -2.621 15.143 1.00 96.38 209 PRO A CA 1
ATOM 1600 C C . PRO A 1 209 ? -8.849 -3.282 13.830 1.00 96.38 209 PRO A C 1
ATOM 1602 O O . PRO A 1 209 ? -9.268 -2.856 12.760 1.00 96.38 209 PRO A O 1
ATOM 1605 N N . LEU A 1 210 ? -8.027 -4.335 13.881 1.00 97.50 210 LEU A N 1
ATOM 1606 C CA . LEU A 1 210 ? -7.544 -5.003 12.669 1.00 97.50 210 LEU A CA 1
ATOM 1607 C C . LEU A 1 210 ? -8.665 -5.769 11.943 1.00 97.50 210 LEU A C 1
ATOM 1609 O O . LEU A 1 210 ? -8.812 -5.602 10.732 1.00 97.50 210 LEU A O 1
ATOM 1613 N N . LEU A 1 211 ? -9.512 -6.514 12.660 1.00 95.81 211 LEU A N 1
ATOM 1614 C CA . LEU A 1 211 ? -10.693 -7.149 12.056 1.00 95.81 211 LEU A CA 1
ATOM 1615 C C . LEU A 1 211 ? -11.725 -6.124 11.568 1.00 95.81 211 LEU A C 1
ATOM 1617 O O . LEU A 1 211 ? -12.312 -6.308 10.503 1.00 95.81 211 LEU A O 1
ATOM 1621 N N . ALA A 1 212 ? -11.909 -5.014 12.292 1.00 95.50 212 ALA A N 1
ATOM 1622 C CA . ALA A 1 212 ? -12.765 -3.928 11.814 1.00 95.50 212 ALA A CA 1
ATOM 1623 C C . ALA A 1 212 ? -12.233 -3.314 10.515 1.00 95.50 212 ALA A C 1
ATOM 1625 O O . ALA A 1 212 ? -13.000 -3.135 9.575 1.00 95.50 212 ALA A O 1
ATOM 1626 N N . LEU A 1 213 ? -10.925 -3.055 10.414 1.00 97.19 213 LEU A N 1
ATOM 1627 C CA . LEU A 1 213 ? -10.329 -2.557 9.176 1.00 97.19 213 LEU A CA 1
ATOM 1628 C C . LEU A 1 213 ? -10.498 -3.560 8.029 1.00 97.19 213 LEU A C 1
ATOM 1630 O O . LEU A 1 213 ? -10.824 -3.155 6.918 1.00 97.19 213 LEU A O 1
ATOM 1634 N N . GLN A 1 214 ? -10.326 -4.859 8.286 1.00 96.94 214 GLN A N 1
ATOM 1635 C CA . GLN A 1 214 ? -10.563 -5.900 7.282 1.00 96.94 214 GLN A CA 1
ATOM 1636 C C . GLN A 1 214 ? -11.995 -5.849 6.741 1.00 96.94 214 GLN A C 1
ATOM 1638 O O . GLN A 1 214 ? -12.188 -5.838 5.525 1.00 96.94 214 GLN A O 1
ATOM 1643 N N . HIS A 1 215 ? -12.982 -5.771 7.637 1.00 94.50 215 HIS A N 1
ATOM 1644 C CA . HIS A 1 215 ? -14.390 -5.658 7.269 1.00 94.50 215 HIS A CA 1
ATOM 1645 C C . HIS A 1 215 ? -14.673 -4.374 6.482 1.00 94.50 215 HIS A C 1
ATOM 1647 O O . HIS A 1 215 ? -15.347 -4.422 5.456 1.00 94.50 215 HIS A O 1
ATOM 1653 N N . LEU A 1 216 ? -14.131 -3.236 6.925 1.00 94.94 216 LEU A N 1
ATOM 1654 C CA . LEU A 1 216 ? -14.288 -1.951 6.242 1.00 94.94 216 LEU A CA 1
ATOM 1655 C C . LEU A 1 216 ? -13.741 -2.001 4.819 1.00 94.94 216 LEU A C 1
ATOM 1657 O O . LEU A 1 216 ? -14.446 -1.628 3.888 1.00 94.94 216 LEU A O 1
ATOM 1661 N N . VAL A 1 217 ? -12.519 -2.510 4.637 1.00 96.56 217 VAL A N 1
ATOM 1662 C CA . VAL A 1 217 ? -11.896 -2.622 3.313 1.00 96.56 217 VAL A CA 1
ATOM 1663 C C . VAL A 1 217 ? -12.724 -3.523 2.395 1.00 96.56 217 VAL A C 1
ATOM 1665 O O . VAL A 1 217 ? -12.923 -3.165 1.241 1.00 96.56 217 VAL A O 1
ATOM 1668 N N . ALA A 1 218 ? -13.249 -4.648 2.889 1.00 95.38 218 ALA A N 1
ATOM 1669 C CA . ALA A 1 218 ? -14.139 -5.503 2.101 1.00 95.38 218 ALA A CA 1
ATOM 1670 C C . ALA A 1 218 ? -15.469 -4.801 1.759 1.00 95.38 218 ALA A C 1
ATOM 1672 O O . ALA A 1 218 ? -15.939 -4.878 0.627 1.00 95.38 218 ALA A O 1
ATOM 1673 N N . SER A 1 219 ? -16.042 -4.059 2.712 1.00 92.88 219 SER A N 1
ATOM 1674 C CA . SER A 1 219 ? -17.328 -3.363 2.555 1.00 92.88 219 SER A CA 1
ATOM 1675 C C . SER A 1 219 ? -17.287 -2.254 1.504 1.00 92.88 219 SER A C 1
ATOM 1677 O O . SER A 1 219 ? -18.296 -2.002 0.851 1.00 92.88 219 SER A O 1
ATOM 1679 N N . VAL A 1 220 ? -16.121 -1.636 1.277 1.00 93.25 220 VAL A N 1
ATOM 1680 C CA . VAL A 1 220 ? -15.916 -0.676 0.175 1.00 93.25 220 VAL A CA 1
ATOM 1681 C C . VAL A 1 220 ? -16.293 -1.282 -1.184 1.00 93.25 220 VAL A C 1
ATOM 1683 O O . VAL A 1 220 ? -16.775 -0.566 -2.059 1.00 93.25 220 VAL A O 1
ATOM 1686 N N . PHE A 1 221 ? -16.120 -2.595 -1.354 1.00 94.69 221 PHE A N 1
ATOM 1687 C CA . PHE A 1 221 ? -16.371 -3.309 -2.606 1.00 94.69 221 PHE A CA 1
ATOM 1688 C C . PHE A 1 221 ? -17.717 -4.045 -2.647 1.00 94.69 221 PHE A C 1
ATOM 1690 O O . PHE A 1 221 ? -17.994 -4.714 -3.639 1.00 94.69 221 PHE A O 1
ATOM 1697 N N . LEU A 1 222 ? -18.580 -3.901 -1.631 1.00 90.88 222 LEU A N 1
ATOM 1698 C CA . LEU A 1 222 ? -19.857 -4.630 -1.538 1.00 90.88 222 LEU A CA 1
ATOM 1699 C C . LEU A 1 222 ? -20.759 -4.429 -2.767 1.00 90.88 222 LEU A C 1
ATOM 1701 O O . LEU A 1 222 ? -21.472 -5.341 -3.177 1.00 90.88 222 LEU A O 1
ATOM 1705 N N . HIS A 1 223 ? -20.695 -3.247 -3.380 1.00 87.69 223 HIS A N 1
ATOM 1706 C CA . HIS A 1 223 ? -21.443 -2.923 -4.596 1.00 87.69 223 HIS A CA 1
ATOM 1707 C C . HIS A 1 223 ? -20.549 -2.760 -5.834 1.00 87.69 223 HIS A C 1
ATOM 1709 O O . HIS A 1 223 ? -20.899 -2.066 -6.790 1.00 87.69 223 HIS A O 1
ATOM 1715 N N . GLY A 1 224 ? -19.380 -3.396 -5.813 1.00 92.62 224 GLY A N 1
ATOM 1716 C CA . GLY A 1 224 ? -18.469 -3.477 -6.942 1.00 92.62 224 GLY A CA 1
ATOM 1717 C C . GLY A 1 224 ? -17.435 -2.344 -7.046 1.00 92.62 224 GLY A C 1
ATOM 1718 O O . GLY A 1 224 ? -17.513 -1.315 -6.365 1.00 92.62 224 GLY A O 1
ATOM 1719 N N . PRO A 1 225 ? -16.441 -2.527 -7.934 1.00 92.69 225 PRO A N 1
ATOM 1720 C CA . PRO A 1 225 ? -15.257 -1.671 -8.037 1.00 92.69 225 PRO A CA 1
ATOM 1721 C C . PRO A 1 225 ? -15.549 -0.229 -8.476 1.00 92.69 225 PRO A C 1
ATOM 1723 O O . PRO A 1 225 ? -14.860 0.694 -8.044 1.00 92.69 225 PRO A O 1
ATOM 1726 N N . LEU A 1 226 ? -16.579 0.000 -9.295 1.00 90.19 226 LEU A N 1
ATOM 1727 C CA . LEU A 1 226 ? -16.933 1.352 -9.752 1.00 90.19 226 LEU A CA 1
ATOM 1728 C C . LEU A 1 226 ? -17.396 2.247 -8.591 1.00 90.19 226 LEU A C 1
ATOM 1730 O O . LEU A 1 226 ? -16.978 3.399 -8.477 1.00 90.19 226 LEU A O 1
ATOM 1734 N N . ARG A 1 227 ? -18.206 1.698 -7.679 1.00 87.62 227 ARG A N 1
ATOM 1735 C CA . ARG A 1 227 ? -18.685 2.420 -6.489 1.00 87.62 227 ARG A CA 1
ATOM 1736 C C . ARG A 1 227 ? -17.588 2.604 -5.453 1.00 87.62 227 ARG A C 1
ATOM 1738 O O . ARG A 1 227 ? -17.463 3.687 -4.881 1.00 87.62 227 ARG A O 1
ATOM 1745 N N . ALA A 1 228 ? -16.747 1.584 -5.279 1.00 92.94 228 ALA A N 1
ATOM 1746 C CA . ALA A 1 228 ? -15.524 1.713 -4.500 1.00 92.94 228 ALA A CA 1
ATOM 1747 C C . ALA A 1 228 ? -14.678 2.896 -4.996 1.00 92.94 228 ALA A C 1
ATOM 1749 O O . ALA A 1 228 ? -14.133 3.650 -4.189 1.00 92.94 228 ALA A O 1
ATOM 1750 N N . GLY A 1 229 ? -14.585 3.078 -6.319 1.00 94.00 229 GLY A N 1
ATOM 1751 C CA . GLY A 1 229 ? -13.826 4.158 -6.945 1.00 94.00 229 GLY A CA 1
ATOM 1752 C C . GLY A 1 229 ? -14.353 5.546 -6.598 1.00 94.00 229 GLY A C 1
ATOM 1753 O O . GLY A 1 229 ? -13.565 6.431 -6.259 1.00 94.00 229 GLY A O 1
ATOM 1754 N N . GLY A 1 230 ? -15.679 5.710 -6.588 1.00 92.12 230 GLY A N 1
ATOM 1755 C CA . GLY A 1 230 ? -16.323 6.921 -6.082 1.00 92.12 230 GLY A CA 1
ATOM 1756 C C . GLY A 1 230 ? -15.902 7.202 -4.641 1.00 92.12 230 GLY A C 1
ATOM 1757 O O . GLY A 1 230 ? -15.294 8.237 -4.362 1.00 92.12 230 GLY A O 1
ATOM 1758 N N . LEU A 1 231 ? -16.163 6.257 -3.730 1.00 92.06 231 LEU A N 1
ATOM 1759 C CA . LEU A 1 231 ? -15.825 6.402 -2.311 1.00 92.06 231 LEU A CA 1
ATOM 1760 C C . LEU 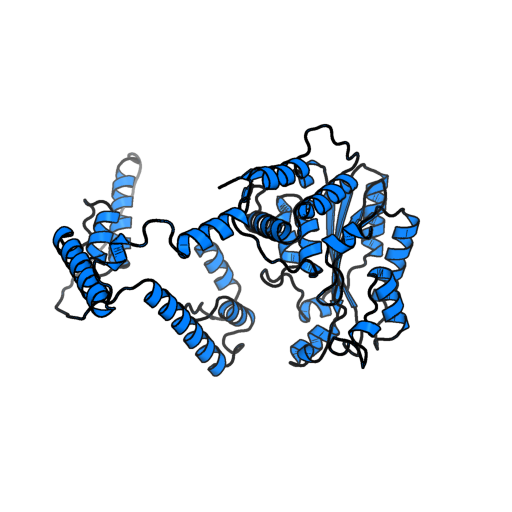A 1 231 ? -14.339 6.739 -2.105 1.00 92.06 231 LEU A C 1
ATOM 1762 O O . LEU A 1 231 ? -14.006 7.621 -1.319 1.00 92.06 231 LEU A O 1
ATOM 1766 N N . TYR A 1 232 ? -13.440 6.082 -2.837 1.00 95.12 232 TYR A N 1
ATOM 1767 C CA . TYR A 1 232 ? -12.011 6.384 -2.808 1.00 95.12 232 TYR A CA 1
ATOM 1768 C C . TYR A 1 232 ? -11.698 7.834 -3.191 1.00 95.12 232 TYR A C 1
ATOM 1770 O O . TYR A 1 232 ? -10.880 8.472 -2.525 1.00 95.12 232 TYR A O 1
ATOM 1778 N N . GLY A 1 233 ? -12.363 8.369 -4.219 1.00 94.00 233 GLY A N 1
ATOM 1779 C CA . GLY A 1 233 ? -12.270 9.780 -4.594 1.00 94.00 233 GLY A CA 1
ATOM 1780 C C . GLY A 1 233 ? -12.647 10.706 -3.437 1.00 94.00 233 GLY A C 1
ATOM 1781 O O . GLY A 1 233 ? -11.866 11.589 -3.077 1.00 94.00 233 GLY A O 1
ATOM 1782 N N . SER A 1 234 ? -13.782 10.441 -2.788 1.00 94.19 234 SER A N 1
ATOM 1783 C CA . SER A 1 234 ? -14.274 11.212 -1.640 1.00 94.19 234 SER A CA 1
ATOM 1784 C C . SER A 1 234 ? -13.348 11.149 -0.427 1.00 94.19 234 SER A C 1
ATOM 1786 O O . SER A 1 234 ? -13.018 12.179 0.163 1.00 94.19 234 SER A O 1
ATOM 1788 N N . LEU A 1 235 ? -12.860 9.954 -0.077 1.00 95.56 235 LEU A N 1
ATOM 1789 C CA . LEU A 1 235 ? -11.860 9.772 0.981 1.00 95.56 235 LEU A CA 1
ATOM 1790 C C . LEU A 1 235 ? -10.562 10.514 0.647 1.00 95.56 235 LEU A C 1
ATOM 1792 O O . LEU A 1 235 ? -9.908 11.074 1.530 1.00 95.56 235 LEU A O 1
ATOM 1796 N N . GLY A 1 236 ? -10.200 10.534 -0.636 1.00 95.31 236 GLY A N 1
ATOM 1797 C CA . GLY A 1 236 ? -9.119 11.343 -1.162 1.00 95.31 236 GLY A CA 1
ATOM 1798 C C . GLY A 1 236 ? -9.330 12.818 -0.838 1.00 95.31 236 GLY A C 1
ATOM 1799 O O . GLY A 1 236 ? -8.463 13.411 -0.191 1.00 95.31 236 GLY A O 1
ATOM 1800 N N . LEU A 1 237 ? -10.437 13.414 -1.282 1.00 95.00 237 LEU A N 1
ATOM 1801 C CA . LEU A 1 237 ? -10.740 14.835 -1.066 1.00 95.00 237 LEU A CA 1
ATOM 1802 C C . LEU A 1 237 ? -10.729 15.192 0.425 1.00 95.00 237 LEU A C 1
ATOM 1804 O O . LEU A 1 237 ? -10.048 16.137 0.830 1.00 95.00 237 LEU A O 1
ATOM 1808 N N . ALA A 1 238 ? -11.365 14.367 1.261 1.00 95.69 238 ALA A N 1
ATOM 1809 C CA . ALA A 1 238 ? -11.323 14.518 2.713 1.00 95.69 238 ALA A CA 1
ATOM 1810 C C . ALA A 1 238 ? -9.875 14.548 3.241 1.00 95.69 238 ALA A C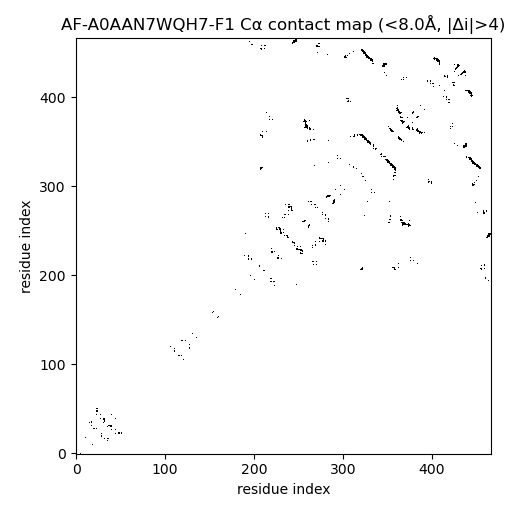 1
ATOM 1812 O O . ALA A 1 238 ? -9.516 15.379 4.077 1.00 95.69 238 ALA A O 1
ATOM 1813 N N . ALA A 1 239 ? -8.994 13.702 2.699 1.00 96.56 239 ALA A N 1
ATOM 1814 C CA . ALA A 1 239 ? -7.582 13.688 3.064 1.00 96.56 239 ALA A CA 1
ATOM 1815 C C . ALA A 1 239 ? -6.788 14.908 2.574 1.00 96.56 239 ALA A C 1
ATOM 1817 O O . ALA A 1 239 ? -5.867 15.337 3.267 1.00 96.56 239 ALA A O 1
ATOM 1818 N N . GLU A 1 240 ? -7.128 15.484 1.419 1.00 94.75 240 GLU A N 1
ATOM 1819 C CA . GLU A 1 240 ? -6.535 16.738 0.925 1.00 94.75 240 GLU A CA 1
ATOM 1820 C C . GLU A 1 240 ? -6.885 17.928 1.820 1.00 94.75 240 GLU A C 1
ATOM 1822 O O . GLU A 1 240 ? -6.025 18.763 2.100 1.00 94.75 240 GLU A O 1
ATOM 1827 N N . HIS A 1 241 ? -8.112 17.955 2.339 1.00 95.00 241 HIS A N 1
ATOM 1828 C CA . HIS A 1 241 ? -8.571 18.960 3.298 1.00 95.00 241 HIS A CA 1
ATOM 1829 C C . HIS A 1 241 ? -8.274 18.596 4.759 1.00 95.00 241 HIS A C 1
ATOM 1831 O O . HIS A 1 241 ? -8.561 19.381 5.661 1.00 95.00 241 HIS A O 1
ATOM 1837 N N . ASN A 1 242 ? -7.666 17.428 4.993 1.00 94.56 242 ASN A N 1
ATOM 1838 C CA . ASN A 1 242 ? -7.343 16.890 6.312 1.00 94.56 242 ASN A CA 1
ATOM 1839 C C . ASN A 1 242 ? -8.552 16.905 7.272 1.00 94.56 242 ASN A C 1
ATOM 1841 O O . ASN A 1 242 ? -8.431 17.272 8.443 1.00 94.56 242 ASN A O 1
ATOM 1845 N N . THR A 1 243 ? -9.710 16.512 6.740 1.00 96.00 243 THR A N 1
ATOM 1846 C CA . THR A 1 243 ? -11.013 16.447 7.407 1.00 96.00 243 THR A CA 1
ATOM 1847 C C . THR A 1 243 ? -11.536 15.009 7.425 1.00 96.00 243 THR A C 1
ATOM 1849 O O . THR A 1 243 ? -11.040 14.139 6.706 1.00 96.00 243 THR A O 1
ATOM 1852 N N . ASN A 1 244 ? -12.521 14.744 8.275 1.00 94.75 244 ASN A N 1
ATOM 1853 C CA . ASN A 1 244 ? -13.280 13.498 8.300 1.00 94.75 244 ASN A CA 1
ATOM 1854 C C . ASN A 1 244 ? -14.636 13.604 7.582 1.00 94.75 244 ASN A C 1
ATOM 1856 O O . ASN A 1 244 ? -15.372 12.624 7.534 1.00 94.75 244 ASN A O 1
ATOM 1860 N N . GLU A 1 245 ? -14.959 14.763 7.019 1.00 95.31 245 GLU A N 1
ATOM 1861 C CA . GLU A 1 245 ? -16.151 14.954 6.197 1.00 95.31 245 GLU A CA 1
ATOM 1862 C C . GLU A 1 245 ? -15.879 14.426 4.780 1.00 95.31 245 GLU A C 1
ATOM 1864 O O . GLU A 1 245 ? -14.977 14.915 4.096 1.00 95.31 245 GLU A O 1
ATOM 1869 N N . ALA A 1 246 ? -16.623 13.405 4.353 1.00 92.81 246 ALA A N 1
ATOM 1870 C CA . ALA A 1 246 ? -16.525 12.818 3.021 1.00 92.81 246 ALA A CA 1
ATOM 1871 C C . ALA A 1 246 ? -17.865 12.958 2.289 1.00 92.81 246 ALA A C 1
ATOM 1873 O O . ALA A 1 246 ? -18.913 12.548 2.782 1.00 92.81 246 ALA A O 1
ATOM 1874 N N . GLU A 1 247 ? -17.840 13.529 1.091 1.00 90.69 247 GLU A N 1
ATOM 1875 C CA . GLU A 1 247 ? -19.043 13.661 0.266 1.00 90.69 247 GLU A CA 1
ATOM 1876 C C . GLU A 1 247 ? -19.359 12.336 -0.424 1.00 90.69 247 GLU A C 1
ATOM 1878 O O . GLU A 1 247 ? -18.463 11.658 -0.925 1.00 90.69 247 GLU A O 1
ATOM 1883 N N . VAL A 1 248 ? -20.628 11.943 -0.464 1.00 79.81 248 VAL A N 1
ATOM 1884 C CA . VAL A 1 248 ? -21.059 10.802 -1.270 1.00 79.81 248 VAL A CA 1
ATOM 1885 C C . VAL A 1 248 ? -20.950 11.201 -2.742 1.00 79.81 248 VAL A C 1
ATOM 1887 O O . VAL A 1 248 ? -21.608 12.153 -3.159 1.00 79.81 248 VAL A O 1
ATOM 1890 N N . PRO A 1 249 ? -20.127 10.511 -3.543 1.00 77.75 249 PRO A N 1
ATOM 1891 C CA . PRO A 1 249 ? -19.944 10.883 -4.932 1.00 77.75 249 PRO A CA 1
ATOM 1892 C C . PRO A 1 249 ? -21.218 10.580 -5.717 1.00 77.75 249 PRO A C 1
ATOM 1894 O O . PRO A 1 249 ? -21.782 9.491 -5.611 1.00 77.75 249 PRO A O 1
ATOM 1897 N N . SER A 1 250 ? -21.642 11.539 -6.538 1.00 71.44 250 SER A N 1
ATOM 1898 C CA . SER A 1 250 ? -22.733 11.366 -7.503 1.00 71.44 250 SER A CA 1
ATOM 1899 C C . SER A 1 250 ? -22.309 10.558 -8.735 1.00 71.44 250 SER A C 1
ATOM 1901 O O . SER A 1 250 ? -23.161 10.061 -9.470 1.00 71.44 250 SER A O 1
ATOM 1903 N N . GLU A 1 251 ? -21.001 10.416 -8.964 1.00 79.00 251 GLU A N 1
ATOM 1904 C CA . GLU A 1 251 ? -20.431 9.784 -10.151 1.00 79.00 251 GLU A CA 1
ATOM 1905 C C . GLU A 1 251 ? -19.593 8.549 -9.799 1.00 79.00 251 GLU A C 1
ATOM 1907 O O . GLU A 1 251 ? -18.831 8.524 -8.829 1.00 79.00 251 GLU A O 1
ATOM 1912 N N . ASN A 1 252 ? -19.705 7.517 -10.639 1.00 79.31 252 ASN A N 1
ATOM 1913 C CA . ASN A 1 252 ? -18.808 6.370 -10.593 1.00 79.31 252 ASN A CA 1
ATOM 1914 C C . ASN A 1 252 ? -17.431 6.794 -11.111 1.00 79.31 252 ASN A C 1
ATOM 1916 O O . ASN A 1 252 ? -17.297 7.227 -12.255 1.00 79.31 252 ASN A O 1
ATOM 1920 N N . LEU A 1 253 ? -16.405 6.619 -10.284 1.00 83.75 253 LEU A N 1
ATOM 1921 C CA . LEU A 1 253 ? -15.018 6.822 -10.682 1.00 83.75 253 LEU A CA 1
ATOM 1922 C C . LEU A 1 253 ? -14.417 5.480 -11.090 1.00 83.75 253 LEU A C 1
ATOM 1924 O O . LEU A 1 253 ? -14.371 4.542 -10.294 1.00 83.75 253 LEU A O 1
ATOM 1928 N N . ASP A 1 254 ? -13.931 5.402 -12.327 1.00 88.31 254 ASP A N 1
ATOM 1929 C CA . ASP A 1 254 ? -13.167 4.251 -12.800 1.00 88.31 254 ASP A CA 1
ATOM 1930 C C . ASP A 1 254 ? -11.758 4.295 -12.194 1.00 88.31 254 ASP A C 1
ATOM 1932 O O . ASP A 1 254 ? -10.822 4.894 -12.728 1.00 88.31 254 ASP A O 1
ATOM 1936 N N . VAL A 1 255 ? -11.639 3.739 -10.990 1.00 88.12 255 VAL A N 1
ATOM 1937 C CA . VAL A 1 255 ? -10.356 3.552 -10.321 1.00 88.12 255 VAL A CA 1
ATOM 1938 C C . VAL A 1 255 ? -9.797 2.205 -10.742 1.00 88.12 255 VAL A C 1
ATOM 1940 O O . VAL A 1 255 ? -10.417 1.163 -10.537 1.00 88.12 255 VAL A O 1
ATOM 1943 N N . GLU A 1 256 ? -8.571 2.212 -11.262 1.00 92.00 256 GLU A N 1
ATOM 1944 C CA . GLU A 1 256 ? -7.842 0.985 -11.552 1.00 92.00 256 GLU A CA 1
ATOM 1945 C C . GLU A 1 256 ? -7.487 0.269 -10.236 1.00 92.00 256 GLU A C 1
ATOM 1947 O O . GLU A 1 256 ? -6.419 0.469 -9.660 1.00 92.00 256 GLU A O 1
ATOM 1952 N N . TRP A 1 257 ? -8.375 -0.597 -9.741 1.00 94.94 257 TRP A N 1
ATOM 1953 C CA . TRP A 1 257 ? -8.177 -1.348 -8.491 1.00 94.94 257 TRP A CA 1
ATOM 1954 C C . TRP A 1 257 ? -7.084 -2.411 -8.557 1.00 94.94 257 TRP A C 1
ATOM 1956 O O . TRP A 1 257 ? -6.747 -3.007 -7.536 1.00 94.94 257 TRP A O 1
ATOM 1966 N N . ARG A 1 258 ? -6.502 -2.621 -9.742 1.00 94.81 258 ARG A N 1
ATOM 1967 C CA . ARG A 1 258 ? -5.240 -3.347 -9.944 1.00 94.81 258 ARG A CA 1
ATOM 1968 C C . ARG A 1 258 ? -4.019 -2.515 -9.535 1.00 94.81 258 ARG A C 1
ATOM 1970 O O . ARG A 1 258 ? -2.939 -3.056 -9.314 1.00 94.81 258 ARG A O 1
ATOM 1977 N N . SER A 1 259 ? -4.176 -1.203 -9.363 1.00 95.94 259 SER A N 1
ATOM 1978 C CA . SER A 1 259 ? -3.122 -0.320 -8.874 1.00 95.94 259 SER A CA 1
ATOM 1979 C C . SER A 1 259 ? -2.803 -0.609 -7.409 1.00 95.94 259 SER A C 1
ATOM 1981 O O . SER A 1 259 ? -3.543 -0.248 -6.490 1.00 95.94 259 SER A O 1
ATOM 1983 N N . CYS A 1 260 ? -1.624 -1.188 -7.184 1.00 96.75 260 CYS A N 1
ATOM 1984 C CA . CYS A 1 260 ? -1.063 -1.447 -5.860 1.00 96.75 260 CYS A CA 1
ATOM 1985 C C . CYS A 1 260 ? -0.995 -0.175 -4.985 1.00 96.75 260 CYS A C 1
ATOM 1987 O O . CYS A 1 260 ? -1.207 -0.217 -3.772 1.00 96.75 260 CYS A O 1
ATOM 1989 N N . LYS A 1 261 ? -0.785 0.995 -5.609 1.00 96.19 261 LYS A N 1
ATOM 1990 C CA . LYS A 1 261 ? -0.764 2.298 -4.928 1.00 96.19 261 LYS A CA 1
ATOM 1991 C C . LYS A 1 261 ? -2.159 2.734 -4.488 1.00 96.19 261 LYS A C 1
ATOM 1993 O O . LYS A 1 261 ? -2.298 3.193 -3.357 1.00 96.19 261 LYS A O 1
ATOM 1998 N N . ALA A 1 262 ? -3.174 2.584 -5.343 1.00 96.19 262 ALA A N 1
ATOM 1999 C CA . ALA A 1 262 ? -4.555 2.929 -4.996 1.00 96.19 262 ALA A CA 1
ATOM 2000 C C . ALA A 1 262 ? -5.072 2.028 -3.866 1.00 96.19 262 ALA A C 1
ATOM 2002 O O . ALA A 1 262 ? -5.581 2.530 -2.865 1.00 96.19 262 ALA A O 1
ATOM 2003 N N . ALA A 1 263 ? -4.825 0.719 -3.970 1.00 97.50 263 ALA A N 1
ATOM 2004 C CA . ALA A 1 263 ? -5.175 -0.265 -2.950 1.00 97.50 263 ALA A CA 1
ATOM 2005 C C . ALA A 1 263 ? -4.558 0.070 -1.580 1.00 97.50 263 ALA A C 1
ATOM 2007 O O . ALA A 1 263 ? -5.271 0.217 -0.588 1.00 97.50 263 ALA A O 1
ATOM 2008 N N . ALA A 1 264 ? -3.237 0.263 -1.520 1.00 98.19 264 ALA A N 1
ATOM 2009 C CA . ALA A 1 264 ? -2.559 0.604 -0.270 1.00 98.19 264 ALA A CA 1
ATOM 2010 C C . ALA A 1 264 ? -2.967 1.991 0.268 1.00 98.19 264 ALA A C 1
ATOM 2012 O O . ALA A 1 264 ? -3.066 2.174 1.482 1.00 98.19 264 ALA A O 1
ATOM 2013 N N . THR A 1 265 ? -3.253 2.955 -0.616 1.00 98.06 265 THR A N 1
ATOM 2014 C CA . THR A 1 265 ? -3.751 4.281 -0.219 1.00 98.06 265 THR A CA 1
ATOM 2015 C C . THR A 1 265 ? -5.133 4.184 0.414 1.00 98.06 265 THR A C 1
ATOM 2017 O O . THR A 1 265 ? -5.318 4.748 1.487 1.00 98.06 265 THR A O 1
ATOM 2020 N N . LEU A 1 266 ? -6.075 3.440 -0.180 1.00 98.25 266 LEU A N 1
ATOM 2021 C CA . LEU A 1 266 ? -7.414 3.228 0.381 1.00 98.25 266 LEU A CA 1
ATOM 2022 C C . LEU A 1 266 ? -7.330 2.705 1.821 1.00 98.25 266 LEU A C 1
ATOM 2024 O O . LEU A 1 266 ? -7.898 3.306 2.731 1.00 98.25 266 LEU A O 1
ATOM 2028 N N . VAL A 1 267 ? -6.565 1.631 2.040 1.00 98.44 267 VAL A N 1
ATOM 2029 C CA . VAL A 1 267 ? -6.375 1.043 3.378 1.00 98.44 267 VAL A CA 1
ATOM 2030 C C . VAL A 1 267 ? -5.765 2.066 4.341 1.00 98.44 267 VAL A C 1
ATOM 2032 O O . VAL A 1 267 ? -6.216 2.205 5.478 1.00 98.44 267 VAL A O 1
ATOM 2035 N N . GLY A 1 268 ? -4.770 2.826 3.875 1.00 98.31 268 GLY A N 1
ATOM 2036 C CA . GLY A 1 268 ? -4.168 3.920 4.630 1.00 98.31 268 GLY A CA 1
ATOM 2037 C C . GLY A 1 268 ? -5.175 4.987 5.059 1.00 98.31 268 GLY A C 1
ATOM 2038 O O . GLY A 1 268 ? -5.180 5.383 6.224 1.00 98.31 268 GLY A O 1
ATOM 2039 N N . LEU A 1 269 ? -6.029 5.445 4.143 1.00 98.06 269 LEU A N 1
ATOM 2040 C CA . LEU A 1 269 ? -7.043 6.468 4.408 1.00 98.06 269 LEU A CA 1
ATOM 2041 C C . LEU A 1 269 ? -8.094 5.982 5.409 1.00 98.06 269 LEU A C 1
ATOM 2043 O O . LEU A 1 269 ? -8.423 6.702 6.351 1.00 98.06 269 LEU A O 1
ATOM 2047 N N . LEU A 1 270 ? -8.549 4.736 5.274 1.00 97.81 270 LEU A N 1
ATOM 2048 C CA . LEU A 1 270 ? -9.489 4.131 6.216 1.00 97.81 270 LEU A CA 1
ATOM 2049 C C . LEU A 1 270 ? -8.894 4.020 7.625 1.00 97.81 270 LEU A C 1
ATOM 2051 O O . LEU A 1 270 ? -9.564 4.361 8.594 1.00 97.81 270 LEU A O 1
ATOM 2055 N N . ALA A 1 271 ? -7.626 3.625 7.755 1.00 98.00 271 ALA A N 1
ATOM 2056 C CA . ALA A 1 271 ? -7.040 3.332 9.061 1.00 98.00 271 ALA A CA 1
ATOM 2057 C C . ALA A 1 271 ? -6.407 4.529 9.782 1.00 98.00 271 ALA A C 1
ATOM 2059 O O . ALA A 1 271 ? -6.312 4.528 11.006 1.00 98.00 271 ALA A O 1
ATOM 2060 N N . CYS A 1 272 ? -5.880 5.519 9.056 1.00 97.19 272 CYS A N 1
ATOM 2061 C CA . CYS A 1 272 ? -5.048 6.534 9.697 1.00 97.19 272 CYS A CA 1
ATOM 2062 C C . CYS A 1 272 ? -5.873 7.611 10.431 1.00 97.19 272 CYS A C 1
ATOM 2064 O O . CYS A 1 272 ? -6.974 7.948 9.986 1.00 97.19 272 CYS A O 1
ATOM 2066 N N . PRO A 1 273 ? -5.351 8.193 11.528 1.00 97.25 273 PRO A N 1
ATOM 2067 C CA . PRO A 1 273 ? -6.002 9.311 12.207 1.00 97.25 273 PRO A CA 1
ATOM 2068 C C . PRO A 1 273 ? -6.136 10.533 11.291 1.00 97.25 273 PRO A C 1
ATOM 2070 O O . PRO A 1 273 ? -5.263 10.765 10.451 1.00 97.25 273 PRO A O 1
ATOM 2073 N N . VAL A 1 274 ? -7.146 11.383 11.527 1.00 96.56 274 VAL A N 1
ATOM 2074 C CA . VAL A 1 274 ? -7.418 12.596 10.719 1.00 96.56 274 VAL A CA 1
ATOM 2075 C C . VAL A 1 274 ? -6.160 13.438 10.503 1.00 96.56 274 VAL A C 1
ATOM 2077 O O . VAL A 1 274 ? -5.827 13.772 9.374 1.00 96.56 274 VAL A O 1
ATOM 2080 N N . LYS A 1 275 ? -5.380 13.686 11.565 1.00 96.88 275 LYS A N 1
ATOM 2081 C CA . LYS A 1 275 ? -4.128 14.470 11.520 1.00 96.88 275 LYS A CA 1
ATOM 2082 C C . LYS A 1 275 ? -3.041 13.915 10.584 1.00 96.88 275 LYS A C 1
ATOM 2084 O O . LYS A 1 275 ? -2.056 14.600 10.333 1.00 96.88 275 LYS A O 1
ATOM 2089 N N . GLN A 1 276 ? -3.164 12.665 10.137 1.00 97.31 276 GLN A N 1
ATOM 2090 C CA . GLN A 1 276 ? -2.201 12.007 9.257 1.00 97.31 276 GLN A CA 1
ATOM 2091 C C . GLN A 1 276 ? -2.728 11.792 7.836 1.00 97.31 276 GLN A C 1
ATOM 2093 O O . GLN A 1 276 ? -1.927 11.396 6.986 1.00 97.31 276 GLN A O 1
ATOM 2098 N N . LEU A 1 277 ? -4.005 12.074 7.555 1.00 96.25 277 LEU A N 1
ATOM 2099 C CA . LEU A 1 277 ? -4.659 11.751 6.285 1.00 96.25 277 LEU A CA 1
ATOM 2100 C C . LEU A 1 277 ? -3.897 12.278 5.072 1.00 96.25 277 LEU A C 1
ATOM 2102 O O . LEU A 1 277 ? -3.526 11.493 4.195 1.00 96.25 277 LEU A O 1
ATOM 2106 N N . TYR A 1 278 ? -3.572 13.573 5.062 1.00 97.31 278 TYR A N 1
ATOM 2107 C CA . TYR A 1 278 ? -2.824 14.173 3.957 1.00 97.31 278 TYR A CA 1
ATOM 2108 C C . TYR A 1 278 ? -1.469 13.488 3.746 1.00 97.31 278 TYR A C 1
ATOM 2110 O O . TYR A 1 278 ? -1.110 13.108 2.633 1.00 97.31 278 TYR A O 1
ATOM 2118 N N . SER A 1 279 ? -0.716 13.269 4.830 1.00 97.62 279 SER A N 1
ATOM 2119 C CA . SER A 1 279 ? 0.599 12.619 4.758 1.00 97.62 279 SER A CA 1
ATOM 2120 C C . SER A 1 279 ? 0.514 11.164 4.277 1.00 97.62 279 SER A C 1
ATOM 2122 O O . SER A 1 279 ? 1.427 10.684 3.608 1.00 97.62 279 SER A O 1
ATOM 2124 N N . THR A 1 280 ? -0.580 10.467 4.602 1.00 97.19 280 THR A N 1
ATOM 2125 C CA . THR A 1 280 ? -0.868 9.100 4.158 1.00 97.19 280 THR A CA 1
ATOM 2126 C C . THR A 1 280 ? -1.203 9.061 2.678 1.00 97.19 280 THR A C 1
ATOM 2128 O O . THR A 1 280 ? -0.584 8.288 1.952 1.00 97.19 280 THR A O 1
ATOM 2131 N N . ARG A 1 281 ? -2.094 9.942 2.207 1.00 96.19 281 ARG A N 1
ATOM 2132 C CA . ARG A 1 281 ? -2.407 10.074 0.778 1.00 96.19 281 ARG A CA 1
ATOM 2133 C C . ARG A 1 281 ? -1.168 10.449 -0.027 1.00 96.19 281 ARG A C 1
ATOM 2135 O O . ARG A 1 281 ? -0.897 9.862 -1.072 1.00 96.19 281 ARG A O 1
ATOM 2142 N N . LYS A 1 282 ? -0.391 11.413 0.476 1.00 97.19 282 LYS A N 1
ATOM 2143 C CA . LYS A 1 282 ? 0.838 11.867 -0.172 1.00 97.19 282 LYS A CA 1
ATOM 2144 C C . LYS A 1 282 ? 1.818 10.713 -0.351 1.00 97.19 282 LYS A C 1
ATOM 2146 O O . LYS A 1 282 ? 2.328 10.571 -1.448 1.00 97.19 282 LYS A O 1
ATOM 2151 N N . PHE A 1 283 ? 2.033 9.870 0.663 1.00 97.06 283 PHE A N 1
ATOM 2152 C CA . PHE A 1 283 ? 3.066 8.820 0.679 1.00 97.06 283 PHE A CA 1
ATOM 2153 C C . PHE A 1 283 ? 3.149 7.957 -0.598 1.00 97.06 283 PHE A C 1
ATOM 2155 O O . PHE A 1 283 ? 4.256 7.652 -1.036 1.00 97.06 283 PHE A O 1
ATOM 2162 N N . LEU A 1 284 ? 2.014 7.605 -1.214 1.00 93.62 284 LEU A N 1
ATOM 2163 C CA . LEU A 1 284 ? 1.960 6.777 -2.431 1.00 93.62 284 LEU A CA 1
ATOM 2164 C C . LEU A 1 284 ? 1.491 7.538 -3.683 1.00 93.62 284 LEU A C 1
ATOM 2166 O O . LEU A 1 284 ? 1.387 6.946 -4.758 1.00 93.62 284 LEU A O 1
ATOM 2170 N N . SER A 1 285 ? 1.216 8.839 -3.574 1.00 93.44 285 SER A N 1
ATOM 2171 C CA . SER A 1 285 ? 0.688 9.641 -4.677 1.00 93.44 285 SER A CA 1
ATOM 2172 C C . SER A 1 285 ? 1.800 10.332 -5.463 1.00 93.44 285 SER A C 1
ATOM 2174 O O . SER A 1 285 ? 2.533 11.172 -4.937 1.00 93.44 285 SER A O 1
ATOM 2176 N N . GLY A 1 286 ? 1.887 10.025 -6.760 1.00 88.31 286 GLY A N 1
ATOM 2177 C CA . GLY A 1 286 ? 2.736 10.771 -7.696 1.00 88.31 286 GLY A CA 1
ATOM 2178 C C . GLY A 1 286 ? 2.263 12.207 -7.897 1.00 88.31 286 GLY A C 1
ATOM 2179 O O . GLY A 1 286 ? 3.085 13.117 -7.905 1.00 88.31 286 GLY A O 1
ATOM 2180 N N . LEU A 1 287 ? 0.944 12.417 -7.960 1.00 87.25 287 LEU A N 1
ATOM 2181 C CA . LEU A 1 287 ? 0.334 13.739 -8.145 1.00 87.25 287 LEU A CA 1
ATOM 2182 C C . LEU A 1 287 ? 0.629 14.687 -6.977 1.00 87.25 287 LEU A C 1
ATOM 2184 O O . LEU A 1 287 ? 0.817 15.879 -7.185 1.00 87.25 287 LEU A O 1
ATOM 2188 N N . LEU A 1 288 ? 0.729 14.153 -5.757 1.00 90.75 288 LEU A N 1
ATOM 2189 C CA . LEU A 1 288 ? 1.073 14.927 -4.558 1.00 90.75 288 LEU A CA 1
ATOM 2190 C C . LEU A 1 288 ? 2.587 14.956 -4.279 1.00 90.75 288 LEU A C 1
ATOM 2192 O O . LEU A 1 288 ? 3.012 15.361 -3.193 1.00 90.75 288 LEU A O 1
ATOM 2196 N N . GLY A 1 289 ? 3.409 14.495 -5.229 1.00 90.81 289 GLY A N 1
ATOM 2197 C CA . GLY A 1 289 ? 4.868 14.489 -5.118 1.00 90.81 289 GLY A CA 1
ATOM 2198 C C . GLY A 1 289 ? 5.400 13.598 -3.996 1.00 90.81 289 GLY A C 1
ATOM 2199 O O . GLY A 1 289 ? 6.406 13.930 -3.374 1.00 90.81 289 GLY A O 1
ATOM 2200 N N . GLY A 1 290 ? 4.703 12.511 -3.659 1.00 89.62 290 GLY A N 1
ATOM 2201 C CA . GLY A 1 290 ? 5.171 11.565 -2.648 1.00 89.62 290 GLY A CA 1
ATOM 2202 C C . GLY A 1 290 ? 5.934 10.370 -3.194 1.00 89.62 290 GLY A C 1
ATOM 2203 O O . GLY A 1 290 ? 6.536 9.647 -2.399 1.00 89.62 290 GLY A O 1
ATOM 2204 N N . LEU A 1 291 ? 5.970 10.174 -4.516 1.00 92.25 291 LEU A N 1
ATOM 2205 C CA . LEU A 1 291 ? 6.886 9.207 -5.119 1.00 92.25 291 LEU A CA 1
ATOM 2206 C C . LEU A 1 291 ? 8.337 9.642 -4.878 1.00 92.25 291 LEU A C 1
ATOM 2208 O O . LEU A 1 291 ? 8.642 10.831 -4.980 1.00 92.25 291 LEU A O 1
ATOM 2212 N N . PRO A 1 292 ? 9.227 8.696 -4.542 1.00 95.38 292 PRO A N 1
ATOM 2213 C CA . PRO A 1 292 ? 10.599 9.032 -4.219 1.00 95.38 292 PRO A CA 1
ATOM 2214 C C . PRO A 1 292 ? 11.352 9.488 -5.464 1.00 95.38 292 PRO A C 1
ATOM 2216 O O . PRO A 1 292 ? 11.059 9.060 -6.578 1.00 95.38 292 PRO A O 1
ATOM 2219 N N . THR A 1 293 ? 12.355 10.338 -5.274 1.00 95.94 293 THR A N 1
ATOM 2220 C CA . THR A 1 293 ? 13.265 10.732 -6.361 1.00 95.94 293 THR A CA 1
ATOM 2221 C C . THR A 1 293 ? 14.489 9.820 -6.401 1.00 95.94 293 THR A C 1
ATOM 2223 O O . THR A 1 293 ? 14.869 9.247 -5.382 1.00 95.94 293 THR A O 1
ATOM 2226 N N . LEU A 1 294 ? 15.181 9.735 -7.546 1.00 96.69 294 LEU A N 1
ATOM 2227 C CA . LEU A 1 294 ? 16.454 9.001 -7.621 1.00 96.69 294 LEU A CA 1
ATOM 2228 C C . LEU A 1 294 ? 17.481 9.538 -6.609 1.00 96.69 294 LEU A C 1
ATOM 2230 O O . LEU A 1 294 ? 18.220 8.761 -6.011 1.00 96.69 294 LEU A O 1
ATOM 2234 N N . LYS A 1 295 ? 17.491 10.858 -6.372 1.00 97.62 295 LYS A N 1
ATOM 2235 C CA . LYS A 1 295 ? 18.330 11.479 -5.340 1.00 97.62 295 LYS A CA 1
ATOM 2236 C C . LYS A 1 295 ? 17.987 10.927 -3.956 1.00 97.62 295 LYS A C 1
ATOM 2238 O O . LYS A 1 295 ? 18.887 10.443 -3.288 1.00 97.62 295 LYS A O 1
ATOM 2243 N N . GLU A 1 296 ? 16.711 10.947 -3.567 1.00 97.19 296 GLU A N 1
ATOM 2244 C CA . GLU A 1 296 ? 16.241 10.402 -2.282 1.00 97.19 296 GLU A CA 1
ATOM 2245 C C . GLU A 1 296 ? 16.638 8.930 -2.116 1.00 97.19 296 GLU A C 1
ATOM 2247 O O . GLU A 1 296 ? 17.263 8.582 -1.118 1.00 97.19 296 GLU A O 1
ATOM 2252 N N . ILE A 1 297 ? 16.372 8.097 -3.127 1.00 97.75 297 ILE A N 1
ATOM 2253 C CA . ILE A 1 297 ? 16.725 6.668 -3.136 1.00 97.75 297 ILE A CA 1
ATOM 2254 C C . ILE A 1 297 ? 18.224 6.461 -2.879 1.00 97.75 297 ILE A C 1
ATOM 2256 O O . ILE A 1 297 ? 18.617 5.566 -2.134 1.00 97.75 297 ILE A O 1
ATOM 2260 N N . ARG A 1 298 ? 19.077 7.285 -3.496 1.00 97.38 298 ARG A N 1
ATOM 2261 C CA . ARG A 1 298 ? 20.535 7.168 -3.376 1.00 97.38 298 ARG A CA 1
ATOM 2262 C C . ARG A 1 298 ? 21.087 7.768 -2.081 1.00 97.38 298 ARG A C 1
ATOM 2264 O O . ARG A 1 298 ? 22.144 7.332 -1.635 1.00 97.38 298 ARG A O 1
ATOM 2271 N N . THR A 1 299 ? 20.404 8.737 -1.473 1.00 97.88 299 THR A N 1
ATOM 2272 C CA . THR A 1 299 ? 20.863 9.405 -0.241 1.00 97.88 299 THR A CA 1
ATOM 2273 C C . THR A 1 299 ? 20.270 8.831 1.041 1.00 97.88 299 THR A C 1
ATOM 2275 O O . THR A 1 299 ? 20.790 9.095 2.122 1.00 97.88 299 THR A O 1
ATOM 2278 N N . THR A 1 300 ? 19.180 8.074 0.950 1.00 97.75 300 THR A N 1
ATOM 2279 C CA . THR A 1 300 ? 18.457 7.555 2.110 1.00 97.75 300 THR A CA 1
ATOM 2280 C C . THR A 1 300 ? 18.565 6.031 2.149 1.00 97.75 300 THR A C 1
ATOM 2282 O O . THR A 1 300 ? 18.238 5.376 1.161 1.00 97.75 300 THR A O 1
ATOM 2285 N N . PRO A 1 301 ? 18.998 5.427 3.270 1.00 97.69 301 PRO A N 1
ATOM 2286 C CA . PRO A 1 301 ? 19.022 3.974 3.402 1.00 97.69 301 PRO A CA 1
ATOM 2287 C C . PRO A 1 301 ? 17.634 3.353 3.216 1.00 97.69 301 PRO A C 1
ATOM 2289 O O . PRO A 1 301 ? 16.630 3.924 3.642 1.00 97.69 301 PRO A O 1
ATOM 2292 N N . SER A 1 302 ? 17.586 2.160 2.619 1.00 98.31 302 SER A N 1
ATOM 2293 C CA . SER A 1 302 ? 16.347 1.382 2.531 1.00 98.31 302 SER A CA 1
ATOM 2294 C C . SER A 1 302 ? 15.825 1.059 3.932 1.00 98.31 302 SER A C 1
ATOM 2296 O O . SER A 1 302 ? 16.584 0.639 4.808 1.00 98.31 302 SER A O 1
ATOM 2298 N N . ALA A 1 303 ? 14.522 1.221 4.143 1.00 98.38 303 ALA A N 1
ATOM 2299 C CA . ALA A 1 303 ? 13.877 0.863 5.397 1.00 98.38 303 ALA A CA 1
ATOM 2300 C C . ALA A 1 303 ? 13.821 -0.665 5.589 1.00 98.38 303 ALA A C 1
ATOM 2302 O O . ALA A 1 303 ? 13.749 -1.428 4.625 1.00 98.38 303 ALA A O 1
ATOM 2303 N N . SER A 1 304 ? 13.815 -1.11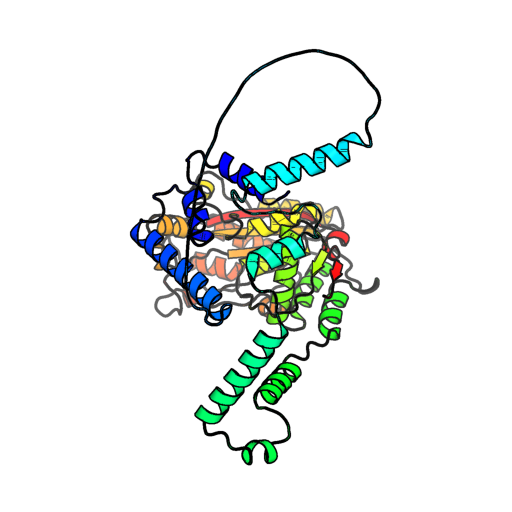7 6.849 1.00 98.38 304 SER A N 1
ATOM 2304 C CA . SER A 1 304 ? 13.735 -2.541 7.205 1.00 98.38 304 SER A CA 1
ATOM 2305 C C . SER A 1 304 ? 12.327 -2.913 7.666 1.00 98.38 304 SER A C 1
ATOM 2307 O O . SER A 1 304 ? 11.915 -2.586 8.784 1.00 98.38 304 SER A O 1
ATOM 2309 N N . LEU A 1 305 ? 11.594 -3.641 6.819 1.00 98.56 305 LEU A N 1
ATOM 2310 C CA . LEU A 1 305 ? 10.278 -4.169 7.180 1.00 98.56 305 LEU A CA 1
ATOM 2311 C C . LEU A 1 305 ? 10.332 -5.131 8.387 1.00 98.56 305 LEU A C 1
ATOM 2313 O O . LEU A 1 305 ? 9.490 -4.977 9.273 1.00 98.56 305 LEU A O 1
ATOM 2317 N N . PRO A 1 306 ? 11.320 -6.046 8.522 1.00 98.69 306 PRO A N 1
ATOM 2318 C CA . PRO A 1 306 ? 11.439 -6.889 9.714 1.00 98.69 306 PRO A CA 1
ATOM 2319 C C . PRO A 1 306 ? 11.551 -6.111 11.028 1.00 98.69 306 PRO A C 1
ATOM 2321 O O . PRO A 1 306 ? 10.992 -6.530 12.043 1.00 98.69 306 PRO A O 1
ATOM 2324 N N . VAL A 1 307 ? 12.258 -4.975 11.034 1.00 98.62 307 VAL A N 1
ATOM 2325 C CA . VAL A 1 307 ? 12.382 -4.126 12.228 1.00 98.62 307 VAL A CA 1
ATOM 2326 C C . VAL A 1 307 ? 11.025 -3.529 12.605 1.00 98.62 307 VAL A C 1
ATOM 2328 O O . VAL A 1 307 ? 10.595 -3.691 13.748 1.00 98.62 307 VAL A O 1
ATOM 2331 N N . ALA A 1 308 ? 10.325 -2.913 11.646 1.00 98.69 308 ALA A N 1
ATOM 2332 C CA . ALA A 1 308 ? 9.001 -2.332 11.877 1.00 98.69 308 ALA A CA 1
ATOM 2333 C C . ALA A 1 308 ? 7.972 -3.397 12.299 1.00 98.69 308 ALA A C 1
ATOM 2335 O O . ALA A 1 308 ? 7.201 -3.190 13.236 1.00 98.69 308 ALA A O 1
ATOM 2336 N N . PHE A 1 309 ? 8.018 -4.576 11.675 1.00 98.69 309 PHE A N 1
ATOM 2337 C CA . PHE A 1 309 ? 7.165 -5.709 12.016 1.00 98.69 309 PHE A CA 1
ATOM 2338 C C . PHE A 1 309 ? 7.366 -6.185 13.459 1.00 98.69 309 PHE A C 1
ATOM 2340 O O . PHE A 1 309 ? 6.393 -6.383 14.185 1.00 98.69 309 PHE A O 1
ATOM 2347 N N . ARG A 1 310 ? 8.618 -6.348 13.915 1.00 98.69 310 ARG A N 1
ATOM 2348 C CA . ARG A 1 310 ? 8.908 -6.758 15.302 1.00 98.69 310 ARG A CA 1
ATOM 2349 C C . ARG A 1 310 ? 8.402 -5.740 16.323 1.00 98.69 310 ARG A C 1
ATOM 2351 O O . ARG A 1 310 ? 7.866 -6.146 17.357 1.00 98.69 310 ARG A O 1
ATOM 2358 N N . ALA A 1 311 ? 8.552 -4.447 16.034 1.00 98.56 311 ALA A N 1
ATOM 2359 C CA . ALA A 1 311 ? 8.033 -3.379 16.884 1.00 98.56 311 ALA A CA 1
ATOM 2360 C C . ALA A 1 311 ? 6.498 -3.439 16.970 1.00 98.56 311 ALA A C 1
ATOM 2362 O O . ALA A 1 311 ? 5.947 -3.552 18.066 1.00 98.56 311 ALA A O 1
ATOM 2363 N N . ALA A 1 312 ? 5.820 -3.499 15.821 1.00 98.50 312 ALA A N 1
ATOM 2364 C CA . ALA A 1 312 ? 4.365 -3.611 15.735 1.00 98.50 312 ALA A CA 1
ATOM 2365 C C . ALA A 1 312 ? 3.822 -4.871 16.432 1.00 98.50 312 ALA A C 1
ATOM 2367 O O . ALA A 1 312 ? 2.896 -4.787 17.233 1.00 98.50 312 ALA A O 1
ATOM 2368 N N . LYS A 1 313 ? 4.447 -6.035 16.214 1.00 98.44 313 LYS A N 1
ATOM 2369 C CA . LYS A 1 313 ? 4.101 -7.298 16.888 1.00 98.44 313 LYS A CA 1
ATOM 2370 C C . LYS A 1 313 ? 4.266 -7.208 18.405 1.00 98.44 313 LYS A C 1
ATOM 2372 O O . LYS A 1 313 ? 3.466 -7.764 19.152 1.00 98.44 313 LYS A O 1
ATOM 2377 N N . THR A 1 314 ? 5.307 -6.521 18.876 1.00 98.31 314 THR A N 1
ATOM 2378 C CA . THR A 1 314 ? 5.523 -6.303 20.314 1.00 98.31 314 THR A CA 1
ATOM 2379 C C . THR A 1 314 ? 4.430 -5.419 20.904 1.00 98.31 314 THR A C 1
ATOM 2381 O O . THR A 1 314 ? 3.941 -5.717 21.991 1.00 98.31 314 THR A O 1
ATOM 2384 N N . LEU A 1 315 ? 4.025 -4.365 20.192 1.00 97.50 315 LEU A N 1
ATOM 2385 C CA . LEU A 1 315 ? 2.948 -3.473 20.617 1.00 97.50 315 LEU A CA 1
ATOM 2386 C C . LEU A 1 315 ? 1.594 -4.200 20.656 1.00 97.50 315 LEU A C 1
ATOM 2388 O O . LEU A 1 315 ? 0.921 -4.169 21.684 1.00 97.50 315 LEU A O 1
ATOM 2392 N N . ALA A 1 316 ? 1.259 -4.937 19.596 1.00 97.06 316 ALA A N 1
ATOM 2393 C CA . ALA A 1 316 ? 0.037 -5.736 19.484 1.00 97.06 316 ALA A CA 1
ATOM 2394 C C . ALA A 1 316 ? -0.104 -6.804 20.586 1.00 97.06 316 ALA A C 1
ATOM 2396 O O . ALA A 1 316 ? -1.207 -7.152 20.987 1.00 97.06 316 ALA A O 1
ATOM 2397 N N . ARG A 1 317 ? 1.012 -7.326 21.112 1.00 96.62 317 ARG A N 1
ATOM 2398 C CA . ARG A 1 317 ? 1.004 -8.271 22.245 1.00 96.62 317 ARG A CA 1
ATOM 2399 C C . ARG A 1 317 ? 0.806 -7.606 23.606 1.00 96.62 317 ARG A C 1
ATOM 2401 O O . ARG A 1 317 ? 0.474 -8.295 24.564 1.00 96.62 317 ARG A O 1
ATOM 2408 N N . LYS A 1 318 ? 1.071 -6.302 23.714 1.00 96.75 318 LYS A N 1
ATOM 2409 C CA . LYS A 1 318 ? 1.011 -5.548 24.976 1.00 96.75 318 LYS A CA 1
ATOM 2410 C C . LYS A 1 318 ? -0.300 -4.792 25.154 1.00 96.75 318 LYS A C 1
ATOM 2412 O O . LYS A 1 318 ? -0.697 -4.549 26.287 1.00 96.75 318 LYS A O 1
ATOM 2417 N N . ALA A 1 319 ? -0.938 -4.393 24.060 1.00 93.88 319 ALA A N 1
ATOM 2418 C CA . ALA A 1 319 ? -2.154 -3.597 24.082 1.00 93.88 319 ALA A CA 1
ATOM 2419 C C . ALA A 1 319 ? -3.100 -4.030 22.951 1.00 93.88 319 ALA A C 1
ATOM 2421 O O . ALA A 1 319 ? -2.624 -4.485 21.910 1.00 93.88 319 ALA A O 1
ATOM 2422 N N . PRO A 1 320 ? -4.424 -3.852 23.113 1.00 92.19 320 PRO A N 1
ATOM 2423 C CA . PRO A 1 320 ? -5.421 -4.177 22.094 1.00 92.19 320 PRO A CA 1
ATOM 2424 C C . PRO A 1 320 ? -5.461 -3.111 20.984 1.00 92.19 320 PRO A C 1
ATOM 2426 O O . PRO A 1 320 ? -6.505 -2.539 20.683 1.00 92.19 320 PRO A O 1
ATOM 2429 N N . VAL A 1 321 ? -4.303 -2.800 20.406 1.00 94.06 321 VAL A N 1
ATOM 2430 C CA . VAL A 1 321 ? -4.132 -1.764 19.383 1.00 94.06 321 VAL A CA 1
ATOM 2431 C C . VAL A 1 321 ? -3.599 -2.373 18.098 1.00 94.06 321 VAL A C 1
ATOM 2433 O O . VAL A 1 321 ? -2.893 -3.382 18.124 1.00 94.06 321 VAL A O 1
ATOM 2436 N N . MET A 1 322 ? -3.915 -1.738 16.973 1.00 97.81 322 MET A N 1
ATOM 2437 C CA . MET A 1 322 ? -3.371 -2.114 15.673 1.00 97.81 322 MET A CA 1
ATOM 2438 C C . MET A 1 322 ? -2.247 -1.160 15.260 1.00 97.81 322 MET A C 1
ATOM 2440 O O . MET A 1 322 ? -2.306 0.043 15.513 1.00 97.81 322 MET A O 1
ATOM 2444 N N . THR A 1 323 ? -1.253 -1.685 14.552 1.00 98.75 323 THR A N 1
ATOM 2445 C CA . THR A 1 323 ? -0.320 -0.890 13.750 1.00 98.75 323 THR A CA 1
ATOM 2446 C C . THR A 1 323 ? -0.568 -1.166 12.274 1.00 98.75 323 THR A C 1
ATOM 2448 O O . THR A 1 323 ? -0.589 -2.323 11.855 1.00 98.75 323 THR A O 1
ATOM 2451 N N . LEU A 1 324 ? -0.717 -0.107 11.479 1.00 98.75 324 LEU A N 1
ATOM 2452 C CA . LEU A 1 324 ? -0.718 -0.191 10.022 1.00 98.75 324 LEU A CA 1
ATOM 2453 C C . LEU A 1 324 ? 0.669 0.182 9.485 1.00 98.75 324 LEU A C 1
ATOM 2455 O O . LEU A 1 324 ? 1.225 1.216 9.852 1.00 98.75 324 LEU A O 1
ATOM 2459 N N . ILE A 1 325 ? 1.215 -0.627 8.582 1.00 98.81 325 ILE A N 1
ATOM 2460 C CA . ILE A 1 325 ? 2.449 -0.332 7.851 1.00 98.81 325 ILE A CA 1
ATOM 2461 C C . ILE A 1 325 ? 2.115 -0.249 6.364 1.00 98.81 325 ILE A C 1
ATOM 2463 O O . ILE A 1 325 ? 1.751 -1.249 5.751 1.00 98.81 325 ILE A O 1
ATOM 2467 N N . LEU A 1 326 ? 2.268 0.934 5.773 1.00 98.69 326 LEU A N 1
ATOM 2468 C CA . LEU A 1 326 ? 2.257 1.094 4.321 1.00 98.69 326 LEU A CA 1
ATOM 2469 C C . LEU A 1 326 ? 3.671 0.882 3.794 1.00 98.69 326 LEU A C 1
ATOM 2471 O O . LEU A 1 326 ? 4.610 1.539 4.250 1.00 98.69 326 LEU A O 1
ATOM 2475 N N . VAL A 1 327 ? 3.812 -0.023 2.834 1.00 98.75 327 VAL A N 1
ATOM 2476 C CA . VAL A 1 327 ? 5.091 -0.423 2.250 1.00 98.75 327 VAL A CA 1
ATOM 2477 C C . VAL A 1 327 ? 5.145 0.046 0.804 1.00 98.75 327 VAL A C 1
ATOM 2479 O O . VAL A 1 327 ? 4.223 -0.202 0.031 1.00 98.75 327 VAL A O 1
ATOM 2482 N N . SER A 1 328 ? 6.240 0.707 0.437 1.00 98.38 328 SER A N 1
ATOM 2483 C CA . SER A 1 328 ? 6.558 1.073 -0.941 1.00 98.38 328 SER A CA 1
ATOM 2484 C C . SER A 1 328 ? 7.890 0.427 -1.320 1.00 98.38 328 SER A C 1
ATOM 2486 O O . SER A 1 328 ? 8.945 0.873 -0.869 1.00 98.38 328 SER A O 1
ATOM 2488 N N . LEU A 1 329 ? 7.823 -0.661 -2.090 1.00 98.44 329 LEU A N 1
ATOM 2489 C CA . LEU A 1 329 ? 8.965 -1.344 -2.692 1.00 98.44 329 LEU A CA 1
ATOM 2490 C C . LEU A 1 329 ? 9.250 -0.707 -4.050 1.00 98.44 329 LEU A C 1
ATOM 2492 O O . LEU A 1 329 ? 8.402 -0.712 -4.941 1.00 98.44 329 LEU A O 1
ATOM 2496 N N . VAL A 1 330 ? 10.453 -0.177 -4.202 1.00 97.75 330 VAL A N 1
ATOM 2497 C CA . VAL A 1 330 ? 10.895 0.547 -5.385 1.00 97.75 330 VAL A CA 1
ATOM 2498 C C . VAL A 1 330 ? 12.025 -0.211 -6.054 1.00 97.75 330 VAL A C 1
ATOM 2500 O O . VAL A 1 330 ? 12.951 -0.690 -5.403 1.00 97.75 330 VAL A O 1
ATOM 2503 N N . ASP A 1 331 ? 11.941 -0.280 -7.370 1.00 97.50 331 ASP A N 1
ATOM 2504 C CA . ASP A 1 331 ? 13.019 -0.703 -8.245 1.00 97.50 331 ASP A CA 1
ATOM 2505 C C . ASP A 1 331 ? 13.950 0.482 -8.483 1.00 97.50 331 ASP A C 1
ATOM 2507 O O . ASP A 1 331 ? 13.542 1.503 -9.025 1.00 97.50 331 ASP A O 1
ATOM 2511 N N . VAL A 1 332 ? 15.196 0.406 -8.037 1.00 98.12 332 VAL A N 1
ATOM 2512 C CA . VAL A 1 332 ? 16.117 1.535 -8.189 1.00 98.12 332 VAL A CA 1
ATOM 2513 C C . VAL A 1 332 ? 16.530 1.720 -9.652 1.00 98.12 332 VAL A C 1
ATOM 2515 O O . VAL A 1 332 ? 16.687 2.852 -10.119 1.00 98.12 332 VAL A O 1
ATOM 2518 N N . HIS A 1 333 ? 16.657 0.632 -10.408 1.00 97.88 333 HIS A N 1
ATOM 2519 C CA . HIS A 1 333 ? 17.163 0.686 -11.773 1.00 97.88 333 HIS A CA 1
ATOM 2520 C C . HIS A 1 333 ? 16.132 1.233 -12.763 1.00 97.88 333 HIS A C 1
ATOM 2522 O O . HIS A 1 333 ? 16.533 1.903 -13.718 1.00 97.88 333 HIS A O 1
ATOM 2528 N N . ILE A 1 334 ? 14.822 1.079 -12.520 1.00 97.50 334 ILE A N 1
ATOM 2529 C CA . ILE A 1 334 ? 13.824 1.778 -13.353 1.00 97.50 334 ILE A CA 1
ATOM 2530 C C . ILE A 1 334 ? 13.975 3.306 -13.254 1.00 97.50 334 ILE A C 1
ATOM 2532 O O . ILE A 1 334 ? 13.834 4.000 -14.260 1.00 97.50 334 ILE A O 1
ATOM 2536 N N . PHE A 1 335 ? 14.354 3.846 -12.088 1.00 96.75 335 PHE A N 1
ATOM 2537 C CA . PHE A 1 335 ? 14.610 5.283 -11.923 1.00 96.75 335 PHE A CA 1
ATOM 2538 C C . PHE A 1 335 ? 15.879 5.732 -12.655 1.00 96.75 335 PHE A C 1
ATOM 2540 O O . PHE A 1 335 ? 15.905 6.807 -13.257 1.00 96.75 335 PHE A O 1
ATOM 2547 N N . GLU A 1 336 ? 16.927 4.909 -12.658 1.00 97.31 336 GLU A N 1
ATOM 2548 C CA . GLU A 1 336 ? 18.137 5.190 -13.437 1.00 97.31 336 GLU A CA 1
ATOM 2549 C C . GLU A 1 336 ? 17.883 5.147 -14.944 1.00 97.31 336 GLU A C 1
ATOM 2551 O O . GLU A 1 336 ? 18.421 5.963 -15.697 1.00 97.31 336 GLU A O 1
ATOM 2556 N N . LEU A 1 337 ? 17.059 4.201 -15.397 1.00 97.12 337 LEU A N 1
ATOM 2557 C CA . LEU A 1 337 ? 16.624 4.116 -16.785 1.00 97.12 337 LEU A CA 1
ATOM 2558 C C . LEU A 1 337 ? 15.751 5.314 -17.160 1.00 97.12 337 LEU A C 1
ATOM 2560 O O . LEU A 1 337 ? 15.926 5.860 -18.249 1.00 97.12 337 LEU A O 1
ATOM 2564 N N . ALA A 1 338 ? 14.870 5.769 -16.268 1.00 96.25 338 ALA A N 1
ATOM 2565 C CA . ALA A 1 338 ? 14.044 6.955 -16.484 1.00 96.25 338 ALA A CA 1
ATOM 2566 C C . ALA A 1 338 ? 14.908 8.215 -16.642 1.00 96.25 338 ALA A C 1
ATOM 2568 O O . ALA A 1 338 ? 14.723 8.964 -17.600 1.00 96.25 338 ALA A O 1
ATOM 2569 N N . ALA A 1 339 ? 15.933 8.391 -15.798 1.00 96.00 339 ALA A N 1
ATOM 2570 C CA . ALA A 1 339 ? 16.902 9.486 -15.926 1.00 96.00 339 ALA A CA 1
ATOM 2571 C C . ALA A 1 339 ? 17.650 9.473 -17.275 1.00 96.00 339 ALA A C 1
ATOM 2573 O O . ALA A 1 339 ? 18.070 10.515 -17.773 1.00 96.00 339 ALA A O 1
ATOM 2574 N N . LYS A 1 340 ? 17.782 8.294 -17.894 1.00 96.56 340 LYS A N 1
ATOM 2575 C CA . LYS A 1 340 ? 18.390 8.090 -19.219 1.00 96.56 340 LYS A CA 1
ATOM 2576 C C . LYS A 1 340 ? 17.367 8.053 -20.363 1.00 96.56 340 LYS A C 1
ATOM 2578 O O . LYS A 1 340 ? 17.767 7.774 -21.490 1.00 96.56 340 LYS A O 1
ATOM 2583 N N . ARG A 1 341 ? 16.076 8.295 -20.093 1.00 96.44 341 ARG A N 1
ATOM 2584 C CA . ARG A 1 341 ? 14.958 8.185 -21.054 1.00 96.44 341 ARG A CA 1
ATOM 2585 C C . ARG A 1 341 ? 14.859 6.805 -21.723 1.00 96.44 341 ARG A C 1
ATOM 2587 O O . ARG A 1 341 ? 14.621 6.690 -22.919 1.00 96.44 341 ARG A O 1
ATOM 2594 N N . LYS A 1 342 ? 15.100 5.745 -20.946 1.00 96.81 342 LYS A N 1
ATOM 2595 C CA . LYS A 1 342 ? 15.057 4.339 -21.390 1.00 96.81 342 LYS A CA 1
ATOM 2596 C C . LYS A 1 342 ? 14.062 3.474 -20.614 1.00 96.81 342 LYS A C 1
ATOM 2598 O O . LYS A 1 342 ? 13.945 2.295 -20.932 1.00 96.81 342 LYS A O 1
ATOM 2603 N N . ALA A 1 343 ? 13.378 4.030 -19.609 1.00 95.56 343 ALA A N 1
ATOM 2604 C CA . ALA A 1 343 ? 12.447 3.280 -18.760 1.00 95.56 343 ALA A CA 1
ATOM 2605 C C . ALA A 1 343 ? 11.276 2.679 -19.547 1.00 95.56 343 ALA A C 1
ATOM 2607 O O . ALA A 1 343 ? 10.858 1.573 -19.234 1.00 95.56 343 ALA A O 1
ATOM 2608 N N . ASP A 1 344 ? 10.821 3.343 -20.612 1.00 96.25 344 ASP A N 1
ATOM 2609 C CA . ASP A 1 344 ? 9.666 2.904 -21.404 1.00 96.25 344 ASP A CA 1
ATOM 2610 C C . ASP A 1 344 ? 9.855 1.542 -22.084 1.00 96.25 344 ASP A C 1
ATOM 2612 O O . ASP A 1 344 ? 8.878 0.960 -22.546 1.00 96.25 344 ASP A O 1
ATOM 2616 N N . ASN A 1 345 ? 11.079 1.014 -22.141 1.00 97.25 345 ASN A N 1
ATOM 2617 C CA . ASN A 1 345 ? 11.374 -0.302 -22.711 1.00 97.25 345 ASN A CA 1
ATOM 2618 C C . ASN A 1 345 ? 11.284 -1.444 -21.692 1.00 97.25 345 ASN A C 1
ATOM 2620 O O . ASN A 1 345 ? 11.478 -2.598 -22.068 1.00 97.25 345 ASN A O 1
ATOM 2624 N N . PHE A 1 346 ? 11.029 -1.137 -20.418 1.00 97.38 346 PHE A N 1
ATOM 2625 C CA . PHE A 1 346 ? 11.106 -2.106 -19.334 1.00 97.38 346 PHE A CA 1
ATOM 2626 C C . PHE A 1 346 ? 9.894 -2.037 -18.409 1.00 97.38 346 PHE A C 1
ATOM 2628 O O . PHE A 1 346 ? 9.266 -0.992 -18.238 1.00 97.38 346 PHE A O 1
ATOM 2635 N N . THR A 1 347 ? 9.607 -3.166 -17.776 1.00 96.38 347 THR A N 1
ATOM 2636 C CA . THR A 1 347 ? 8.649 -3.293 -16.679 1.00 96.38 347 THR A CA 1
ATOM 2637 C C . THR A 1 347 ? 9.408 -3.282 -15.360 1.00 96.38 347 THR A C 1
ATOM 2639 O O . THR A 1 347 ? 10.495 -3.846 -15.264 1.00 96.38 347 THR A O 1
ATOM 2642 N N . SER A 1 348 ? 8.841 -2.650 -14.335 1.00 95.94 348 SER A N 1
ATOM 2643 C CA . SER A 1 348 ? 9.417 -2.605 -12.990 1.00 95.94 348 SER A CA 1
ATOM 2644 C C . SER A 1 348 ? 8.755 -3.624 -12.062 1.00 95.94 348 SER A C 1
ATOM 2646 O O . SER A 1 348 ? 7.554 -3.856 -12.160 1.00 95.94 348 SER A O 1
ATOM 2648 N N . PHE A 1 349 ? 9.510 -4.168 -11.103 1.00 95.88 349 PHE A N 1
ATOM 2649 C CA . PHE A 1 349 ? 8.956 -4.992 -10.017 1.00 95.88 349 PHE A CA 1
ATOM 2650 C C . PHE A 1 349 ? 8.363 -4.164 -8.859 1.00 95.88 349 PHE A C 1
ATOM 2652 O O . PHE A 1 349 ? 7.918 -4.741 -7.861 1.00 95.88 349 PHE A O 1
ATOM 2659 N N . ALA A 1 350 ? 8.396 -2.827 -8.949 1.00 96.44 350 ALA A N 1
ATOM 2660 C CA . ALA A 1 350 ? 7.937 -1.936 -7.890 1.00 96.44 350 ALA A CA 1
ATOM 2661 C C . ALA A 1 350 ? 6.506 -2.274 -7.441 1.00 96.44 350 ALA A C 1
ATOM 2663 O O . ALA A 1 350 ? 5.604 -2.455 -8.256 1.00 96.44 350 ALA A O 1
ATOM 2664 N N . HIS A 1 351 ? 6.291 -2.321 -6.128 1.00 97.88 351 HIS A N 1
ATOM 2665 C CA . HIS A 1 351 ? 5.027 -2.757 -5.540 1.00 97.88 351 HIS A CA 1
ATOM 2666 C C . HIS A 1 351 ? 4.687 -1.943 -4.300 1.00 97.88 351 HIS A C 1
ATOM 2668 O O . HIS A 1 351 ? 5.566 -1.472 -3.579 1.00 97.88 351 HIS A O 1
ATOM 2674 N N . SER A 1 352 ? 3.402 -1.737 -4.039 1.00 98.19 352 SER A N 1
ATOM 2675 C CA . SER A 1 352 ? 2.933 -1.054 -2.833 1.00 98.19 352 SER A CA 1
ATOM 2676 C C . SER A 1 352 ? 1.807 -1.846 -2.196 1.00 98.19 352 SER A C 1
ATOM 2678 O O . SER A 1 352 ? 0.921 -2.339 -2.883 1.00 98.19 352 SER A O 1
ATOM 2680 N N . PHE A 1 353 ? 1.863 -2.001 -0.882 1.00 98.62 353 PHE A N 1
ATOM 2681 C CA . PHE A 1 353 ? 0.896 -2.800 -0.140 1.00 98.62 353 PHE A CA 1
ATOM 2682 C C . PHE A 1 353 ? 0.787 -2.300 1.298 1.00 98.62 353 PHE A C 1
ATOM 2684 O O . PHE A 1 353 ? 1.610 -1.508 1.767 1.00 98.62 353 PHE A O 1
ATOM 2691 N N . ALA A 1 354 ? -0.251 -2.747 1.993 1.00 98.75 354 ALA A N 1
ATOM 2692 C CA . ALA A 1 354 ? -0.507 -2.398 3.379 1.00 98.75 354 ALA A CA 1
ATOM 2693 C C . ALA A 1 354 ? -0.478 -3.652 4.259 1.00 98.75 354 ALA A C 1
ATOM 2695 O O . ALA A 1 354 ? -0.990 -4.699 3.864 1.00 98.75 354 ALA A O 1
ATOM 2696 N N . ILE A 1 355 ? 0.099 -3.542 5.455 1.00 98.81 355 ILE A N 1
ATOM 2697 C CA . ILE A 1 355 ? 0.122 -4.604 6.465 1.00 98.81 355 ILE A CA 1
ATOM 2698 C C . ILE A 1 355 ? -0.536 -4.087 7.740 1.00 98.81 355 ILE A C 1
ATOM 2700 O O . ILE A 1 355 ? -0.044 -3.137 8.348 1.00 98.81 355 ILE A O 1
ATOM 2704 N N . GLY A 1 356 ? -1.626 -4.720 8.156 1.00 98.75 356 GLY A N 1
ATOM 2705 C CA . GLY A 1 356 ? -2.264 -4.493 9.448 1.00 98.75 356 GLY A CA 1
ATOM 2706 C C . GLY A 1 356 ? -1.779 -5.527 10.454 1.00 98.75 356 GLY A C 1
ATOM 2707 O O . GLY A 1 356 ? -1.765 -6.718 10.153 1.00 98.75 356 GLY A O 1
ATOM 2708 N N . ILE A 1 357 ? -1.356 -5.076 11.633 1.00 98.81 357 ILE A N 1
ATOM 2709 C CA . ILE A 1 357 ? -0.792 -5.922 12.689 1.00 98.81 357 ILE A CA 1
ATOM 2710 C C . ILE A 1 357 ? -1.555 -5.638 13.979 1.00 98.81 357 ILE A C 1
ATOM 2712 O O . ILE A 1 357 ? -1.504 -4.518 14.483 1.00 98.81 357 ILE A O 1
ATOM 2716 N N . GLY A 1 358 ? -2.249 -6.643 14.503 1.00 98.31 358 GLY A N 1
ATOM 2717 C CA . GLY A 1 358 ? -3.077 -6.566 15.708 1.00 98.31 358 GLY A CA 1
ATOM 2718 C C . GLY A 1 358 ? -2.833 -7.767 16.626 1.00 98.31 358 GLY A C 1
ATOM 2719 O O . GLY A 1 358 ? -2.052 -8.655 16.271 1.00 98.31 358 GLY A O 1
ATOM 2720 N N . PRO A 1 359 ? -3.440 -7.806 17.825 1.00 97.44 359 PRO A N 1
ATOM 2721 C CA . PRO A 1 359 ? -3.247 -8.899 18.786 1.00 97.44 359 PRO A CA 1
ATOM 2722 C C . PRO A 1 359 ? -3.500 -10.302 18.206 1.00 97.44 359 PRO A C 1
ATOM 2724 O O . PRO A 1 359 ? -2.815 -11.262 18.560 1.00 97.44 359 PRO A O 1
ATOM 2727 N N . GLU A 1 360 ? -4.462 -10.405 17.295 1.00 96.94 360 GLU A N 1
ATOM 2728 C CA . GLU A 1 360 ? -4.917 -11.625 16.635 1.00 96.94 360 GLU A CA 1
ATOM 2729 C C . GLU A 1 360 ? -3.994 -12.117 15.510 1.00 96.94 360 GLU A C 1
ATOM 2731 O O . GLU A 1 360 ? -4.077 -13.284 15.133 1.00 96.94 360 GLU A O 1
ATOM 2736 N N . GLY A 1 361 ? -3.111 -11.265 14.978 1.00 98.06 361 GLY A N 1
ATOM 2737 C CA . GLY A 1 361 ? -2.234 -11.626 13.867 1.00 98.06 361 GLY A CA 1
ATOM 2738 C C . GLY A 1 361 ? -2.042 -10.507 12.851 1.00 98.06 361 GLY A C 1
ATOM 2739 O O . GLY A 1 361 ? -1.861 -9.339 13.208 1.00 98.06 361 GLY A O 1
ATOM 2740 N N . VAL A 1 362 ? -1.993 -10.889 11.574 1.00 98.62 362 VAL A N 1
ATOM 2741 C CA . VAL A 1 362 ? -1.552 -10.011 10.484 1.00 98.62 362 VAL A CA 1
ATOM 2742 C C . VAL A 1 362 ? -2.446 -10.144 9.263 1.00 98.62 362 VAL A C 1
ATOM 2744 O O . VAL A 1 362 ? -2.769 -11.249 8.840 1.00 98.62 362 VAL A O 1
ATOM 2747 N N . ILE A 1 363 ? -2.789 -9.021 8.642 1.00 98.75 363 ILE A N 1
ATOM 2748 C CA . ILE A 1 363 ? -3.476 -8.987 7.349 1.00 98.75 363 ILE A CA 1
ATOM 2749 C C . ILE A 1 363 ? -2.627 -8.180 6.373 1.00 98.75 363 ILE A C 1
ATOM 2751 O O . ILE A 1 363 ? -2.083 -7.136 6.726 1.00 98.75 363 ILE A O 1
ATOM 2755 N N . VAL A 1 364 ? -2.506 -8.680 5.147 1.00 98.62 364 VAL A N 1
ATOM 2756 C CA . VAL A 1 364 ? -1.844 -7.991 4.037 1.00 98.62 364 VAL A CA 1
ATOM 2757 C C . VAL A 1 364 ? -2.916 -7.635 3.019 1.00 98.62 364 VAL A C 1
ATOM 2759 O O . VAL A 1 364 ? -3.675 -8.512 2.615 1.00 98.62 364 VAL A O 1
ATOM 2762 N N . TRP A 1 365 ? -2.965 -6.372 2.606 1.00 98.69 365 TRP A N 1
ATOM 2763 C CA . TRP A 1 365 ? -3.809 -5.900 1.511 1.00 98.69 365 TRP A CA 1
ATOM 2764 C C . TRP A 1 365 ? -2.934 -5.442 0.361 1.00 98.69 365 TRP A C 1
ATOM 2766 O O . TRP A 1 365 ? -2.031 -4.618 0.539 1.00 98.69 365 TRP A O 1
ATOM 2776 N N . GLN A 1 366 ? -3.222 -5.964 -0.822 1.00 97.81 366 GLN A N 1
ATOM 2777 C CA . GLN A 1 366 ? -2.473 -5.662 -2.025 1.00 97.81 366 GLN A CA 1
ATOM 2778 C C . GLN A 1 366 ? -3.334 -5.836 -3.269 1.00 97.81 366 GLN A C 1
ATOM 2780 O O . GLN A 1 366 ? -4.344 -6.531 -3.263 1.00 97.81 366 GLN A O 1
ATOM 2785 N N . ALA A 1 367 ? -2.885 -5.188 -4.331 1.00 97.75 367 ALA A N 1
ATOM 2786 C CA . ALA A 1 367 ? -3.337 -5.372 -5.698 1.00 97.75 367 ALA A CA 1
ATOM 2787 C C . ALA A 1 367 ? -2.092 -5.392 -6.577 1.00 97.75 367 ALA A C 1
ATOM 2789 O O . ALA A 1 367 ? -1.074 -4.826 -6.182 1.00 97.75 367 ALA A O 1
ATOM 2790 N N . TRP A 1 368 ? -2.157 -6.005 -7.748 1.00 96.25 368 TRP A N 1
ATOM 2791 C CA . TRP A 1 368 ? -1.042 -6.055 -8.685 1.00 96.25 368 TRP A CA 1
ATOM 2792 C C . TRP A 1 368 ? -1.548 -5.706 -10.077 1.00 96.25 368 TRP A C 1
ATOM 2794 O O . TRP A 1 368 ? -2.598 -6.218 -10.442 1.00 96.25 368 TRP A O 1
ATOM 2804 N N . GLY A 1 369 ? -0.802 -4.855 -10.798 1.00 90.50 369 GLY A N 1
ATOM 2805 C CA . GLY A 1 369 ? -1.214 -4.032 -11.950 1.00 90.50 369 GLY A CA 1
ATOM 2806 C C . GLY A 1 369 ? -1.936 -4.719 -13.118 1.00 90.50 369 GLY A C 1
ATOM 2807 O O . GLY A 1 369 ? -2.701 -5.660 -12.958 1.00 90.50 369 GLY A O 1
ATOM 2808 N N . GLU A 1 370 ? -1.730 -4.227 -14.336 1.00 87.25 370 GLU A N 1
ATOM 2809 C CA . GLU A 1 370 ? -2.558 -4.592 -15.496 1.00 87.25 370 GLU A CA 1
ATOM 2810 C C . GLU A 1 370 ? -2.775 -6.108 -15.676 1.00 87.25 370 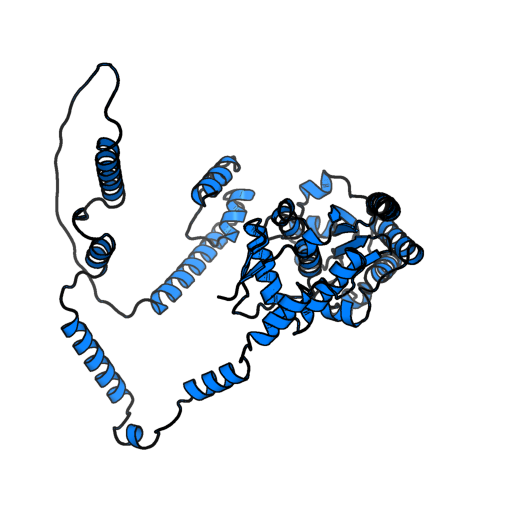GLU A C 1
ATOM 2812 O O . GLU A 1 370 ? -3.895 -6.534 -15.947 1.00 87.25 370 GLU A O 1
ATOM 2817 N N . HIS A 1 371 ? -1.759 -6.943 -15.438 1.00 90.44 371 HIS A N 1
ATOM 2818 C CA . HIS A 1 371 ? -1.845 -8.402 -15.615 1.00 90.44 371 HIS A CA 1
ATOM 2819 C C . HIS A 1 371 ? -2.045 -9.206 -14.321 1.00 90.44 371 HIS A C 1
ATOM 2821 O O . HIS A 1 371 ? -1.966 -10.432 -14.351 1.00 90.44 371 HIS A O 1
ATOM 2827 N N . GLY A 1 372 ? -2.278 -8.544 -13.187 1.00 92.06 372 GLY A N 1
ATOM 2828 C CA . GLY A 1 372 ? -2.458 -9.196 -11.892 1.00 92.06 372 GLY A CA 1
ATOM 2829 C C . GLY A 1 372 ? -3.907 -9.210 -11.423 1.00 92.06 372 GLY A C 1
ATOM 2830 O O . GLY A 1 372 ? -4.854 -9.355 -12.199 1.00 92.06 372 GLY A O 1
ATOM 2831 N N . TYR A 1 373 ? -4.069 -9.071 -10.113 1.00 95.94 373 TYR A N 1
ATOM 2832 C CA . TYR A 1 373 ? -5.356 -9.050 -9.436 1.00 95.94 373 TYR A CA 1
ATOM 2833 C C . TYR A 1 373 ? -5.669 -7.652 -8.900 1.00 95.94 373 TYR A C 1
ATOM 2835 O O . TYR A 1 373 ? -4.794 -6.915 -8.441 1.00 95.94 373 TYR A O 1
ATOM 2843 N N . SER A 1 374 ? -6.947 -7.292 -8.927 1.00 97.12 374 SER A N 1
ATOM 2844 C CA . SER A 1 374 ? -7.446 -6.110 -8.234 1.00 97.12 374 SER A CA 1
ATOM 2845 C C . SER A 1 374 ? -7.640 -6.389 -6.740 1.00 97.12 374 SER A C 1
ATOM 2847 O O . SER A 1 374 ? -7.673 -7.549 -6.324 1.00 97.12 374 SER A O 1
ATOM 2849 N N . LEU A 1 375 ? -7.731 -5.337 -5.920 1.00 97.69 375 LEU A N 1
ATOM 2850 C CA . LEU A 1 375 ? -7.880 -5.481 -4.466 1.00 97.69 375 LEU A CA 1
ATOM 2851 C C . LEU A 1 375 ? -9.145 -6.269 -4.080 1.00 97.69 375 LEU A C 1
ATOM 2853 O O . LEU A 1 375 ? -9.074 -7.122 -3.202 1.00 97.69 375 LEU A O 1
ATOM 2857 N N . ASP A 1 376 ? -10.271 -6.024 -4.750 1.00 97.38 376 ASP A N 1
ATOM 2858 C CA . ASP A 1 376 ? -11.525 -6.773 -4.585 1.00 97.38 376 ASP A CA 1
ATOM 2859 C C . ASP A 1 376 ? -11.317 -8.270 -4.838 1.00 97.38 376 ASP A C 1
ATOM 2861 O O . ASP A 1 376 ? -11.550 -9.078 -3.942 1.00 97.38 376 ASP A O 1
ATOM 2865 N N . LYS A 1 377 ? -10.742 -8.642 -5.988 1.00 97.44 377 LYS A N 1
ATOM 2866 C CA . LYS A 1 377 ? -10.437 -10.044 -6.312 1.00 97.44 377 LYS A CA 1
ATOM 2867 C C . LYS A 1 377 ? -9.459 -10.677 -5.328 1.00 97.44 377 LYS A C 1
ATOM 2869 O O . LYS A 1 377 ? -9.580 -11.855 -5.003 1.00 97.44 377 LYS A O 1
ATOM 2874 N N . PHE A 1 378 ? -8.477 -9.916 -4.848 1.00 97.88 378 PHE A N 1
ATOM 2875 C CA . PHE A 1 378 ? -7.542 -10.395 -3.831 1.00 97.88 378 PHE A CA 1
ATOM 2876 C C . PHE A 1 378 ? -8.256 -10.720 -2.514 1.00 97.88 378 PHE A C 1
ATOM 2878 O O . PHE A 1 378 ? -7.932 -11.713 -1.866 1.00 97.88 378 PHE A O 1
ATOM 2885 N N . ILE A 1 379 ? -9.241 -9.908 -2.124 1.00 97.31 379 ILE A N 1
ATOM 2886 C CA . ILE A 1 379 ? -10.069 -10.141 -0.937 1.00 97.31 379 ILE A CA 1
ATOM 2887 C C . ILE A 1 379 ? -10.995 -11.343 -1.153 1.00 97.31 379 ILE A C 1
ATOM 2889 O O . ILE A 1 379 ? -11.012 -12.235 -0.307 1.00 97.31 379 ILE A O 1
ATOM 2893 N N . GLU A 1 380 ? -11.707 -11.401 -2.283 1.00 96.69 380 GLU A N 1
ATOM 2894 C CA . GLU A 1 380 ? -12.621 -12.497 -2.648 1.00 96.69 380 GLU A CA 1
ATOM 2895 C C . GLU A 1 380 ? -11.919 -13.861 -2.653 1.00 96.69 380 GLU A C 1
ATOM 2897 O O . GLU A 1 380 ? -12.457 -14.844 -2.148 1.00 96.69 380 GLU A O 1
ATOM 2902 N N . ASN A 1 381 ? -10.676 -13.909 -3.139 1.00 96.94 381 ASN A N 1
ATOM 2903 C CA . ASN A 1 381 ? -9.857 -15.122 -3.159 1.00 96.94 381 ASN A CA 1
ATOM 2904 C C . ASN A 1 381 ? -9.228 -15.469 -1.794 1.00 96.94 381 ASN A C 1
ATOM 2906 O O . ASN A 1 381 ? -8.443 -16.411 -1.693 1.00 96.94 381 ASN A O 1
ATOM 2910 N N . GLY A 1 382 ? -9.526 -14.709 -0.737 1.00 97.12 382 GLY A N 1
ATOM 2911 C CA . GLY A 1 382 ? -8.986 -14.932 0.605 1.00 97.12 382 GLY A CA 1
ATOM 2912 C C . GLY A 1 382 ? -7.541 -14.458 0.803 1.00 97.12 382 GLY A C 1
ATOM 2913 O O . GLY A 1 382 ? -6.950 -14.730 1.848 1.00 97.12 382 GLY A O 1
ATOM 2914 N N . GLY A 1 383 ? -6.963 -13.708 -0.139 1.00 96.81 383 GLY A N 1
ATOM 2915 C CA . GLY A 1 383 ? -5.605 -13.162 -0.031 1.00 96.81 383 GLY A CA 1
ATOM 2916 C C . GLY A 1 383 ? -5.438 -12.187 1.143 1.00 96.81 383 GLY A C 1
ATOM 2917 O O . GLY A 1 383 ? -4.384 -12.133 1.792 1.00 96.81 383 GLY A O 1
ATOM 2918 N N . ALA A 1 384 ? -6.513 -11.476 1.496 1.00 97.31 384 ALA A N 1
ATOM 2919 C CA . ALA A 1 384 ? -6.590 -10.584 2.655 1.00 97.31 384 ALA A CA 1
ATOM 2920 C C . ALA A 1 384 ? -7.099 -11.275 3.941 1.00 97.31 384 ALA A C 1
ATOM 2922 O O . ALA A 1 384 ? -7.666 -10.617 4.813 1.00 97.31 384 ALA A O 1
ATOM 2923 N N . ARG A 1 385 ? -6.934 -12.598 4.083 1.00 97.62 385 ARG A N 1
ATOM 2924 C CA . ARG A 1 385 ? -7.277 -13.324 5.322 1.00 97.62 385 ARG A CA 1
ATOM 2925 C C . ARG A 1 385 ? -6.324 -13.001 6.479 1.00 97.62 385 ARG A C 1
ATOM 2927 O O . ARG A 1 385 ? -5.167 -12.624 6.265 1.00 97.62 385 ARG A O 1
ATOM 2934 N N . LEU A 1 386 ? -6.804 -13.235 7.701 1.00 97.81 386 LEU A N 1
ATOM 2935 C CA . LEU A 1 386 ? -5.993 -13.182 8.915 1.00 97.81 386 LEU A CA 1
ATOM 2936 C C . LEU A 1 386 ? -4.930 -14.287 8.890 1.00 97.81 386 LEU A C 1
ATOM 2938 O O . LEU A 1 386 ? -5.251 -15.466 8.762 1.00 97.81 386 LEU A O 1
ATOM 2942 N N . ARG A 1 387 ? -3.669 -13.879 9.012 1.00 98.38 387 ARG A N 1
ATOM 2943 C CA . ARG A 1 387 ? -2.492 -14.742 9.107 1.00 98.38 387 ARG A CA 1
ATOM 2944 C C . ARG A 1 387 ? -2.074 -14.856 10.558 1.00 98.38 387 ARG A C 1
ATOM 2946 O O . ARG A 1 387 ? -2.020 -13.848 11.271 1.00 98.38 387 ARG A O 1
ATOM 2953 N N . ASP A 1 388 ? -1.720 -16.063 10.973 1.00 98.12 388 ASP A N 1
ATOM 2954 C CA . ASP A 1 388 ? -1.098 -16.260 12.274 1.00 98.12 388 ASP A CA 1
ATOM 2955 C C . ASP A 1 388 ? 0.338 -15.692 12.307 1.00 98.12 388 ASP A C 1
ATOM 2957 O O . ASP A 1 388 ? 0.912 -15.234 11.312 1.00 98.12 388 ASP A O 1
ATOM 2961 N N . TRP A 1 389 ? 0.945 -15.703 13.493 1.00 98.00 389 TRP A N 1
ATOM 2962 C CA . TRP A 1 389 ? 2.283 -15.153 13.696 1.00 98.00 389 TRP A CA 1
ATOM 2963 C C . TRP A 1 389 ? 3.405 -15.923 12.995 1.00 98.00 389 TRP A C 1
ATOM 2965 O O . TRP A 1 389 ? 4.484 -15.344 12.822 1.00 98.00 389 TRP A O 1
ATOM 2975 N N . GLN A 1 390 ? 3.197 -17.202 12.679 1.00 98.31 390 GLN A N 1
ATOM 2976 C CA . GLN A 1 390 ? 4.176 -18.045 12.002 1.00 98.31 390 GLN A CA 1
ATOM 2977 C C . GLN A 1 390 ? 4.155 -17.751 10.505 1.00 98.31 390 GLN A C 1
ATOM 2979 O O . GLN A 1 390 ? 5.199 -17.416 9.947 1.00 98.31 390 GLN A O 1
ATOM 2984 N N . GLU A 1 391 ? 2.974 -17.779 9.887 1.00 98.19 391 GLU A N 1
ATOM 2985 C CA . GLU A 1 391 ? 2.781 -17.423 8.483 1.00 98.19 391 GLU A CA 1
ATOM 2986 C C . GLU A 1 391 ? 3.259 -15.990 8.212 1.00 98.19 391 GLU A C 1
ATOM 2988 O O . GLU A 1 391 ? 4.021 -15.748 7.274 1.00 98.19 391 GLU A O 1
ATOM 2993 N N . ALA A 1 392 ? 2.898 -15.040 9.081 1.00 98.19 392 ALA A N 1
ATOM 2994 C CA . ALA A 1 392 ? 3.395 -13.672 8.980 1.00 98.19 392 ALA A CA 1
ATOM 2995 C C . ALA A 1 392 ? 4.927 -13.598 9.083 1.00 98.19 392 ALA A C 1
ATOM 2997 O O . ALA A 1 392 ? 5.558 -12.818 8.376 1.00 98.19 392 ALA A O 1
ATOM 2998 N N . GLY A 1 393 ? 5.540 -14.420 9.940 1.00 98.44 393 GLY A N 1
ATOM 2999 C CA . GLY A 1 393 ? 6.996 -14.521 10.039 1.00 98.44 393 GLY A CA 1
ATOM 3000 C C . GLY A 1 393 ? 7.637 -14.994 8.733 1.00 98.44 393 GLY A C 1
ATOM 3001 O O . GLY A 1 393 ? 8.632 -14.412 8.306 1.00 98.44 393 GLY A O 1
ATOM 3002 N N . SER A 1 394 ? 7.043 -15.991 8.072 1.00 98.50 394 SER A N 1
ATOM 3003 C CA . SER A 1 394 ? 7.500 -16.476 6.765 1.00 98.50 394 SER A CA 1
ATOM 3004 C C . SER A 1 394 ? 7.387 -15.410 5.677 1.00 98.50 394 SER A C 1
ATOM 3006 O O . SER A 1 394 ? 8.346 -15.206 4.939 1.00 98.50 394 SER A O 1
ATOM 3008 N N . PHE A 1 395 ? 6.272 -14.675 5.623 1.00 98.44 395 PHE A N 1
ATOM 3009 C CA . PHE A 1 395 ? 6.111 -13.555 4.690 1.00 98.44 395 PHE A CA 1
ATOM 3010 C C . PHE A 1 395 ? 7.213 -12.498 4.869 1.00 98.44 395 PHE A C 1
ATOM 3012 O O . PHE A 1 395 ? 7.824 -12.055 3.897 1.00 98.44 395 PHE A O 1
ATOM 3019 N N . ILE A 1 396 ? 7.504 -12.121 6.118 1.00 98.56 396 ILE A N 1
ATOM 3020 C CA . ILE A 1 396 ? 8.535 -11.125 6.434 1.00 98.56 396 ILE A CA 1
ATOM 3021 C C . ILE A 1 396 ? 9.939 -11.630 6.066 1.00 98.56 396 ILE A C 1
ATOM 3023 O O . ILE A 1 396 ? 10.725 -10.840 5.548 1.00 98.56 396 ILE A O 1
ATOM 3027 N N . ASP A 1 397 ? 10.246 -12.917 6.272 1.00 98.62 397 ASP A N 1
ATOM 3028 C CA . ASP A 1 397 ? 11.514 -13.528 5.829 1.00 98.62 397 ASP A CA 1
ATOM 3029 C C . ASP A 1 397 ? 11.664 -13.496 4.303 1.00 98.62 397 ASP A C 1
ATOM 3031 O O . ASP A 1 397 ? 12.703 -13.083 3.784 1.00 98.62 397 ASP A O 1
ATOM 3035 N N . TRP A 1 398 ? 10.620 -13.886 3.565 1.00 98.56 398 TRP A N 1
ATOM 3036 C CA . TRP A 1 398 ? 10.649 -13.855 2.102 1.00 98.56 398 TRP A CA 1
ATOM 3037 C C . TRP A 1 398 ? 10.850 -12.436 1.574 1.00 98.56 398 TRP A C 1
ATOM 3039 O O . TRP A 1 398 ? 11.681 -12.237 0.687 1.00 98.56 398 TRP A O 1
ATOM 3049 N N . PHE A 1 399 ? 10.160 -11.451 2.153 1.00 98.56 399 PHE A N 1
ATOM 3050 C CA . PHE A 1 399 ? 10.304 -10.048 1.774 1.00 98.56 399 PHE A CA 1
ATOM 3051 C C . PHE A 1 399 ? 11.696 -9.491 2.111 1.00 98.56 399 PHE A C 1
ATOM 3053 O O . PHE A 1 399 ? 12.311 -8.804 1.294 1.00 98.56 399 PHE A O 1
ATOM 3060 N N . ASP A 1 400 ? 12.234 -9.798 3.292 1.00 98.56 400 ASP A N 1
ATOM 3061 C CA . ASP A 1 400 ? 13.580 -9.369 3.689 1.00 98.56 400 ASP A CA 1
ATOM 3062 C C . ASP A 1 400 ? 14.633 -9.926 2.725 1.00 98.56 400 ASP A C 1
ATOM 3064 O O . ASP A 1 400 ? 15.427 -9.184 2.147 1.00 98.56 400 ASP A O 1
ATOM 3068 N N . ARG A 1 401 ? 14.555 -11.224 2.422 1.00 98.06 401 ARG A N 1
ATOM 3069 C CA . ARG A 1 401 ? 15.433 -11.871 1.441 1.00 98.06 401 ARG A CA 1
ATOM 3070 C C . ARG A 1 401 ? 15.262 -11.291 0.045 1.00 98.06 401 ARG A C 1
ATOM 3072 O O . ARG A 1 401 ? 16.256 -11.098 -0.645 1.00 98.06 401 ARG A O 1
ATOM 3079 N N . LEU A 1 402 ? 14.033 -11.003 -0.383 1.00 98.12 402 LEU A N 1
ATOM 3080 C CA . LEU A 1 402 ? 13.776 -10.347 -1.663 1.00 98.12 402 LEU A CA 1
ATOM 3081 C C . LEU A 1 402 ? 14.522 -9.006 -1.726 1.00 98.12 402 LEU A C 1
ATOM 3083 O O . LEU A 1 402 ? 15.207 -8.734 -2.706 1.00 98.12 402 LEU A O 1
ATOM 3087 N N . THR A 1 403 ? 14.455 -8.194 -0.672 1.00 97.88 403 THR A N 1
ATOM 3088 C CA . THR A 1 403 ? 14.981 -6.817 -0.677 1.00 97.88 403 THR A CA 1
ATOM 3089 C C . THR A 1 403 ? 16.481 -6.682 -0.401 1.00 97.88 403 THR A C 1
ATOM 3091 O O . THR A 1 403 ? 17.071 -5.669 -0.769 1.00 97.88 403 THR A O 1
ATOM 3094 N N . GLN A 1 404 ? 17.130 -7.687 0.193 1.00 95.62 404 GLN A N 1
ATOM 3095 C CA . GLN A 1 404 ? 18.561 -7.633 0.527 1.00 95.62 404 GLN A CA 1
ATOM 3096 C C . GLN A 1 404 ? 19.506 -7.851 -0.664 1.00 95.62 404 GLN A C 1
ATOM 3098 O O . GLN A 1 404 ? 20.647 -7.383 -0.641 1.00 95.62 404 GLN A O 1
ATOM 3103 N N . TYR A 1 405 ? 19.079 -8.584 -1.693 1.00 91.19 405 TYR A N 1
ATOM 3104 C CA . TYR A 1 405 ? 19.963 -8.945 -2.803 1.00 91.19 405 TYR A CA 1
ATOM 3105 C C . TYR A 1 405 ? 19.992 -7.869 -3.897 1.00 91.19 405 TYR A C 1
ATOM 3107 O O . TYR A 1 405 ? 18.983 -7.245 -4.198 1.00 91.19 405 TYR A O 1
ATOM 3115 N N . LYS A 1 406 ? 21.148 -7.701 -4.551 1.00 95.12 406 LYS A N 1
ATOM 3116 C CA . LYS A 1 406 ? 21.324 -6.868 -5.757 1.00 95.12 406 LYS A CA 1
ATOM 3117 C C . LYS A 1 406 ? 21.852 -7.700 -6.928 1.00 95.12 406 LYS A C 1
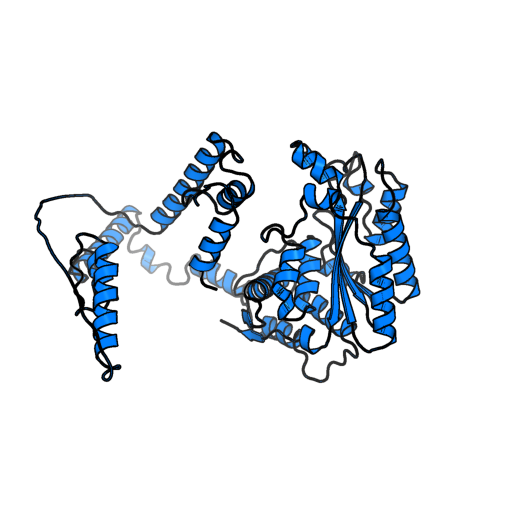ATOM 3119 O O . LYS A 1 406 ? 22.270 -8.840 -6.715 1.00 95.12 406 LYS A O 1
ATOM 3124 N N . GLY A 1 407 ? 21.843 -7.155 -8.139 1.00 96.44 407 GLY A N 1
ATOM 3125 C CA . GLY A 1 407 ? 22.362 -7.796 -9.358 1.00 96.44 407 GLY A CA 1
ATOM 3126 C C . GLY A 1 407 ? 21.240 -8.269 -10.274 1.00 96.44 407 GLY A C 1
ATOM 3127 O O . GLY A 1 407 ? 20.124 -7.809 -10.135 1.00 96.44 407 GLY A O 1
ATOM 3128 N N . LYS A 1 408 ? 21.485 -9.201 -11.191 1.00 97.25 408 LYS A N 1
ATOM 3129 C CA . LYS A 1 408 ? 20.495 -9.549 -12.227 1.00 97.25 408 LYS A CA 1
ATOM 3130 C C . LYS A 1 408 ? 19.185 -10.125 -11.682 1.00 97.25 408 LYS A C 1
ATOM 3132 O O . LYS A 1 408 ? 19.198 -10.907 -10.727 1.00 97.25 408 LYS A O 1
ATOM 3137 N N . TRP A 1 409 ? 18.069 -9.799 -12.335 1.00 96.81 409 TRP A N 1
ATOM 3138 C CA . TRP A 1 409 ? 16.807 -10.510 -12.120 1.00 96.81 409 TRP A CA 1
ATOM 3139 C C . TRP A 1 409 ? 16.952 -11.984 -12.532 1.00 96.81 409 TRP A C 1
ATOM 3141 O O . TRP A 1 409 ? 17.454 -12.288 -13.614 1.00 96.81 409 TRP A O 1
ATOM 3151 N N . ASP A 1 410 ? 16.536 -12.911 -11.667 1.00 96.00 410 ASP A N 1
ATOM 3152 C CA . ASP A 1 410 ? 16.658 -14.353 -11.895 1.00 96.00 410 ASP A CA 1
ATOM 3153 C C . ASP A 1 410 ? 15.457 -15.135 -11.339 1.00 96.00 410 ASP A C 1
ATOM 3155 O O . ASP A 1 410 ? 14.591 -14.606 -10.639 1.00 96.00 410 ASP A O 1
ATOM 3159 N N . ALA A 1 411 ? 15.404 -16.436 -11.639 1.00 97.00 411 ALA A N 1
ATOM 3160 C CA . ALA A 1 411 ? 14.322 -17.315 -11.193 1.00 97.00 411 ALA A CA 1
ATOM 3161 C C . ALA A 1 411 ? 14.198 -17.392 -9.659 1.00 97.00 411 ALA A C 1
ATOM 3163 O O . ALA A 1 411 ? 13.099 -17.564 -9.132 1.00 97.00 411 ALA A O 1
ATOM 3164 N N . LYS A 1 412 ? 15.309 -17.237 -8.925 1.00 97.19 412 LYS A N 1
ATOM 3165 C CA . LYS A 1 412 ? 15.306 -17.243 -7.457 1.00 97.19 412 LYS A CA 1
ATOM 3166 C C . LYS A 1 412 ? 14.605 -16.001 -6.904 1.00 97.19 412 LYS A C 1
ATOM 3168 O O . LYS A 1 412 ? 13.792 -16.136 -5.990 1.00 97.19 412 LYS A O 1
ATOM 3173 N N . ARG A 1 413 ? 14.885 -14.815 -7.457 1.00 96.62 413 ARG A N 1
ATOM 3174 C CA . ARG A 1 413 ? 14.190 -13.564 -7.105 1.00 96.62 413 ARG A CA 1
ATOM 3175 C C . ARG A 1 413 ? 12.723 -13.614 -7.496 1.00 96.62 413 ARG A C 1
ATOM 3177 O O . ARG A 1 413 ? 11.883 -13.292 -6.665 1.00 96.62 413 ARG A O 1
ATOM 3184 N N . ASN A 1 414 ? 12.412 -14.113 -8.691 1.00 97.81 414 ASN A N 1
ATOM 3185 C CA . ASN A 1 414 ? 11.029 -14.295 -9.124 1.00 97.81 414 ASN A CA 1
ATOM 3186 C C . ASN A 1 414 ? 10.241 -15.208 -8.172 1.00 97.81 414 ASN A C 1
ATOM 3188 O O . ASN A 1 414 ? 9.127 -14.876 -7.789 1.00 97.81 414 ASN A O 1
ATOM 3192 N N . LYS A 1 415 ? 10.845 -16.308 -7.700 1.00 98.38 415 LYS A N 1
ATOM 3193 C CA . LYS A 1 415 ? 10.213 -17.186 -6.706 1.00 98.38 415 LYS A CA 1
ATOM 3194 C C . LYS A 1 415 ? 9.935 -16.469 -5.381 1.00 98.38 415 LYS A C 1
ATOM 3196 O O . LYS A 1 415 ? 8.858 -16.642 -4.825 1.00 98.38 415 LYS A O 1
ATOM 3201 N N . LEU A 1 416 ? 10.874 -15.661 -4.877 1.00 98.25 416 LEU A N 1
ATOM 3202 C CA . LEU A 1 416 ? 10.653 -14.853 -3.665 1.00 98.25 416 LEU A CA 1
ATOM 3203 C C . LEU A 1 416 ? 9.547 -13.809 -3.876 1.00 98.25 416 LEU A C 1
ATOM 3205 O O . LEU A 1 416 ? 8.706 -13.623 -3.000 1.00 98.25 416 LEU A O 1
ATOM 3209 N N . TYR A 1 417 ? 9.523 -13.166 -5.045 1.00 97.94 417 TYR A N 1
ATOM 3210 C CA . TYR A 1 417 ? 8.476 -12.222 -5.426 1.00 97.94 417 TYR A CA 1
ATOM 3211 C C . TYR A 1 417 ? 7.102 -12.900 -5.451 1.00 97.94 417 TYR A C 1
ATOM 3213 O O . TYR A 1 417 ? 6.165 -12.416 -4.824 1.00 97.94 417 TYR A O 1
ATOM 3221 N N . GLN A 1 418 ? 7.004 -14.071 -6.080 1.00 97.81 418 GLN A N 1
ATOM 3222 C CA . GLN A 1 418 ? 5.785 -14.873 -6.129 1.00 97.81 418 GLN A CA 1
ATOM 3223 C C . GLN A 1 418 ? 5.332 -15.325 -4.737 1.00 97.81 418 GLN A C 1
ATOM 3225 O O . GLN A 1 418 ? 4.142 -15.306 -4.449 1.00 97.81 418 GLN A O 1
ATOM 3230 N N . GLN A 1 419 ? 6.257 -15.685 -3.844 1.00 98.06 419 GLN A N 1
ATOM 3231 C CA . GLN A 1 419 ? 5.923 -16.026 -2.457 1.00 98.06 419 GLN A CA 1
ATOM 3232 C C . GLN A 1 419 ? 5.361 -14.836 -1.667 1.00 98.06 419 GLN A C 1
ATOM 3234 O O . GLN A 1 419 ? 4.533 -15.032 -0.782 1.00 98.06 419 GLN A O 1
ATOM 3239 N N . CYS A 1 420 ? 5.796 -13.611 -1.974 1.00 97.75 420 CYS A N 1
ATOM 3240 C CA . CYS A 1 420 ? 5.272 -12.409 -1.326 1.00 97.75 420 CYS A CA 1
ATOM 3241 C C . CYS A 1 420 ? 3.938 -11.959 -1.940 1.00 97.75 420 CYS A C 1
ATOM 3243 O O . CYS A 1 420 ? 3.030 -11.536 -1.228 1.00 97.75 420 CYS A O 1
ATOM 3245 N N . PHE A 1 421 ? 3.828 -12.005 -3.265 1.00 97.50 421 PHE A N 1
ATOM 3246 C CA . PHE A 1 421 ? 2.807 -11.253 -3.994 1.00 97.50 421 PHE A CA 1
ATOM 3247 C C . PHE A 1 421 ? 1.905 -12.117 -4.870 1.00 97.50 421 PHE A C 1
ATOM 3249 O O . PHE A 1 421 ? 1.028 -11.571 -5.527 1.00 97.50 421 PHE A O 1
ATOM 3256 N N . GLU A 1 422 ? 2.097 -13.438 -4.878 1.00 96.75 422 GLU A N 1
ATOM 3257 C CA . GLU A 1 422 ? 1.316 -14.410 -5.661 1.00 96.75 422 GLU A CA 1
ATOM 3258 C C . GLU A 1 422 ? 1.370 -14.148 -7.177 1.00 96.75 422 GLU A C 1
ATOM 3260 O O . GLU A 1 422 ? 0.490 -14.552 -7.931 1.00 96.75 422 GLU A O 1
ATOM 3265 N N . VAL A 1 423 ? 2.438 -13.484 -7.633 1.00 96.62 423 VAL A N 1
ATOM 3266 C CA . VAL A 1 423 ? 2.647 -13.115 -9.035 1.00 96.62 423 VAL A CA 1
ATOM 3267 C C . VAL A 1 423 ? 3.962 -13.674 -9.552 1.00 96.62 423 VAL A C 1
ATOM 3269 O O . VAL A 1 423 ? 5.025 -13.451 -8.972 1.00 96.62 423 VAL A O 1
ATOM 3272 N N . ASP A 1 424 ? 3.883 -14.372 -10.681 1.00 97.38 424 ASP A N 1
ATOM 3273 C CA . ASP A 1 424 ? 5.039 -14.813 -11.452 1.00 97.38 424 ASP A CA 1
ATOM 3274 C C . ASP A 1 424 ? 5.406 -13.740 -12.492 1.00 97.38 424 ASP A C 1
ATOM 3276 O O . ASP A 1 424 ? 4.863 -13.713 -13.599 1.00 97.38 424 ASP A O 1
ATOM 3280 N N . ILE A 1 425 ? 6.340 -12.849 -12.144 1.00 96.56 425 ILE A N 1
ATOM 3281 C CA . ILE A 1 425 ? 6.818 -11.788 -13.046 1.00 96.56 425 ILE A CA 1
ATOM 3282 C C . ILE A 1 425 ? 7.445 -12.377 -14.309 1.00 96.56 425 ILE A C 1
ATOM 3284 O O . ILE A 1 425 ? 7.294 -11.790 -15.376 1.00 96.56 425 ILE A O 1
ATOM 3288 N N . ASN A 1 426 ? 8.119 -13.526 -14.231 1.00 96.88 426 ASN A N 1
ATOM 3289 C CA . ASN A 1 426 ? 8.720 -14.144 -15.413 1.00 96.88 426 ASN A CA 1
ATOM 3290 C C . ASN A 1 426 ? 7.662 -14.618 -16.413 1.00 96.88 426 ASN A C 1
ATOM 3292 O O . ASN A 1 426 ? 7.902 -14.540 -17.614 1.00 96.88 426 ASN A O 1
ATOM 3296 N N . SER A 1 427 ? 6.495 -15.067 -15.944 1.00 97.00 427 SER A N 1
ATOM 3297 C CA . SER A 1 427 ? 5.373 -15.385 -16.839 1.00 97.00 427 SER A CA 1
ATOM 3298 C C . SER A 1 427 ? 4.805 -14.139 -17.533 1.00 97.00 427 SER A C 1
ATOM 3300 O O . SER A 1 427 ? 4.331 -14.219 -18.662 1.00 97.00 427 SER A O 1
ATOM 3302 N N . ILE A 1 428 ? 4.899 -12.974 -16.881 1.00 96.81 428 ILE A N 1
ATOM 3303 C CA . ILE A 1 428 ? 4.336 -11.708 -17.367 1.00 96.81 428 ILE A CA 1
ATOM 3304 C C . ILE A 1 428 ? 5.318 -10.958 -18.279 1.00 96.81 428 ILE A C 1
ATOM 3306 O O . ILE A 1 428 ? 4.918 -10.418 -19.303 1.00 96.81 428 ILE A O 1
ATOM 3310 N N . CYS A 1 429 ? 6.600 -10.929 -17.914 1.00 96.50 429 CYS A N 1
ATOM 3311 C CA . CYS A 1 429 ? 7.661 -10.144 -18.558 1.00 96.50 429 CYS A CA 1
ATOM 3312 C C . CYS A 1 429 ? 8.708 -11.017 -19.277 1.00 96.50 429 CYS A C 1
ATOM 3314 O O . CYS A 1 429 ? 9.793 -10.537 -19.613 1.00 96.50 429 CYS A O 1
ATOM 3316 N N . GLY A 1 430 ? 8.443 -12.318 -19.424 1.00 94.94 430 GLY A N 1
ATOM 3317 C CA . GLY A 1 430 ? 9.294 -13.243 -20.169 1.00 94.94 430 GLY A CA 1
ATOM 3318 C C . GLY A 1 430 ? 9.210 -13.024 -21.686 1.00 94.94 430 GLY A C 1
ATOM 3319 O O . GLY A 1 430 ? 8.431 -12.190 -22.138 1.00 94.94 430 GLY A O 1
ATOM 3320 N N . PRO A 1 431 ? 9.975 -13.784 -22.492 1.00 95.31 431 PRO A N 1
ATOM 3321 C CA . PRO A 1 431 ? 9.990 -13.637 -23.953 1.00 95.31 431 PRO A CA 1
ATOM 3322 C C . PRO A 1 431 ? 8.609 -13.736 -24.619 1.00 95.31 431 PRO A C 1
ATOM 3324 O O . PRO A 1 431 ? 8.350 -13.019 -25.577 1.00 95.31 431 PRO A O 1
ATOM 3327 N N . GLU A 1 432 ? 7.730 -14.580 -24.073 1.00 95.69 432 GLU A N 1
ATOM 3328 C CA . GLU A 1 432 ? 6.346 -14.790 -24.534 1.00 95.69 432 GLU A CA 1
ATOM 3329 C C . GLU A 1 432 ? 5.311 -14.103 -23.621 1.00 95.69 432 GLU A C 1
ATOM 3331 O O . GLU A 1 432 ? 4.113 -14.377 -23.694 1.00 95.69 432 GLU A O 1
ATOM 3336 N N . GLY A 1 433 ? 5.774 -13.269 -22.686 1.00 96.00 433 GLY A N 1
ATOM 3337 C CA . GLY A 1 433 ? 4.921 -12.595 -21.719 1.00 96.00 433 GLY A CA 1
ATOM 3338 C C . GLY A 1 433 ? 4.143 -11.433 -22.349 1.00 96.00 433 GLY A C 1
ATOM 3339 O O . GLY A 1 433 ? 4.613 -10.817 -23.306 1.00 96.00 433 GLY A O 1
ATOM 3340 N N . PRO A 1 434 ? 2.957 -11.085 -21.818 1.00 96.31 434 PRO A N 1
ATOM 3341 C CA . PRO A 1 434 ? 2.154 -9.972 -22.326 1.00 96.31 434 PRO A CA 1
ATOM 3342 C C . PRO A 1 434 ? 2.773 -8.585 -22.077 1.00 96.31 434 PRO A C 1
ATOM 3344 O O . PRO A 1 434 ? 2.330 -7.607 -22.674 1.00 96.31 434 PRO A O 1
ATOM 3347 N N . SER A 1 435 ? 3.766 -8.476 -21.191 1.00 95.62 435 SER A N 1
ATOM 3348 C CA . SER A 1 435 ? 4.419 -7.220 -20.820 1.00 95.62 435 SER A CA 1
ATOM 3349 C C . SER A 1 435 ? 5.835 -7.103 -21.370 1.00 95.62 435 SER A C 1
ATOM 3351 O O . SER A 1 435 ? 6.482 -8.072 -21.760 1.00 95.62 435 SER A O 1
ATOM 3353 N N . LYS A 1 436 ? 6.356 -5.875 -21.323 1.00 96.56 436 LYS A N 1
ATOM 3354 C CA . LYS A 1 436 ? 7.756 -5.579 -21.642 1.00 96.56 436 LYS A CA 1
ATOM 3355 C C . LYS A 1 436 ? 8.700 -6.350 -20.709 1.00 96.56 436 LYS A C 1
ATOM 3357 O O . LYS A 1 436 ? 8.314 -6.640 -19.570 1.00 96.56 436 LYS A O 1
ATOM 3362 N N . PRO A 1 437 ? 9.952 -6.602 -21.130 1.00 97.50 437 PRO A N 1
ATOM 3363 C CA . PRO A 1 437 ? 10.941 -7.254 -20.284 1.00 97.50 437 PRO A CA 1
ATOM 3364 C C . PRO A 1 437 ? 11.107 -6.554 -18.934 1.00 97.50 437 PRO A C 1
ATOM 3366 O O . PRO A 1 437 ? 11.088 -5.325 -18.850 1.00 97.50 437 PRO A O 1
ATOM 3369 N N . ILE A 1 438 ? 11.307 -7.334 -17.875 1.00 97.06 438 ILE A N 1
ATOM 3370 C CA . ILE A 1 438 ? 11.656 -6.807 -16.551 1.00 97.06 438 ILE A CA 1
ATOM 3371 C C . ILE A 1 438 ? 12.989 -6.047 -16.627 1.00 97.06 438 ILE A C 1
ATOM 3373 O O . ILE A 1 438 ? 13.847 -6.370 -17.459 1.00 97.06 438 ILE A O 1
ATOM 3377 N N . VAL A 1 439 ? 13.189 -5.045 -15.766 1.00 96.56 439 VAL A N 1
ATOM 3378 C CA . VAL A 1 439 ? 14.490 -4.370 -15.658 1.00 96.56 439 VAL A CA 1
ATOM 3379 C C . VAL A 1 439 ? 15.602 -5.418 -15.437 1.00 96.56 439 VAL A C 1
ATOM 3381 O O . VAL A 1 439 ? 15.486 -6.239 -14.525 1.00 96.56 439 VAL A O 1
ATOM 3384 N N . PRO A 1 440 ? 16.678 -5.432 -16.258 1.00 91.38 440 PRO A N 1
ATOM 3385 C CA . PRO A 1 440 ? 17.672 -6.510 -16.220 1.00 91.38 440 PRO A CA 1
ATOM 3386 C C . PRO A 1 440 ? 18.447 -6.597 -14.903 1.00 91.38 440 PRO A C 1
ATOM 3388 O O . PRO A 1 440 ? 18.785 -7.691 -14.447 1.00 91.38 440 PRO A O 1
ATOM 3391 N N . GLU A 1 441 ? 18.735 -5.441 -14.306 1.00 97.50 441 GLU A N 1
ATOM 3392 C CA . GLU A 1 441 ? 19.385 -5.330 -13.005 1.00 97.50 441 GLU A CA 1
ATOM 3393 C C . GLU A 1 441 ? 18.334 -5.091 -11.919 1.00 97.50 441 GLU A C 1
ATOM 3395 O O . GLU A 1 441 ? 17.397 -4.314 -12.083 1.00 97.50 441 GLU A O 1
ATOM 3400 N N . TYR A 1 442 ? 18.512 -5.759 -10.790 1.00 97.19 442 TYR A N 1
ATOM 3401 C CA . TYR A 1 442 ? 17.648 -5.717 -9.626 1.00 97.19 442 TYR A CA 1
ATOM 3402 C C . TYR A 1 442 ? 18.370 -5.033 -8.468 1.00 97.19 442 TYR A C 1
ATOM 3404 O O . TYR A 1 442 ? 19.414 -5.485 -7.987 1.00 97.19 442 TYR A O 1
ATOM 3412 N N . GLU A 1 443 ? 17.762 -3.966 -7.974 1.00 98.06 443 GLU A N 1
ATOM 3413 C CA . GLU A 1 443 ? 18.117 -3.320 -6.720 1.00 98.06 443 GLU A CA 1
ATOM 3414 C C . GLU A 1 443 ? 16.818 -2.809 -6.099 1.00 98.06 443 GLU A C 1
ATOM 3416 O O . GLU A 1 443 ? 16.143 -1.955 -6.671 1.00 98.06 443 GLU A O 1
ATOM 3421 N N . ALA A 1 444 ? 16.451 -3.367 -4.948 1.00 98.19 444 ALA A N 1
ATOM 3422 C CA . ALA A 1 444 ? 15.274 -2.950 -4.205 1.00 98.19 444 ALA A CA 1
ATOM 3423 C C . ALA A 1 444 ? 15.604 -1.807 -3.244 1.00 98.19 444 ALA A C 1
ATOM 3425 O O . ALA A 1 444 ? 16.644 -1.801 -2.583 1.00 98.19 444 ALA A O 1
ATOM 3426 N N . TRP A 1 445 ? 14.667 -0.877 -3.111 1.00 98.56 445 TRP A N 1
ATOM 3427 C CA . TRP A 1 445 ? 14.681 0.133 -2.067 1.00 98.56 445 TRP A CA 1
ATOM 3428 C C . TRP A 1 445 ? 13.289 0.277 -1.460 1.00 98.56 445 TRP A C 1
ATOM 3430 O O . TRP A 1 445 ? 12.292 0.356 -2.173 1.00 98.56 445 TRP A O 1
ATOM 3440 N N . VAL A 1 446 ? 13.208 0.267 -0.134 1.00 98.62 446 VAL A N 1
ATOM 3441 C CA . VAL A 1 446 ? 11.942 0.208 0.601 1.00 98.62 446 VAL A CA 1
ATOM 3442 C C . VAL A 1 446 ? 11.734 1.488 1.393 1.00 98.62 446 VAL A C 1
ATOM 3444 O O . VAL A 1 446 ? 12.616 1.925 2.132 1.00 98.62 446 VAL A O 1
ATOM 3447 N N . ARG A 1 447 ? 10.520 2.038 1.318 1.00 98.19 447 ARG A N 1
ATOM 3448 C CA . ARG A 1 447 ? 10.010 3.037 2.267 1.00 98.19 447 ARG A CA 1
ATOM 3449 C C . ARG A 1 447 ? 8.850 2.468 3.051 1.00 98.19 447 ARG A C 1
ATOM 3451 O O . ARG A 1 447 ? 8.034 1.719 2.515 1.00 98.19 447 ARG A O 1
ATOM 3458 N N . LEU A 1 448 ? 8.750 2.901 4.301 1.00 98.69 448 LEU A N 1
ATOM 3459 C CA . LEU A 1 448 ? 7.669 2.534 5.202 1.00 98.69 448 LEU A CA 1
ATOM 3460 C C . LEU A 1 448 ? 6.994 3.798 5.730 1.00 98.69 448 LEU A C 1
ATOM 3462 O O . LEU A 1 448 ? 7.674 4.745 6.127 1.00 98.69 448 LEU A O 1
ATOM 3466 N N . LYS A 1 449 ? 5.665 3.781 5.803 1.00 98.38 449 LYS A N 1
ATOM 3467 C CA . LYS A 1 449 ? 4.896 4.689 6.654 1.00 98.38 449 LYS A CA 1
ATOM 3468 C C . LYS A 1 449 ? 4.185 3.859 7.713 1.00 98.38 449 LYS A C 1
ATOM 3470 O O . LYS A 1 449 ? 3.314 3.057 7.388 1.00 98.38 449 LYS A O 1
ATOM 3475 N N . VAL A 1 450 ? 4.579 4.052 8.968 1.00 98.62 450 VAL A N 1
ATOM 3476 C CA . VAL A 1 450 ? 4.021 3.337 10.120 1.00 98.62 450 VAL A CA 1
ATOM 3477 C C . VAL A 1 450 ? 2.990 4.230 10.806 1.00 98.62 450 VAL A C 1
ATOM 3479 O O . VAL A 1 450 ? 3.283 5.375 11.145 1.00 98.62 450 VAL A O 1
ATOM 3482 N N . VAL A 1 451 ? 1.784 3.706 10.995 1.00 98.38 451 VAL A N 1
ATOM 3483 C CA . VAL A 1 451 ? 0.702 4.327 11.760 1.00 98.38 451 VAL A CA 1
ATOM 3484 C C . VAL A 1 451 ? 0.435 3.430 12.962 1.00 98.38 451 VAL A C 1
ATOM 3486 O O . VAL A 1 451 ? -0.221 2.395 12.852 1.00 98.38 451 VAL A O 1
ATOM 3489 N N . GLU A 1 452 ? 1.017 3.793 14.098 1.00 98.00 452 GLU A N 1
ATOM 3490 C CA . GLU A 1 452 ? 0.898 3.036 15.345 1.00 98.00 452 GLU A CA 1
ATOM 3491 C C . GLU A 1 452 ? -0.375 3.403 16.105 1.00 98.00 452 GLU A C 1
ATOM 3493 O O . GLU A 1 452 ? -0.856 4.535 16.030 1.00 98.00 452 GLU A O 1
ATOM 3498 N N . GLY A 1 453 ? -0.879 2.451 16.892 1.00 96.81 453 GLY A N 1
ATOM 3499 C CA . GLY A 1 453 ? -1.934 2.717 17.864 1.00 96.81 453 GLY A CA 1
ATOM 3500 C C . GLY A 1 453 ? -3.297 3.020 17.248 1.00 96.81 453 GLY A C 1
ATOM 3501 O O . GLY A 1 453 ? -4.073 3.732 17.879 1.00 96.81 453 GLY A O 1
ATOM 3502 N N . VAL A 1 454 ? -3.590 2.496 16.056 1.00 97.62 454 VAL A N 1
ATOM 3503 C CA . VAL A 1 454 ? -4.876 2.685 15.374 1.00 97.62 454 VAL A CA 1
ATOM 3504 C C . VAL A 1 454 ? -6.010 2.136 16.238 1.00 97.62 454 VAL A C 1
ATOM 3506 O O . VAL A 1 454 ? -5.985 0.970 16.647 1.00 97.62 454 VAL A O 1
ATOM 3509 N N . GLN A 1 455 ? -6.997 2.990 16.504 1.00 95.12 455 GLN A N 1
ATOM 3510 C CA . GLN A 1 455 ? -8.183 2.702 17.310 1.00 95.12 455 GLN A CA 1
ATOM 3511 C C . GLN A 1 455 ? -9.431 2.592 16.433 1.00 95.12 455 GLN A C 1
ATOM 3513 O O . GLN A 1 455 ? -9.466 3.096 15.315 1.00 95.12 455 GLN A O 1
ATOM 3518 N N . PHE A 1 456 ? -10.518 2.039 16.978 1.00 94.62 456 PHE A N 1
ATOM 3519 C CA . PHE A 1 456 ? -11.826 2.054 16.307 1.00 94.62 456 PHE A CA 1
ATOM 3520 C C . PHE A 1 456 ? -12.283 3.462 15.906 1.00 94.62 456 PHE A C 1
ATOM 3522 O O . PHE A 1 456 ? -12.860 3.631 14.837 1.00 94.62 456 PHE A O 1
ATOM 3529 N N . ALA A 1 457 ? -11.997 4.474 16.730 1.00 94.62 457 ALA A N 1
ATOM 3530 C CA . ALA A 1 457 ? -12.341 5.860 16.420 1.00 94.62 457 ALA A CA 1
ATOM 3531 C C . ALA A 1 457 ? -11.658 6.369 15.138 1.00 94.62 457 ALA A C 1
ATOM 3533 O O . ALA A 1 457 ? -12.239 7.182 14.431 1.00 94.62 457 ALA A O 1
ATOM 3534 N N . ASP A 1 458 ? -10.461 5.871 14.807 1.00 95.94 458 ASP A N 1
ATOM 3535 C CA . ASP A 1 458 ? -9.780 6.222 13.558 1.00 95.94 458 ASP A CA 1
ATOM 3536 C C . ASP A 1 458 ? -10.427 5.536 12.346 1.00 95.94 458 ASP A C 1
ATOM 3538 O O . ASP A 1 458 ? -10.435 6.095 11.251 1.00 95.94 458 ASP A O 1
ATOM 3542 N N . LEU A 1 459 ? -10.980 4.336 12.534 1.00 95.25 459 LEU A N 1
ATOM 3543 C CA . LEU A 1 459 ? -11.625 3.554 11.476 1.00 95.25 459 LEU A CA 1
ATOM 3544 C C . LEU A 1 459 ? -12.998 4.118 11.101 1.00 95.25 459 LEU A C 1
ATOM 3546 O O . LEU A 1 459 ? -13.334 4.225 9.926 1.00 95.25 459 LEU A O 1
ATOM 3550 N N . TYR A 1 460 ? -13.755 4.534 12.115 1.00 93.88 460 TYR A N 1
ATOM 3551 C CA . TYR A 1 460 ? -15.119 5.056 12.001 1.00 93.88 460 TYR A CA 1
ATOM 3552 C C . TYR A 1 460 ? -15.170 6.586 12.041 1.00 93.88 460 TYR A C 1
ATOM 3554 O O . TYR A 1 460 ? -16.155 7.180 12.470 1.00 93.88 460 TYR A O 1
ATOM 3562 N N . LYS A 1 461 ? -14.074 7.240 11.647 1.00 94.75 46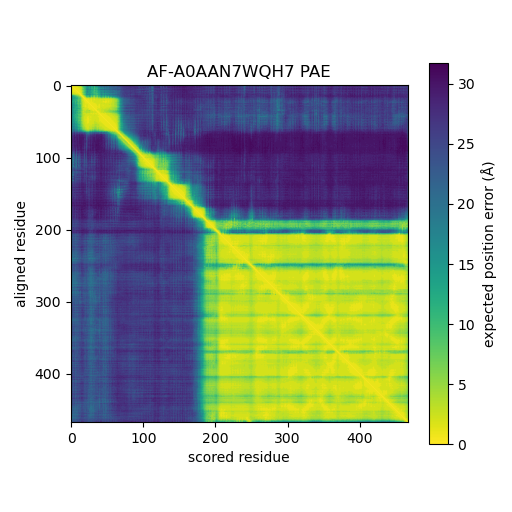1 LYS A N 1
ATOM 3563 C CA . LYS A 1 461 ? -13.954 8.700 11.726 1.00 94.75 461 LYS A CA 1
ATOM 3564 C C . LYS A 1 461 ? -14.838 9.432 10.719 1.00 94.75 461 LYS A C 1
ATOM 3566 O O . LYS A 1 461 ? -15.182 10.582 10.976 1.00 94.75 461 LYS A O 1
ATOM 3571 N N . TYR A 1 462 ? -15.131 8.813 9.574 1.00 93.94 462 TYR A N 1
ATOM 3572 C CA . TYR A 1 462 ? -15.738 9.500 8.440 1.00 93.94 462 TYR A CA 1
ATOM 3573 C C . TYR A 1 462 ? -17.239 9.727 8.618 1.00 93.94 462 TYR A C 1
ATOM 3575 O O . TYR A 1 462 ? -18.004 8.791 8.851 1.00 93.94 462 TYR A O 1
ATOM 3583 N N . SER A 1 463 ? -17.642 10.977 8.424 1.00 91.62 463 SER A N 1
ATOM 3584 C CA . SER A 1 463 ? -19.032 11.396 8.276 1.00 91.62 463 SER A CA 1
ATOM 3585 C C . SER A 1 463 ? -19.334 11.517 6.785 1.00 91.62 463 SER A C 1
ATOM 3587 O O . SER A 1 463 ? -18.630 12.232 6.072 1.00 91.62 463 SER A O 1
ATOM 3589 N N . PHE A 1 464 ? -20.352 10.800 6.309 1.00 87.06 464 PHE A N 1
ATOM 3590 C CA . PHE A 1 464 ? -20.724 10.786 4.895 1.00 87.06 464 PHE A CA 1
ATOM 3591 C C . PHE A 1 464 ? -21.964 11.646 4.643 1.00 87.06 464 PHE A C 1
ATOM 3593 O O . PHE A 1 464 ? -23.013 11.389 5.238 1.00 87.06 464 PHE A O 1
ATOM 3600 N N . HIS A 1 465 ? -21.851 12.627 3.744 1.00 83.81 465 HIS A N 1
ATOM 3601 C CA . HIS A 1 465 ? -22.948 13.536 3.383 1.00 83.81 465 HIS A CA 1
ATOM 3602 C C . HIS A 1 465 ? -23.455 13.271 1.974 1.00 83.81 465 HIS A C 1
ATOM 3604 O O . HIS A 1 465 ? -22.669 13.222 1.031 1.00 83.81 465 HIS A O 1
ATOM 3610 N N . PHE A 1 466 ? -24.770 13.130 1.835 1.00 74.25 466 PHE A N 1
ATOM 3611 C CA . PHE A 1 466 ? -25.440 13.057 0.540 1.00 74.25 466 PHE A CA 1
ATOM 3612 C C . PHE A 1 466 ? -25.719 14.476 0.048 1.00 74.25 466 PHE A C 1
ATOM 3614 O O . PHE A 1 466 ? -26.294 15.267 0.799 1.00 74.25 466 PHE A O 1
ATOM 3621 N N . LEU A 1 467 ? -25.283 14.781 -1.176 1.00 61.31 467 LEU A N 1
ATOM 3622 C CA . LEU A 1 467 ? -25.576 16.044 -1.858 1.00 61.31 467 LEU A CA 1
ATOM 3623 C C . LEU A 1 467 ? -26.983 16.060 -2.458 1.00 61.31 467 LEU A C 1
ATOM 3625 O O . LEU A 1 467 ? -27.443 14.986 -2.916 1.00 61.31 467 LEU A O 1
#

Nearest PDB structures (foldseek):
  4bt8-assembly1_A  TM=1.937E-01  e=4.691E+00  Homo sapiens